Protein AF-A0A7C4JV55-F1 (afdb_monomer)

Secondary structure (DSSP, 8-state):
-------SSSS--------PPPSS---GGGGT-GGGT-GGGTTTTSEEEEEEEEEE--TTS-TTT--EEEEEEEE-GGGS-TTEEEEEEEEEEEETTEEEEEEEEEEEEEEEE-SSEEEEEEEEEEEEEEEEETT-TTSS-TTSTTS--SEEEEEEEEEEEEEEEEEE-TTS-EEEEEEEEETTTPPP----SSSS-----PPPPEEEEEEEEEEE-SSEEEEEEEEEEEETTEEEEEEEEEEEEESGGG-EEEEEEEETTTTEEEEEEEE-SSSSEEEEEEEEEETTTEEEEEEEEEEEEEE--------------PPP-HHHHHHHHHHHHHHHHHHHHHHHHHHHHHHHHHHHHHH----TTT----HHHHHHHHHHHHHHHHHHHHHHHHHHHHHHHHHHHHHHHHHTT----HHHHHHHHHHHHHHHHHHHHHHHHHHHHHHHHHHHHHH-TT--HHHHHHHT-HHHHHHHHHHHHHTSTT--TT---EEEEEETTEEEEEEEEE---S--S--HHHHHHHHHHHHHHHHHHHTTPEEEEEEEEEEE-S-TTT-----S-B---TTTT--EEEEEEETTT--EEEEEE---TTPBPPHHHHHHHHHHHHHHHHHHTT--GGGEEEEEEE---SS---EEEEEEEEEE-

Nearest PDB structures (foldseek):
  1fep-assembly1_A  TM=3.560E-01  e=2.142E-04  Escherichia coli K-12
  4epa-assembly1_A  TM=3.884E-01  e=3.276E-03  Yersinia pestis
  8q0g-assembly1_A  TM=5.239E-01  e=2.965E-02  Escherichia coli
  7tsz-assembly1_A  TM=4.896E-01  e=4.281E-02  Escherichia coli
  6z9y-assembly3_C  TM=4.366E-01  e=2.814E-02  Pseudomonas aeruginosa PAO1

Radius of gyration: 33.52 Å; Cα contacts (8 Å, |Δi|>4): 1212; chains: 1; bounding box: 82×80×91 Å

Sequence (653 aa):
MRLFRLLPFLGGLFVGGGLPAQQMPYFNQHQWVPRLFNPAAQGADGQGMLAAAYRLQFQQLPAEARPNTYLLHADLSGLMPERIGVGVQASTDLAHLLRQTQVTGFFAYQLINAEHWRLALGVGAGVRSYQFNLNANRLGNAVDVGLFQGTVNRLRFDGGPGLFAERRWRSGSTLAVDAAAAQLFTSELNLAQDGSDQLGYRTAPHVLINTRYRHQLHALAIEPALMVRAGGSVKRAFDLNLNAYFLPEDRLMAGIGLRSHGGGARFVLGLAPWSVLRLTACAEFHRALGATYEFGASVALARRTYLPRIEESPLSPAPVNLLRGEQEAVSALRQAFELSAGLLRQRQADLSALLSLAESDPTPQRQAMTADTCVLLLAQSEAELQQMRQALRALALLEQQAQNTVRTVSEGGGSISPETRAALRDIERQVAEINSQTEASAATHQRLTEHCAAIRPQRKENDCVRLGDGECVQALFMQALRQAPGLPPSLLPLRTFVFPGAAAVTYHFADDEEDYVLGSTKIALAQHIVQQIRRMQEQGLVLDNITLVTELQEDRSTLTYEPGVTYDGFLGDSPLVYSLVDNETAAVMTQTRTLPADASLNLETLAALKIAAWRSFLLAQGIPAGRVLLQVRYNHADNNYRQETKVVVKFRS

pLDDT: mean 73.94, std 17.55, range [28.11, 95.44]

Mean predicted aligned error: 21.22 Å

Foldseek 3Di:
DPDPPPPDPPPDDPDDDDADDDPDDDDPCCQVVVVVAFLQCQCVQQFWKWKKKKKWFLVVDPPLQIKIKIKIKTWCSNVPPPFKTKMKMWMWIDGRQKIKIKIKIKIKGWPDDDPFKTKIKMKIKIKMKIWGQLVPPPPPDPVCNPPDHDIDIDMKIWMWMKMWMKGADPQRKMKIKIKIWTRPPIDFDDPDDDDDDDPGPGDKTKMKIKIWIWDDDDFKIKIWMKIWMDIDPDHIKMKTKIKMFGGPPSQWIWMWIFIPRQGKTKIKIWGDPDNFKIKIWMWIAGPPRGIMIMIMMMGTDDRPDDPPDPPDPPDDDDDDPVQVVLVVVLVVLLVVLVVLLVVLVVLLVVLVVLLVVVVPDPDPPDDDCDLVNLVVSLVVNVVSLVVSVVSLVVLVVSLVVLVVVVVVCVVVVHDDDPVSVVSNVVSVVSSVVSVVSSVVSVVSSVVSVVVSVVVPPDDQLLVCQQQQPFVNVVVVLLVLQCVQPPEDNPQDDWGWGGDRFKIKIKGKDFDPDLALADDSNNLSVLVSVLVVQVSCVVVPKDWQAKEKEKEKAADPVPQPDFRPDFAQCPCPQAWQWAWEAEPVVRDTDIDTHGHDGRDGDGPQRRRSSNLVNSLVSNVVSPDDNVRYHYYYYYHHDDDDTTMMIMIMIMIGD

Solvent-accessible surface area (backbone atoms only — not comparable to full-atom values): 35412 Å² total; per-residue (Å²): 143,89,86,87,87,87,81,89,86,88,83,83,83,86,78,9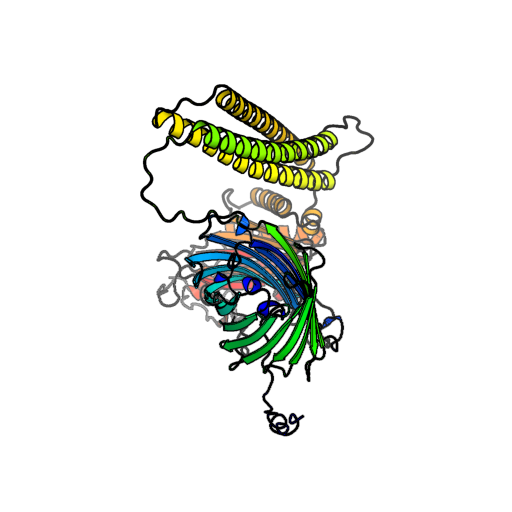0,70,86,82,68,81,78,93,65,93,76,67,83,58,41,83,86,40,47,56,78,71,22,27,11,37,32,32,71,85,40,36,10,32,41,35,42,37,43,37,42,34,29,67,74,45,59,83,76,58,31,33,36,35,44,37,40,35,40,32,48,15,36,82,42,60,95,46,42,11,35,31,42,37,41,37,39,37,37,48,54,51,37,35,39,40,37,42,35,42,29,39,14,41,46,81,36,84,51,93,47,39,36,32,21,38,16,39,29,44,30,44,34,38,40,36,37,49,49,70,56,98,70,70,94,48,88,85,63,65,83,80,50,80,51,72,51,76,45,81,38,50,35,20,24,50,17,37,25,38,36,40,45,47,96,74,66,24,38,41,39,43,36,34,23,35,45,44,65,60,48,65,88,46,85,60,72,78,69,100,62,86,87,60,62,65,64,81,53,38,32,38,40,39,37,40,36,41,37,46,49,52,97,67,41,34,42,31,48,32,44,35,42,36,39,48,56,81,49,85,67,37,43,37,42,35,43,36,38,28,32,57,79,93,55,29,34,32,43,34,42,34,42,27,65,70,69,56,26,44,34,43,38,42,33,41,30,93,43,103,45,39,38,38,38,42,35,44,32,43,28,82,84,54,36,40,28,44,36,42,35,38,33,38,55,73,42,70,56,79,81,75,78,80,74,76,82,64,90,72,75,89,69,86,77,68,64,70,58,60,51,53,53,54,52,50,51,52,50,53,56,47,52,55,53,50,51,55,47,53,50,55,48,49,54,49,50,52,58,51,46,67,72,70,68,72,93,59,99,82,80,70,82,81,43,74,67,54,44,54,55,51,49,55,52,48,50,53,52,52,52,52,48,54,55,52,49,54,54,51,52,51,52,50,53,52,51,52,51,52,55,48,54,40,55,76,70,74,46,84,80,52,73,66,58,60,49,53,52,55,50,48,56,51,50,50,53,52,53,50,53,52,51,51,51,54,50,54,50,52,48,54,49,50,56,55,49,55,71,70,57,88,76,76,54,73,49,59,26,32,52,69,26,37,35,65,58,50,41,52,55,52,52,53,52,55,69,69,39,72,71,54,65,90,77,78,68,51,75,49,59,49,40,39,67,36,29,36,36,44,31,45,46,44,84,50,78,65,91,65,40,74,75,48,72,50,56,48,35,50,52,53,50,52,53,51,52,52,51,57,42,40,78,59,62,32,44,80,65,36,35,40,34,36,34,39,38,28,48,47,82,91,70,66,86,53,77,54,96,43,59,38,87,39,90,64,57,92,55,61,52,66,36,33,40,33,36,67,86,80,61,47,69,43,82,45,77,44,81,70,60,68,67,36,76,34,43,56,71,55,44,52,50,42,33,49,46,43,52,46,53,53,43,44,77,73,70,47,60,72,95,32,57,46,46,35,40,32,34,34,82,55,82,96,52,89,49,40,38,36,36,44,38,40,30,36,31,95

Structure (mmCIF, N/CA/C/O backbone):
data_AF-A0A7C4JV55-F1
#
_entry.id   AF-A0A7C4JV55-F1
#
loop_
_atom_site.group_PDB
_atom_site.id
_atom_site.type_symbol
_atom_site.label_atom_id
_atom_site.label_alt_id
_atom_site.label_comp_id
_atom_site.label_asym_id
_atom_site.label_entity_id
_atom_site.label_seq_id
_atom_site.pdbx_PDB_ins_code
_atom_site.Cartn_x
_atom_site.Cartn_y
_atom_site.Cartn_z
_atom_site.occupancy
_atom_site.B_iso_or_equiv
_atom_site.auth_seq_id
_atom_site.auth_comp_id
_atom_site.auth_asym_id
_atom_site.auth_atom_id
_atom_site.pdbx_PDB_model_num
ATOM 1 N N . MET A 1 1 ? -20.966 -43.724 32.511 1.00 37.69 1 MET A N 1
ATOM 2 C CA . MET A 1 1 ? -19.988 -44.374 31.605 1.00 37.69 1 MET A CA 1
ATOM 3 C C . MET A 1 1 ? -20.693 -44.966 30.388 1.00 37.69 1 MET A C 1
ATOM 5 O O . MET A 1 1 ? -21.095 -46.116 30.443 1.00 37.69 1 MET A O 1
ATOM 9 N N . ARG A 1 2 ? -20.870 -44.198 29.306 1.00 32.44 2 ARG A N 1
ATOM 10 C CA . ARG A 1 2 ? -21.155 -44.701 27.943 1.00 32.44 2 ARG A CA 1
ATOM 11 C C . ARG A 1 2 ? -20.714 -43.626 26.942 1.00 32.44 2 ARG A C 1
ATOM 13 O O . ARG A 1 2 ? -21.533 -42.888 26.419 1.00 32.44 2 ARG A O 1
ATOM 20 N N . LEU A 1 3 ? -19.402 -43.496 26.746 1.00 30.77 3 LEU A N 1
ATOM 21 C CA . LEU A 1 3 ? -18.793 -42.560 25.795 1.00 30.77 3 LEU A CA 1
ATOM 22 C C . LEU A 1 3 ? -17.705 -43.302 25.006 1.00 30.77 3 LEU A C 1
ATOM 24 O O . LEU A 1 3 ? -16.529 -43.062 25.218 1.00 30.77 3 LEU A O 1
ATOM 28 N N . PHE A 1 4 ? -18.080 -44.298 24.194 1.00 35.44 4 PHE A N 1
ATOM 29 C CA . PHE A 1 4 ? -17.105 -45.076 23.404 1.00 35.44 4 PHE A CA 1
ATOM 30 C C . PHE A 1 4 ? -17.707 -45.758 22.158 1.00 35.44 4 PHE A C 1
ATOM 32 O O . PHE A 1 4 ? -17.372 -46.896 21.846 1.00 35.44 4 PHE A O 1
ATOM 39 N N . ARG A 1 5 ? -18.635 -45.102 21.440 1.00 34.03 5 ARG A N 1
ATOM 40 C CA . ARG A 1 5 ? -19.218 -45.661 20.194 1.00 34.03 5 ARG A CA 1
ATOM 41 C C . ARG A 1 5 ? -19.465 -44.648 19.060 1.00 34.03 5 ARG A C 1
ATOM 43 O O . ARG A 1 5 ? -20.383 -44.834 18.275 1.00 34.03 5 ARG A O 1
ATOM 50 N N . LEU A 1 6 ? -18.640 -43.603 18.939 1.00 29.84 6 LEU A N 1
ATOM 51 C CA . LEU A 1 6 ? -18.649 -42.686 17.779 1.00 29.84 6 LEU A CA 1
ATOM 52 C C . LEU A 1 6 ? -17.229 -42.407 17.236 1.00 29.84 6 LEU A C 1
ATOM 54 O O . LEU A 1 6 ? -16.856 -41.277 16.949 1.00 29.84 6 LEU A O 1
ATOM 58 N N . LEU A 1 7 ? -16.430 -43.465 17.090 1.00 36.38 7 LEU A N 1
ATOM 59 C CA . LEU A 1 7 ? -15.223 -43.518 16.253 1.00 36.38 7 LEU A CA 1
ATOM 60 C C . LEU A 1 7 ? -15.386 -44.790 15.406 1.00 36.38 7 LEU A C 1
ATOM 62 O O . LEU A 1 7 ? -15.175 -45.875 15.947 1.00 36.38 7 LEU A O 1
ATOM 66 N N . PRO A 1 8 ? -15.911 -44.704 14.167 1.00 35.09 8 PRO A N 1
ATOM 67 C CA . PRO A 1 8 ? -15.066 -44.341 13.029 1.00 35.09 8 PRO A CA 1
ATOM 68 C C . PRO A 1 8 ? -15.852 -43.640 11.895 1.00 35.09 8 PRO A C 1
ATOM 70 O O . PRO A 1 8 ? -16.532 -44.283 11.107 1.00 35.09 8 PRO A O 1
ATOM 73 N N . PHE A 1 9 ? -15.739 -42.318 11.768 1.00 32.75 9 PHE A N 1
ATOM 74 C CA . PHE A 1 9 ? -16.121 -41.604 10.529 1.00 32.75 9 PHE A CA 1
ATOM 75 C C . PHE A 1 9 ? -15.128 -40.482 10.165 1.00 32.75 9 PHE A C 1
ATOM 77 O O . PHE A 1 9 ? -15.398 -39.636 9.321 1.00 32.75 9 PHE A O 1
ATOM 84 N N . LEU A 1 10 ? -13.943 -40.498 10.788 1.00 36.44 10 LEU A N 1
ATOM 85 C CA . LEU A 1 10 ? -12.876 -39.494 10.657 1.00 36.44 10 LEU A CA 1
ATOM 86 C C . LEU A 1 10 ? -11.671 -40.002 9.835 1.00 36.44 10 LEU A C 1
ATOM 88 O O . LEU A 1 10 ? -10.579 -39.453 9.924 1.00 36.44 10 LEU A O 1
ATOM 92 N N . GLY A 1 11 ? -11.858 -41.073 9.054 1.00 35.31 11 GLY A N 1
ATOM 93 C CA . GLY A 1 11 ? -10.771 -41.839 8.427 1.00 35.31 11 GLY A CA 1
ATOM 94 C C . GLY A 1 11 ? -10.727 -41.850 6.898 1.00 35.31 11 GLY A C 1
ATOM 95 O O . GLY A 1 11 ? -10.034 -42.693 6.341 1.00 35.31 11 GLY A O 1
ATOM 96 N N . GLY A 1 12 ? -11.444 -40.974 6.190 1.00 37.56 12 GLY A N 1
ATOM 97 C CA . GLY A 1 12 ? -11.483 -41.078 4.730 1.00 37.56 12 GLY A CA 1
ATOM 98 C C . GLY A 1 12 ? -12.002 -39.848 4.012 1.00 37.56 12 GLY A C 1
ATOM 99 O O . GLY A 1 12 ? -13.088 -39.888 3.455 1.00 37.56 12 GLY A O 1
ATOM 100 N N . LEU A 1 13 ? -11.218 -38.769 3.980 1.00 34.12 13 LEU A N 1
ATOM 101 C CA . LEU A 1 13 ? -11.362 -37.748 2.938 1.00 34.12 13 LEU A CA 1
ATOM 102 C C . LEU A 1 13 ? -9.986 -37.156 2.585 1.00 34.12 13 LEU A C 1
ATOM 104 O O . LEU A 1 13 ? -9.706 -35.978 2.778 1.00 34.12 13 LEU A O 1
ATOM 108 N N . PHE A 1 14 ? -9.093 -38.012 2.084 1.00 39.88 14 PHE A N 1
ATOM 109 C CA . PHE A 1 14 ? -7.887 -37.582 1.375 1.00 39.88 14 PHE A CA 1
ATOM 110 C C . PHE A 1 14 ? -8.213 -37.477 -0.116 1.00 39.88 14 PHE A C 1
ATOM 112 O O . PHE A 1 14 ? -7.990 -38.414 -0.876 1.00 39.88 14 PHE A O 1
ATOM 119 N N . VAL A 1 15 ? -8.770 -36.340 -0.532 1.00 37.16 15 VAL A N 1
ATOM 120 C CA . VAL A 1 15 ? -8.909 -36.015 -1.957 1.00 37.16 15 VAL A CA 1
ATOM 121 C C . VAL A 1 15 ? -7.645 -35.280 -2.393 1.00 37.16 15 VAL A C 1
ATOM 123 O O . VAL A 1 15 ? -7.356 -34.182 -1.920 1.00 37.16 15 VAL A O 1
ATOM 126 N N . GLY A 1 16 ? -6.870 -35.923 -3.266 1.00 37.06 16 GLY A N 1
ATOM 127 C CA . GLY A 1 16 ? -5.723 -35.323 -3.937 1.00 37.06 16 GLY A CA 1
ATOM 128 C C . GLY A 1 16 ? -6.185 -34.278 -4.949 1.00 37.06 16 GLY A C 1
ATOM 129 O O . GLY A 1 16 ? -6.909 -34.592 -5.889 1.00 37.06 16 GLY A O 1
ATOM 130 N N . GLY A 1 17 ? -5.759 -33.035 -4.756 1.00 34.97 17 GLY A N 1
ATOM 131 C CA . GLY A 1 17 ? -5.899 -31.956 -5.726 1.00 34.97 17 GLY A CA 1
ATOM 132 C C . GLY A 1 17 ? -4.618 -31.133 -5.737 1.00 34.97 17 GLY A C 1
ATOM 133 O O . GLY A 1 17 ? -4.045 -30.879 -4.677 1.00 34.97 17 GLY A O 1
ATOM 134 N N . GLY A 1 18 ? -4.147 -30.761 -6.931 1.00 30.47 18 GLY A N 1
ATOM 135 C CA . GLY A 1 18 ? -2.987 -29.887 -7.105 1.00 30.47 18 GLY A CA 1
ATOM 136 C C . GLY A 1 18 ? -3.148 -28.582 -6.321 1.00 30.47 18 GLY A C 1
ATOM 137 O O . GLY A 1 18 ? -4.258 -28.073 -6.182 1.00 30.47 18 GLY A O 1
ATOM 138 N N . LEU A 1 19 ? -2.044 -28.073 -5.773 1.00 36.94 19 LEU A N 1
ATOM 139 C CA . LEU A 1 19 ? -2.014 -26.875 -4.935 1.00 36.94 19 LEU A CA 1
ATOM 140 C C . LEU A 1 19 ? -1.936 -25.623 -5.825 1.00 36.94 19 LEU A C 1
ATOM 142 O O . LEU A 1 19 ? -0.873 -25.380 -6.397 1.00 36.94 19 LEU A O 1
ATOM 146 N N . PRO A 1 20 ? -2.998 -24.807 -5.965 1.00 40.28 20 PRO A N 1
ATOM 147 C CA . PRO A 1 20 ? -2.839 -23.479 -6.540 1.00 40.28 20 PRO A CA 1
ATOM 148 C C . PRO A 1 20 ? -1.962 -22.608 -5.624 1.00 40.28 20 PRO A C 1
ATOM 150 O O . PRO A 1 20 ? -2.080 -22.639 -4.394 1.00 40.28 20 PRO A O 1
ATOM 153 N N . ALA A 1 21 ? -1.059 -21.836 -6.233 1.00 35.81 21 ALA A N 1
ATOM 154 C CA . ALA A 1 21 ? -0.214 -20.872 -5.536 1.00 35.81 21 ALA A CA 1
ATOM 155 C C . ALA A 1 21 ? -1.073 -19.803 -4.832 1.00 35.81 21 ALA A C 1
ATOM 157 O O . ALA A 1 21 ? -2.072 -19.332 -5.378 1.00 35.81 21 ALA A O 1
ATOM 158 N N . GLN A 1 22 ? -0.695 -19.421 -3.608 1.00 43.09 22 GLN A N 1
ATOM 159 C CA . GLN A 1 22 ? -1.383 -18.364 -2.860 1.00 43.09 22 GLN A CA 1
ATOM 160 C C . GLN A 1 22 ? -0.845 -16.994 -3.287 1.00 43.09 22 GLN A C 1
ATOM 162 O O . GLN A 1 22 ? 0.355 -16.757 -3.216 1.00 43.09 22 GLN A O 1
ATOM 167 N N . GLN A 1 23 ? -1.742 -16.098 -3.707 1.00 41.97 23 GLN A N 1
ATOM 168 C CA . GLN A 1 23 ? -1.391 -14.752 -4.179 1.00 41.97 23 GLN A CA 1
ATOM 169 C C . GLN A 1 23 ? -1.183 -13.739 -3.038 1.00 41.97 23 GLN A C 1
ATOM 171 O O . GLN A 1 23 ? -0.566 -12.697 -3.235 1.00 41.97 23 GLN A O 1
ATOM 176 N N . MET A 1 24 ? -1.704 -14.019 -1.839 1.00 47.28 24 MET A N 1
ATOM 177 C CA . MET A 1 24 ? -1.508 -13.168 -0.668 1.00 47.28 24 MET A CA 1
ATOM 178 C C . MET A 1 24 ? -1.199 -13.982 0.585 1.00 47.28 24 MET A C 1
ATOM 180 O O . MET A 1 24 ? -1.804 -15.040 0.792 1.00 47.28 24 MET A O 1
ATOM 184 N N . PRO A 1 25 ? -0.321 -13.473 1.463 1.00 44.94 25 PRO A N 1
ATOM 185 C CA . PRO A 1 25 ? -0.147 -14.027 2.795 1.00 44.94 25 PRO A CA 1
ATOM 186 C C . PRO A 1 25 ? -1.404 -13.754 3.631 1.00 44.94 25 PRO A C 1
ATOM 188 O O . PRO A 1 25 ? -1.693 -12.625 4.017 1.00 44.94 25 PRO A O 1
ATOM 191 N N . TYR A 1 26 ? -2.157 -14.798 3.960 1.00 56.00 26 TYR A N 1
ATOM 192 C CA . TYR A 1 26 ? -3.252 -14.683 4.921 1.00 56.00 26 TYR A CA 1
ATOM 193 C C . TYR A 1 26 ? -2.762 -15.077 6.310 1.00 56.00 26 TYR A C 1
ATOM 195 O O . TYR A 1 26 ? -2.462 -16.245 6.553 1.00 56.00 26 TYR A O 1
ATOM 203 N N . PHE A 1 27 ? -2.714 -14.110 7.227 1.00 54.28 27 PHE A N 1
ATOM 204 C CA . PHE A 1 27 ? -2.486 -14.382 8.647 1.00 54.28 27 PHE A CA 1
ATOM 205 C C . PHE A 1 27 ? -3.559 -15.311 9.170 1.00 54.28 27 PHE A C 1
ATOM 207 O O . PHE A 1 27 ? -4.731 -15.075 8.922 1.00 54.28 27 PHE A O 1
ATOM 214 N N . ASN A 1 28 ? -3.196 -16.293 9.971 1.00 54.97 28 ASN A N 1
ATOM 215 C CA . ASN A 1 28 ? -4.096 -17.118 10.757 1.00 54.97 28 ASN A CA 1
ATOM 216 C C . ASN A 1 28 ? -4.887 -16.322 11.801 1.00 54.97 28 ASN A C 1
ATOM 218 O O . ASN A 1 28 ? -5.973 -16.745 12.204 1.00 54.97 28 ASN A O 1
ATOM 222 N N . GLN A 1 29 ? -4.377 -15.144 12.167 1.00 57.00 29 GLN A N 1
ATOM 223 C CA . GLN A 1 29 ? -4.965 -14.256 13.166 1.00 57.00 29 GLN A CA 1
ATOM 224 C C . GLN A 1 29 ? -6.303 -13.611 12.786 1.00 57.00 29 GLN A C 1
ATOM 226 O O . GLN A 1 29 ? -6.994 -13.083 13.658 1.00 57.00 29 GLN A O 1
ATOM 231 N N . HIS A 1 30 ? -6.710 -13.697 11.515 1.00 59.28 30 HIS A N 1
ATOM 232 C CA . HIS A 1 30 ? -7.985 -13.156 11.038 1.00 59.28 30 HIS A CA 1
ATOM 233 C C . HIS A 1 30 ? -9.189 -13.644 11.863 1.00 59.28 30 HIS A C 1
ATOM 235 O O . HIS A 1 30 ? -10.147 -12.908 12.054 1.00 59.28 30 HIS A O 1
ATOM 241 N N . GLN A 1 31 ? -9.146 -14.862 12.401 1.00 58.88 31 GLN A N 1
ATOM 242 C CA . GLN A 1 31 ? -10.306 -15.476 13.056 1.00 58.88 31 GLN A CA 1
ATOM 243 C C . GLN A 1 31 ? -10.640 -14.866 14.418 1.00 58.88 31 GLN A C 1
ATOM 245 O O . GLN A 1 31 ? -11.809 -14.809 14.784 1.00 58.88 31 GLN A O 1
ATOM 250 N N . TRP A 1 32 ? -9.633 -14.388 15.149 1.00 63.31 32 TRP A N 1
ATOM 251 C CA . TRP A 1 32 ? -9.803 -13.761 16.465 1.00 63.31 32 TRP A CA 1
ATOM 252 C C . TRP A 1 32 ? -9.678 -12.241 16.414 1.00 63.31 32 TRP A C 1
ATOM 254 O O . TRP A 1 32 ? -10.176 -11.563 17.309 1.00 63.31 32 TRP A O 1
ATOM 264 N N . VAL A 1 33 ? -9.086 -11.690 15.349 1.00 74.19 33 VAL A N 1
ATOM 265 C CA . VAL A 1 33 ? -9.061 -10.245 15.097 1.00 74.19 33 VAL A CA 1
ATOM 266 C C . VAL A 1 33 ? -9.661 -9.955 13.715 1.00 74.19 33 VAL A C 1
ATOM 268 O O . VAL A 1 33 ? -8.930 -9.697 12.755 1.00 74.19 33 VAL A O 1
ATOM 271 N N . PRO A 1 34 ? -11.004 -9.959 13.587 1.00 76.31 34 PRO A N 1
ATOM 272 C CA . PRO A 1 34 ? -11.675 -9.763 12.301 1.00 76.31 34 PRO A CA 1
ATOM 273 C C . PRO A 1 34 ? -11.334 -8.440 11.614 1.00 76.31 34 PRO A C 1
ATOM 275 O O . PRO A 1 34 ? -11.350 -8.335 10.389 1.00 76.31 34 PRO A O 1
ATOM 278 N N . ARG A 1 35 ? -10.952 -7.435 12.406 1.00 82.56 35 ARG A N 1
ATOM 279 C CA . ARG A 1 35 ? -10.550 -6.101 11.946 1.00 82.56 35 ARG A CA 1
ATOM 280 C C . ARG A 1 35 ? -9.310 -6.088 11.062 1.00 82.56 35 ARG A C 1
ATOM 282 O O . ARG A 1 35 ? -9.079 -5.109 10.362 1.00 82.56 35 ARG A O 1
ATOM 289 N N . LEU A 1 36 ? -8.526 -7.167 11.071 1.00 78.44 36 LEU A N 1
ATOM 290 C CA . LEU A 1 36 ? -7.361 -7.285 10.201 1.00 78.44 36 LEU A CA 1
ATOM 291 C C . LEU A 1 36 ? -7.731 -7.491 8.731 1.00 78.44 36 LEU A C 1
ATOM 293 O O . LEU A 1 36 ? -6.904 -7.194 7.875 1.00 78.44 36 LEU A O 1
ATOM 297 N N . PHE A 1 37 ? -8.933 -7.994 8.433 1.00 79.19 37 PHE A N 1
ATOM 298 C CA . PHE A 1 37 ? -9.323 -8.341 7.063 1.00 79.19 37 PHE A CA 1
ATOM 299 C C . PHE A 1 37 ? -10.698 -7.810 6.644 1.00 79.19 37 PHE A C 1
ATOM 301 O O . PHE A 1 37 ? -10.947 -7.672 5.449 1.00 79.19 37 PHE A O 1
ATOM 308 N N . ASN A 1 38 ? -11.594 -7.520 7.593 1.00 89.44 38 ASN A N 1
ATOM 309 C CA . ASN A 1 38 ? -12.919 -6.986 7.301 1.00 89.44 38 ASN A CA 1
ATOM 310 C C . ASN A 1 38 ? -13.003 -5.500 7.693 1.00 89.44 38 ASN A C 1
ATOM 312 O O . ASN A 1 38 ? -12.990 -5.199 8.892 1.00 89.44 38 ASN A O 1
ATOM 316 N N . PRO A 1 39 ? -13.159 -4.569 6.729 1.00 89.56 39 PRO A N 1
ATOM 317 C CA . PRO A 1 39 ? -13.288 -3.147 7.037 1.00 89.56 39 PRO A CA 1
ATOM 318 C C . PRO A 1 39 ? -14.503 -2.837 7.918 1.00 89.56 39 PRO A C 1
ATOM 320 O O . PRO A 1 39 ? -14.432 -1.925 8.728 1.00 89.56 39 PRO A O 1
ATOM 323 N N . ALA A 1 40 ? -15.596 -3.604 7.832 1.00 90.31 40 ALA A N 1
ATOM 324 C CA . ALA A 1 40 ? -16.792 -3.377 8.650 1.00 90.31 40 ALA A CA 1
ATOM 325 C C . ALA A 1 40 ? -16.617 -3.759 10.126 1.00 90.31 40 ALA A C 1
ATOM 327 O O . ALA A 1 40 ? -17.440 -3.383 10.958 1.00 90.31 40 ALA A O 1
ATOM 328 N N . ALA A 1 41 ? -15.565 -4.508 10.464 1.00 89.50 41 ALA A N 1
ATOM 329 C CA . ALA A 1 41 ? -15.316 -4.927 11.836 1.00 89.50 41 ALA A CA 1
ATOM 330 C C . ALA A 1 41 ? -14.632 -3.837 12.686 1.00 89.50 41 ALA A C 1
ATOM 332 O O . ALA A 1 41 ? -14.516 -4.020 13.901 1.00 89.50 41 ALA A O 1
ATOM 333 N N . GLN A 1 42 ? -14.178 -2.722 12.089 1.00 88.75 42 GLN A N 1
ATOM 334 C CA . GLN A 1 42 ? -13.523 -1.628 12.822 1.00 88.75 42 GLN A CA 1
ATOM 335 C C . GLN A 1 42 ? -14.441 -1.063 13.911 1.00 88.75 42 GLN A C 1
ATOM 337 O O . GLN A 1 42 ? -15.602 -0.740 13.656 1.00 88.75 42 GLN A O 1
ATOM 342 N N . GLY A 1 43 ? -13.942 -0.995 15.150 1.00 80.31 43 GLY A N 1
ATOM 343 C CA . GLY A 1 43 ? -14.732 -0.527 16.290 1.00 80.31 43 GLY A CA 1
ATOM 344 C C . GLY A 1 43 ? -15.933 -1.402 16.677 1.00 80.31 43 GLY A C 1
ATOM 345 O O . GLY A 1 43 ? -16.754 -0.961 17.482 1.00 80.31 43 GLY A O 1
ATOM 346 N N . ALA A 1 44 ? -16.062 -2.632 16.158 1.00 78.62 44 ALA A N 1
ATOM 347 C CA . ALA A 1 44 ? -17.218 -3.504 16.420 1.00 78.62 44 ALA A CA 1
ATOM 348 C C . ALA A 1 44 ? -17.408 -3.878 17.906 1.00 78.62 44 ALA A C 1
ATOM 350 O O . ALA A 1 44 ? -18.520 -4.166 18.344 1.00 78.62 44 ALA A O 1
ATOM 351 N N . ASP A 1 45 ? -16.336 -3.850 18.698 1.00 75.25 45 ASP A N 1
ATOM 352 C CA . ASP A 1 45 ? -16.328 -4.098 20.151 1.00 75.25 45 ASP A CA 1
ATOM 353 C C . ASP A 1 45 ? -16.265 -2.800 20.986 1.00 75.25 45 ASP A C 1
ATOM 355 O O . ASP A 1 45 ? -16.086 -2.853 22.206 1.00 75.25 45 ASP A O 1
ATOM 359 N N . GLY A 1 46 ? -16.389 -1.640 20.328 1.00 73.31 46 GLY A N 1
ATOM 360 C CA . GLY A 1 46 ? -16.323 -0.317 20.946 1.00 73.31 46 GLY A CA 1
ATOM 361 C C . GLY A 1 46 ? -14.947 0.076 21.493 1.00 73.31 46 GLY A C 1
ATOM 362 O O . GLY A 1 46 ? -14.869 1.022 22.274 1.00 73.31 46 GLY A O 1
ATOM 363 N N . GLN A 1 47 ? -13.878 -0.638 21.134 1.00 76.88 47 GLN A N 1
ATOM 364 C CA . GLN A 1 47 ? -12.512 -0.360 21.586 1.00 76.88 47 GLN A CA 1
ATOM 365 C C . GLN A 1 47 ? -11.619 0.090 20.438 1.00 76.88 47 GLN A C 1
ATOM 367 O O . GLN A 1 47 ? -11.700 -0.451 19.341 1.00 76.88 47 GLN A O 1
ATOM 372 N N . GLY A 1 48 ? -10.740 1.056 20.705 1.00 86.00 48 GLY A N 1
ATOM 373 C CA . GLY A 1 48 ? -9.562 1.273 19.863 1.00 86.00 48 GLY A CA 1
ATOM 374 C C . GLY A 1 48 ? -8.477 0.238 20.174 1.00 86.00 48 GLY A C 1
ATOM 375 O O . GLY A 1 48 ? -8.407 -0.269 21.297 1.00 86.00 48 GLY A O 1
ATOM 376 N N . MET A 1 49 ? -7.617 -0.072 19.207 1.00 88.94 49 MET A N 1
ATOM 377 C CA . MET A 1 49 ? -6.578 -1.096 19.351 1.00 88.94 49 MET A CA 1
ATOM 378 C C . MET A 1 49 ? -5.357 -0.784 18.485 1.00 88.94 49 MET A C 1
ATOM 380 O O . MET A 1 49 ? -5.502 -0.501 17.302 1.00 88.94 49 MET A O 1
ATOM 384 N N . LEU A 1 50 ? -4.154 -0.934 19.035 1.00 91.88 50 LEU A N 1
ATOM 385 C CA . LEU A 1 50 ? -2.931 -1.103 18.246 1.00 91.88 50 LEU A CA 1
ATOM 386 C C . LEU A 1 50 ? -2.570 -2.578 18.214 1.00 91.88 50 LEU A C 1
ATOM 388 O O . LEU A 1 50 ? -2.579 -3.224 19.256 1.00 91.88 50 LEU A O 1
ATOM 392 N N . ALA A 1 51 ? -2.240 -3.114 17.048 1.00 89.88 51 ALA A N 1
ATOM 393 C CA . ALA A 1 51 ? -1.813 -4.492 16.888 1.00 89.88 51 ALA A CA 1
ATOM 394 C C . ALA A 1 51 ? -0.595 -4.587 15.974 1.00 89.88 51 ALA A C 1
ATOM 396 O O . ALA A 1 51 ? -0.500 -3.894 14.962 1.00 89.88 51 ALA A O 1
ATOM 397 N N . ALA A 1 52 ? 0.315 -5.485 16.325 1.00 91.50 52 ALA A N 1
ATOM 398 C CA . ALA A 1 52 ? 1.440 -5.890 15.507 1.00 91.50 52 ALA A CA 1
ATOM 399 C C . ALA A 1 52 ? 1.422 -7.410 15.359 1.00 91.50 52 ALA A C 1
ATOM 401 O O . ALA A 1 52 ? 1.161 -8.126 16.327 1.00 91.50 52 ALA A O 1
ATOM 402 N N . ALA A 1 53 ? 1.714 -7.908 14.163 1.00 88.44 53 ALA A N 1
ATOM 403 C CA . ALA A 1 53 ? 1.812 -9.333 13.901 1.00 88.44 53 ALA A CA 1
ATOM 404 C C . ALA A 1 53 ? 3.009 -9.654 13.009 1.00 88.44 53 ALA A C 1
ATOM 406 O O . ALA A 1 53 ? 3.366 -8.895 12.107 1.00 88.44 53 ALA A O 1
ATOM 407 N N . TYR A 1 54 ? 3.615 -10.807 13.268 1.00 90.00 54 TYR A N 1
ATOM 408 C CA . TYR A 1 54 ? 4.732 -11.344 12.511 1.00 90.00 54 TYR A CA 1
ATOM 409 C C . TYR A 1 54 ? 4.458 -12.795 12.134 1.00 90.00 54 TYR A C 1
ATOM 411 O O . TYR A 1 54 ? 4.082 -13.606 12.983 1.00 90.00 54 TYR A O 1
ATOM 419 N N . ARG A 1 55 ? 4.640 -13.121 10.856 1.00 87.31 55 ARG A N 1
ATOM 420 C CA . ARG A 1 55 ? 4.369 -14.440 10.281 1.00 87.31 55 ARG A CA 1
ATOM 421 C C . ARG A 1 55 ? 5.601 -14.978 9.577 1.00 87.31 55 ARG A C 1
ATOM 423 O O . ARG A 1 55 ? 6.235 -14.277 8.799 1.00 87.31 55 ARG A O 1
ATOM 430 N N . LEU A 1 56 ? 5.890 -16.244 9.831 1.00 86.31 56 LEU A N 1
ATOM 431 C CA . LEU A 1 56 ? 7.019 -17.009 9.324 1.00 86.31 56 LEU A CA 1
ATOM 432 C C . LEU A 1 56 ? 6.479 -18.260 8.636 1.00 86.31 56 LEU A C 1
ATOM 434 O O . LEU A 1 56 ? 6.024 -19.180 9.312 1.00 86.31 56 LEU A O 1
ATOM 438 N N . GLN A 1 57 ? 6.519 -18.316 7.308 1.00 79.94 57 GLN A N 1
ATOM 439 C CA . GLN A 1 57 ? 5.911 -19.407 6.544 1.00 79.94 57 GLN A CA 1
ATOM 440 C C . GLN A 1 57 ? 6.945 -20.444 6.119 1.00 79.94 57 GLN A C 1
ATOM 442 O O . GLN A 1 57 ? 8.107 -20.119 5.878 1.00 79.94 57 GLN A O 1
ATOM 447 N N . PHE A 1 58 ? 6.490 -21.690 6.021 1.00 76.56 58 PHE A N 1
ATOM 448 C CA . PHE A 1 58 ? 7.202 -22.789 5.368 1.00 76.56 58 PHE A CA 1
ATOM 449 C C . PHE A 1 58 ? 8.635 -22.984 5.866 1.00 76.56 58 PHE A C 1
ATOM 451 O O . PHE A 1 58 ? 9.598 -22.944 5.105 1.00 76.56 58 PHE A O 1
ATOM 458 N N . GLN A 1 59 ? 8.783 -23.180 7.175 1.00 75.81 59 GLN A N 1
ATOM 459 C CA . GLN A 1 59 ? 10.080 -23.184 7.858 1.00 75.81 59 GLN A CA 1
ATOM 460 C C . GLN A 1 59 ? 11.068 -24.269 7.406 1.00 75.81 59 GLN A C 1
ATOM 462 O O . GLN A 1 59 ? 12.238 -24.211 7.769 1.00 75.81 59 GLN A O 1
ATOM 467 N N . GLN A 1 60 ? 10.614 -25.230 6.610 1.00 72.31 60 GLN A N 1
ATOM 468 C CA . GLN A 1 60 ? 11.403 -26.306 6.028 1.00 72.31 60 GLN A CA 1
ATOM 469 C C . GLN A 1 60 ? 12.057 -25.883 4.703 1.00 72.31 60 GLN A C 1
ATOM 471 O O . GLN A 1 60 ? 12.897 -26.614 4.186 1.00 72.31 60 GLN A O 1
ATOM 476 N N . LEU A 1 61 ? 11.695 -24.719 4.152 1.00 70.12 61 LEU A N 1
ATOM 477 C CA . LEU A 1 61 ? 12.386 -24.120 3.014 1.00 70.12 61 LEU A CA 1
ATOM 478 C C . LEU A 1 61 ? 13.698 -23.446 3.458 1.00 70.12 61 LEU A C 1
ATOM 480 O O . LEU A 1 61 ? 13.794 -22.979 4.600 1.00 70.12 61 LEU A O 1
ATOM 484 N N . PRO A 1 62 ? 14.695 -23.329 2.557 1.00 66.69 62 PRO A N 1
ATOM 485 C CA . PRO A 1 62 ? 15.908 -22.558 2.809 1.00 66.69 62 PRO A CA 1
ATOM 486 C C . PRO A 1 62 ? 15.590 -21.141 3.276 1.00 66.69 62 PRO A C 1
ATOM 488 O O . PRO A 1 62 ? 14.610 -20.540 2.830 1.00 66.69 62 PRO A O 1
ATOM 491 N N . ALA A 1 63 ? 16.440 -20.587 4.143 1.00 68.50 63 ALA A N 1
ATOM 492 C CA . ALA A 1 63 ? 16.167 -19.331 4.835 1.00 68.50 63 ALA A CA 1
ATOM 493 C C . ALA A 1 63 ? 15.748 -18.180 3.907 1.00 68.50 63 ALA A C 1
ATOM 495 O O . ALA A 1 63 ? 14.880 -17.391 4.268 1.00 68.50 63 ALA A O 1
ATOM 496 N N . GLU A 1 64 ? 16.337 -18.142 2.716 1.00 65.69 64 GLU A N 1
ATOM 497 C CA . GLU A 1 64 ? 16.153 -17.141 1.664 1.00 65.69 64 GLU A CA 1
ATOM 498 C C . GLU A 1 64 ? 14.956 -17.373 0.721 1.00 65.69 64 GLU A C 1
ATOM 500 O O . GLU A 1 64 ? 14.661 -16.527 -0.124 1.00 65.69 64 GLU A O 1
ATOM 505 N N . ALA A 1 65 ? 14.233 -18.483 0.881 1.00 65.06 65 ALA A N 1
ATOM 506 C CA . ALA A 1 65 ? 12.980 -18.773 0.180 1.00 65.06 65 ALA A CA 1
ATOM 507 C C . ALA A 1 65 ? 11.751 -18.741 1.107 1.00 65.06 65 ALA A C 1
ATOM 509 O O . ALA A 1 65 ? 10.624 -18.829 0.624 1.00 65.06 65 ALA A O 1
ATOM 510 N N . ARG A 1 66 ? 11.947 -18.618 2.429 1.00 75.94 66 ARG A N 1
ATOM 511 C CA . ARG A 1 66 ? 10.858 -18.581 3.417 1.00 75.94 66 ARG A CA 1
ATOM 512 C C . ARG A 1 66 ? 10.112 -17.250 3.347 1.00 75.94 66 ARG A C 1
ATOM 514 O O . ARG A 1 66 ? 10.733 -16.219 3.609 1.00 75.94 66 ARG A O 1
ATOM 521 N N . PRO A 1 67 ? 8.796 -17.251 3.078 1.00 78.75 67 PRO A N 1
ATOM 522 C CA . PRO A 1 67 ? 8.029 -16.024 3.146 1.00 78.75 67 PRO A CA 1
ATOM 523 C C . PRO A 1 67 ? 7.897 -15.532 4.588 1.00 78.75 67 PRO A C 1
ATOM 525 O O . PRO A 1 67 ? 7.586 -16.323 5.490 1.00 78.75 67 PRO A O 1
ATOM 528 N N . ASN A 1 68 ? 8.079 -14.234 4.815 1.00 86.31 68 ASN A N 1
ATOM 529 C CA . ASN A 1 68 ? 7.754 -13.611 6.091 1.00 86.31 68 ASN A CA 1
ATOM 530 C C . ASN A 1 68 ? 6.919 -12.342 5.913 1.00 86.31 68 ASN A C 1
ATOM 532 O O . ASN A 1 68 ? 7.075 -11.587 4.958 1.00 86.31 68 ASN A O 1
ATOM 536 N N . THR A 1 69 ? 6.003 -12.125 6.852 1.00 84.50 69 THR A N 1
ATOM 537 C CA . THR A 1 69 ? 5.030 -11.037 6.773 1.00 84.50 69 THR A CA 1
ATOM 538 C C . THR A 1 69 ? 5.034 -10.246 8.070 1.00 84.50 69 THR A C 1
ATOM 540 O O . THR A 1 69 ? 4.920 -10.818 9.155 1.00 84.50 69 THR A O 1
ATOM 543 N N . TYR A 1 70 ? 5.118 -8.927 7.952 1.00 89.88 70 TYR A N 1
ATOM 544 C CA . TYR A 1 70 ? 4.970 -7.966 9.038 1.00 89.88 70 TYR A CA 1
ATOM 545 C C . TYR A 1 70 ? 3.643 -7.241 8.867 1.00 89.88 70 TYR A C 1
ATOM 547 O O . TYR A 1 70 ? 3.297 -6.847 7.753 1.00 89.88 70 TYR A O 1
ATOM 555 N N . LEU A 1 71 ? 2.907 -7.047 9.954 1.00 88.69 71 LEU A N 1
ATOM 556 C CA . LEU A 1 71 ? 1.654 -6.304 9.959 1.00 88.69 71 LEU A CA 1
ATOM 557 C C . LEU A 1 71 ? 1.611 -5.373 11.162 1.00 88.69 71 LEU A C 1
ATOM 559 O O . LEU A 1 71 ? 1.914 -5.779 12.280 1.00 88.69 71 LEU A O 1
ATOM 563 N N . LEU A 1 72 ? 1.185 -4.140 10.916 1.00 92.50 72 LEU A N 1
ATOM 564 C CA . LEU A 1 72 ? 0.832 -3.144 11.913 1.00 92.50 72 LEU A CA 1
ATOM 565 C C . LEU A 1 72 ? -0.589 -2.672 11.629 1.00 92.50 72 LEU A C 1
ATOM 567 O O . LEU A 1 72 ? -0.943 -2.393 10.484 1.00 92.50 72 LEU A O 1
ATOM 571 N N . HIS A 1 73 ? -1.407 -2.573 12.664 1.00 91.31 73 HIS A N 1
ATOM 572 C CA . HIS A 1 73 ? -2.784 -2.127 12.559 1.00 91.31 73 HIS A CA 1
ATOM 573 C C . HIS A 1 73 ? -3.129 -1.197 13.716 1.00 91.31 73 HIS A C 1
ATOM 575 O O . HIS A 1 73 ? -2.838 -1.498 14.870 1.00 91.31 73 HIS A O 1
ATOM 581 N N . ALA A 1 74 ? -3.768 -0.081 13.394 1.00 92.75 74 ALA A N 1
ATOM 582 C CA . ALA A 1 74 ? -4.317 0.857 14.351 1.00 92.75 74 ALA A CA 1
ATOM 583 C C . ALA A 1 74 ? -5.815 1.009 14.087 1.00 92.75 74 ALA A C 1
ATOM 585 O O . ALA A 1 74 ? -6.213 1.494 13.032 1.00 92.75 74 ALA A O 1
ATOM 586 N N . ASP A 1 75 ? -6.635 0.598 15.043 1.00 91.25 75 ASP A N 1
ATOM 587 C CA . ASP A 1 75 ? -8.059 0.890 15.118 1.00 91.25 75 ASP A CA 1
ATOM 588 C C . ASP A 1 75 ? -8.245 2.103 16.037 1.00 91.25 75 ASP A C 1
ATOM 590 O O . ASP A 1 75 ? -8.024 2.034 17.250 1.00 91.25 75 ASP A O 1
ATOM 594 N N . LEU A 1 76 ? -8.638 3.225 15.441 1.00 89.44 76 LEU A N 1
ATOM 595 C CA . LEU A 1 76 ? -8.849 4.508 16.104 1.00 89.44 76 LEU A CA 1
ATOM 596 C C . LEU A 1 76 ? -10.327 4.743 16.443 1.00 89.44 76 LEU A C 1
ATOM 598 O O . LEU A 1 76 ? -10.690 5.827 16.890 1.00 89.44 76 LEU A O 1
ATOM 602 N N . SER A 1 77 ? -11.195 3.742 16.277 1.00 85.06 77 SER A N 1
ATOM 603 C CA . SER A 1 77 ? -12.644 3.869 16.492 1.00 85.06 77 SER A CA 1
ATOM 604 C C . SER A 1 77 ? -13.022 4.278 17.919 1.00 85.06 77 SER A C 1
ATOM 606 O O . SER A 1 77 ? -14.091 4.851 18.135 1.00 85.06 77 SER A O 1
ATOM 608 N N . GLY A 1 78 ? -12.151 4.009 18.899 1.00 78.94 78 GLY A N 1
ATOM 609 C CA . GLY A 1 78 ? -12.308 4.482 20.278 1.00 78.94 78 GLY A CA 1
ATOM 610 C C . GLY A 1 78 ? -12.233 6.008 20.430 1.00 78.94 78 GLY A C 1
ATOM 611 O O . GLY A 1 78 ? -12.754 6.529 21.407 1.00 78.94 78 GLY A O 1
ATOM 612 N N . LEU A 1 79 ? -11.639 6.712 19.459 1.00 80.94 79 LEU A N 1
ATOM 613 C CA . LEU A 1 79 ? -11.519 8.176 19.403 1.00 80.94 79 LEU A CA 1
ATOM 614 C C . LEU A 1 79 ? -12.582 8.827 18.495 1.00 80.94 79 LEU A C 1
ATOM 616 O O . LEU A 1 79 ? -12.588 10.042 18.324 1.00 80.94 79 LEU A O 1
ATOM 620 N N . MET A 1 80 ? -13.455 8.023 17.882 1.00 80.12 80 MET A N 1
ATOM 621 C CA . MET A 1 80 ? -14.452 8.453 16.896 1.00 80.12 80 MET A CA 1
ATOM 622 C C . MET A 1 80 ? -15.880 8.373 17.469 1.00 80.12 80 MET A C 1
ATOM 624 O O . MET A 1 80 ? -16.113 7.604 18.409 1.00 80.12 80 MET A O 1
ATOM 628 N N . PRO A 1 81 ? -16.863 9.095 16.885 1.00 79.44 81 PRO A N 1
ATOM 629 C CA . PRO A 1 81 ? -18.271 8.994 17.274 1.00 79.44 81 PRO A CA 1
ATOM 630 C C . PRO A 1 81 ? -18.809 7.557 17.246 1.00 79.44 81 PRO A C 1
ATOM 632 O O . PRO A 1 81 ? -18.346 6.718 16.477 1.00 79.44 81 PRO A O 1
ATOM 635 N N . GLU A 1 82 ? -19.850 7.276 18.035 1.00 73.06 82 GLU A N 1
ATOM 636 C CA . GLU A 1 82 ? -20.324 5.911 18.325 1.00 73.06 82 GLU A CA 1
ATOM 637 C C . GLU A 1 82 ? -20.669 5.068 17.081 1.00 73.06 82 GLU A C 1
ATOM 639 O O . GLU A 1 82 ? -20.496 3.852 17.072 1.00 73.06 82 GLU A O 1
ATOM 644 N N . ARG A 1 83 ? -21.108 5.690 15.988 1.00 83.25 83 ARG A N 1
ATOM 645 C CA . ARG A 1 83 ? -21.466 4.963 14.760 1.00 83.25 83 ARG A CA 1
ATOM 646 C C . ARG A 1 83 ? -20.323 4.808 13.767 1.00 83.25 83 ARG A C 1
ATOM 648 O O . ARG A 1 83 ? -20.506 4.138 12.759 1.00 83.25 83 ARG A O 1
ATOM 655 N N . ILE A 1 84 ? -19.173 5.419 14.028 1.00 86.12 84 ILE A N 1
ATOM 656 C CA . ILE A 1 84 ? -18.059 5.496 13.085 1.00 86.12 84 ILE A CA 1
ATOM 657 C C . ILE A 1 84 ? -16.915 4.622 13.585 1.00 86.12 84 ILE A C 1
ATOM 659 O O . ILE A 1 84 ? -16.519 4.710 14.745 1.00 86.12 84 ILE A O 1
ATOM 663 N N . GLY A 1 85 ? -16.378 3.786 12.705 1.00 88.25 85 GLY A N 1
ATOM 664 C CA . GLY A 1 85 ? -15.126 3.077 12.914 1.00 88.25 85 GLY A CA 1
ATOM 665 C C . GLY A 1 85 ? -14.080 3.531 11.907 1.00 88.25 85 GLY A C 1
ATOM 666 O O . GLY A 1 85 ? -14.385 3.686 10.726 1.00 88.25 85 GLY A O 1
ATOM 667 N N . VAL A 1 86 ? -12.854 3.762 12.368 1.00 90.62 86 VAL A N 1
ATOM 668 C CA . VAL A 1 86 ? -11.731 4.176 11.516 1.00 90.62 86 VAL A CA 1
ATOM 669 C C . VAL A 1 86 ? -10.503 3.381 11.907 1.00 90.62 86 VAL A C 1
ATOM 671 O O . VAL A 1 86 ? -10.177 3.284 13.088 1.00 90.62 86 VAL A O 1
ATOM 674 N N . GLY A 1 87 ? -9.794 2.853 10.916 1.00 90.81 87 GLY A N 1
ATOM 675 C CA . GLY A 1 87 ? -8.523 2.188 11.149 1.00 90.81 87 GLY A CA 1
ATOM 676 C C . GLY A 1 87 ? -7.548 2.351 9.997 1.00 90.81 87 GLY A C 1
ATOM 677 O O . GLY A 1 87 ? -7.928 2.676 8.876 1.00 90.81 87 GLY A O 1
ATOM 678 N N . VAL A 1 88 ? -6.277 2.102 10.277 1.00 93.44 88 VAL A N 1
ATOM 679 C CA . VAL A 1 88 ? -5.198 2.054 9.289 1.00 93.44 88 VAL A CA 1
ATOM 680 C C . VAL A 1 88 ? -4.422 0.762 9.493 1.00 93.44 88 VAL A C 1
ATOM 682 O O . VAL A 1 88 ? -4.271 0.271 10.613 1.00 93.44 88 VAL A O 1
ATOM 685 N N . GLN A 1 89 ? -3.948 0.168 8.409 1.00 92.00 89 GLN A N 1
ATOM 686 C CA . GLN A 1 89 ? -3.087 -1.002 8.444 1.00 92.00 89 GLN A CA 1
ATOM 687 C C . GLN A 1 89 ? -1.944 -0.833 7.458 1.00 92.00 89 GLN A C 1
ATOM 689 O O . GLN A 1 89 ? -2.153 -0.414 6.322 1.00 92.00 89 GLN A O 1
ATOM 694 N N . ALA A 1 90 ? -0.748 -1.204 7.894 1.00 92.38 90 ALA A N 1
ATOM 695 C CA . ALA A 1 90 ? 0.420 -1.352 7.049 1.00 92.38 90 ALA A CA 1
ATOM 696 C C . ALA A 1 90 ? 0.904 -2.799 7.135 1.00 92.38 90 ALA A C 1
ATOM 698 O O . ALA A 1 90 ? 0.990 -3.369 8.222 1.00 92.38 90 ALA A O 1
ATOM 699 N N . SER A 1 91 ? 1.223 -3.405 6.000 1.00 88.88 91 SER A N 1
ATOM 700 C CA . SER A 1 91 ? 1.829 -4.730 5.964 1.00 88.88 91 SER A CA 1
ATOM 701 C C . SER A 1 91 ? 2.946 -4.804 4.937 1.00 88.88 91 SER A C 1
ATOM 703 O O . SER A 1 91 ? 2.981 -4.059 3.957 1.00 88.88 91 SER A O 1
ATOM 705 N N . THR A 1 92 ? 3.912 -5.676 5.189 1.00 88.69 92 THR A N 1
ATOM 706 C CA . THR A 1 92 ? 4.979 -5.998 4.245 1.00 88.69 92 THR A CA 1
ATOM 707 C C . THR A 1 92 ? 5.166 -7.498 4.230 1.00 88.69 92 THR A C 1
ATOM 709 O O . THR A 1 92 ? 5.425 -8.092 5.272 1.00 88.69 92 THR A O 1
ATOM 712 N N . ASP A 1 93 ? 5.046 -8.091 3.053 1.00 85.44 93 ASP A N 1
ATOM 713 C CA . ASP A 1 93 ? 5.350 -9.487 2.786 1.00 85.44 93 ASP A CA 1
ATOM 714 C C . ASP A 1 93 ? 6.635 -9.577 1.975 1.00 85.44 93 ASP A C 1
ATOM 716 O O . ASP A 1 93 ? 6.799 -8.865 0.983 1.00 85.44 93 ASP A O 1
ATOM 720 N N . LEU A 1 94 ? 7.549 -10.437 2.394 1.00 84.12 94 LEU A N 1
ATOM 721 C CA . LEU A 1 94 ? 8.735 -10.783 1.628 1.00 84.12 94 LEU A CA 1
ATOM 722 C C . LEU A 1 94 ? 8.604 -12.255 1.270 1.00 84.12 94 LEU A C 1
ATOM 724 O O . LEU A 1 94 ? 8.664 -13.111 2.146 1.00 84.12 94 LEU A O 1
ATOM 728 N N . ALA A 1 95 ? 8.431 -12.546 -0.011 1.00 75.75 95 ALA A N 1
ATOM 729 C CA . ALA A 1 95 ? 8.356 -13.886 -0.564 1.00 75.75 95 ALA A CA 1
ATOM 730 C C . ALA A 1 95 ? 9.447 -14.031 -1.632 1.00 75.75 95 ALA A C 1
ATOM 732 O O . ALA A 1 95 ? 9.251 -13.714 -2.806 1.00 75.75 95 ALA A O 1
ATOM 733 N N . HIS A 1 96 ? 10.620 -14.510 -1.214 1.00 74.88 96 HIS A N 1
ATOM 734 C CA . HIS A 1 96 ? 11.783 -14.693 -2.085 1.00 74.88 96 HIS A CA 1
ATOM 735 C C . HIS A 1 96 ? 12.190 -13.391 -2.819 1.00 74.88 96 HIS A C 1
ATOM 737 O O . HIS A 1 96 ? 12.622 -12.445 -2.163 1.00 74.88 96 HIS A O 1
ATOM 743 N N . LEU A 1 97 ? 12.064 -13.319 -4.152 1.00 69.44 97 LEU A N 1
ATOM 744 C CA . LEU A 1 97 ? 12.394 -12.125 -4.955 1.00 69.44 97 LEU A CA 1
ATOM 745 C C . LEU A 1 97 ? 11.306 -11.042 -4.907 1.00 69.44 97 LEU A C 1
ATOM 747 O O . LEU A 1 97 ? 11.549 -9.915 -5.340 1.00 69.44 97 LEU A O 1
ATOM 751 N N . LEU A 1 98 ? 10.109 -11.375 -4.419 1.00 76.31 98 LEU A N 1
ATOM 752 C CA . LEU A 1 98 ? 8.979 -10.463 -4.350 1.00 76.31 98 LEU A CA 1
ATOM 753 C C . LEU A 1 98 ? 8.876 -9.851 -2.954 1.00 76.31 98 LEU A C 1
ATOM 755 O O . LEU A 1 98 ? 8.737 -10.552 -1.954 1.00 76.31 98 LEU A O 1
ATOM 759 N N . ARG A 1 99 ? 8.853 -8.524 -2.900 1.00 82.44 99 ARG A N 1
ATOM 760 C CA . ARG A 1 99 ? 8.425 -7.758 -1.735 1.00 82.44 99 ARG A CA 1
ATOM 761 C C . ARG A 1 99 ? 7.112 -7.062 -2.052 1.00 82.44 99 ARG A C 1
ATOM 763 O O . ARG A 1 99 ? 7.027 -6.312 -3.019 1.00 82.44 99 ARG A O 1
ATOM 770 N N . GLN A 1 100 ? 6.102 -7.279 -1.222 1.00 82.31 100 GLN A N 1
ATOM 771 C CA . GLN A 1 100 ? 4.808 -6.621 -1.330 1.00 82.31 100 GLN A CA 1
ATOM 772 C C . GLN A 1 100 ? 4.569 -5.759 -0.093 1.00 82.31 100 GLN A C 1
ATOM 774 O O . GLN A 1 100 ? 4.424 -6.283 1.006 1.00 82.31 100 GLN A O 1
ATOM 779 N N . THR A 1 101 ? 4.468 -4.446 -0.269 1.00 86.56 101 THR A N 1
ATOM 780 C CA . THR A 1 101 ? 4.116 -3.508 0.806 1.00 86.56 101 THR A CA 1
ATOM 781 C C . THR A 1 101 ? 2.710 -2.980 0.569 1.00 86.56 101 THR A C 1
ATOM 783 O O . THR A 1 101 ? 2.391 -2.579 -0.546 1.00 86.56 101 THR A O 1
ATOM 786 N N . GLN A 1 102 ? 1.865 -2.946 1.594 1.00 84.75 102 GLN A N 1
ATOM 787 C CA . GLN A 1 102 ? 0.498 -2.439 1.502 1.00 84.75 102 GLN A CA 1
ATOM 788 C C . GLN A 1 102 ? 0.196 -1.485 2.652 1.00 84.75 102 GLN A C 1
ATOM 790 O O . GLN A 1 102 ? 0.518 -1.777 3.799 1.00 84.75 102 GLN A O 1
ATOM 795 N N . VAL A 1 103 ? -0.477 -0.378 2.345 1.00 90.19 103 VAL A N 1
ATOM 796 C CA . VAL A 1 103 ? -1.052 0.544 3.329 1.00 90.19 103 VAL A CA 1
ATOM 797 C C . VAL A 1 103 ? -2.525 0.725 2.998 1.00 90.19 103 VAL A C 1
ATOM 799 O O . VAL A 1 103 ? -2.863 1.045 1.864 1.00 90.19 103 VAL A O 1
ATOM 802 N N . THR A 1 104 ? -3.408 0.474 3.960 1.00 86.12 104 THR A N 1
ATOM 803 C CA . THR A 1 104 ? -4.866 0.511 3.772 1.00 86.12 104 THR A CA 1
ATOM 804 C C . THR A 1 104 ? -5.522 1.306 4.889 1.00 86.12 104 THR A C 1
ATOM 806 O O . THR A 1 104 ? -5.243 1.074 6.064 1.00 86.12 104 THR A O 1
ATOM 809 N N . GLY A 1 105 ? -6.393 2.237 4.515 1.00 92.38 105 GLY A N 1
ATOM 810 C CA . GLY A 1 105 ? -7.337 2.890 5.408 1.00 92.38 105 GLY A CA 1
ATOM 811 C C . GLY A 1 105 ? -8.675 2.156 5.399 1.00 92.38 105 GLY A C 1
ATOM 812 O O . GLY A 1 105 ? -9.115 1.642 4.370 1.00 92.38 105 GLY A O 1
ATOM 813 N N . PHE A 1 106 ? -9.325 2.113 6.553 1.00 91.00 106 PHE A N 1
ATOM 814 C CA . PHE A 1 106 ? -10.613 1.471 6.756 1.00 91.00 106 PHE A CA 1
ATOM 815 C C . PHE A 1 106 ? -11.602 2.459 7.349 1.00 91.00 106 PHE A C 1
ATOM 817 O O . PHE A 1 106 ? -11.287 3.161 8.312 1.00 91.00 106 PHE A O 1
ATOM 824 N N . PHE A 1 107 ? -12.812 2.447 6.809 1.00 91.44 107 PHE A N 1
ATOM 825 C CA . PHE A 1 107 ? -13.954 3.170 7.340 1.00 91.44 107 PHE A CA 1
ATOM 826 C C . PHE A 1 107 ? -15.110 2.195 7.553 1.00 91.44 107 PHE A C 1
ATOM 828 O O . PHE A 1 107 ? -15.431 1.410 6.661 1.00 91.44 107 PHE A O 1
ATOM 835 N N . ALA A 1 108 ? -15.743 2.258 8.719 1.00 91.75 108 ALA A N 1
ATOM 836 C CA . ALA A 1 108 ? -16.914 1.470 9.069 1.00 91.75 108 ALA A CA 1
ATOM 837 C C . ALA A 1 108 ? -18.032 2.374 9.584 1.00 91.75 108 ALA A C 1
ATOM 839 O O . ALA A 1 108 ? -17.790 3.318 10.336 1.00 91.75 108 ALA A O 1
ATOM 840 N N . TYR A 1 109 ? -19.266 2.043 9.227 1.00 90.94 109 TYR A N 1
ATOM 841 C CA . TYR A 1 109 ? -20.461 2.678 9.751 1.00 90.94 109 TYR A CA 1
ATOM 842 C C . TYR A 1 109 ? -21.387 1.637 10.378 1.00 90.94 109 TYR A C 1
ATOM 844 O O . TYR A 1 109 ? -21.813 0.682 9.723 1.00 90.94 109 TYR A O 1
ATOM 852 N N . GLN A 1 110 ? -21.713 1.831 11.654 1.00 88.31 110 GLN A N 1
ATOM 853 C CA . GLN A 1 110 ? -22.636 0.983 12.401 1.00 88.31 110 GLN A CA 1
ATOM 854 C C . GLN A 1 110 ? -24.074 1.415 12.095 1.00 88.31 110 GLN A C 1
ATOM 856 O O . GLN A 1 110 ? -24.571 2.417 12.617 1.00 88.31 110 GLN A O 1
ATOM 861 N N . LEU A 1 111 ? -24.744 0.644 11.237 1.00 86.88 111 LEU A N 1
ATOM 862 C CA . LEU A 1 111 ? -26.155 0.830 10.893 1.00 86.88 111 LEU A CA 1
ATOM 863 C C . LEU A 1 111 ? -27.050 0.560 12.103 1.00 86.88 111 LEU A C 1
ATOM 865 O O . LEU A 1 111 ? -27.967 1.327 12.399 1.00 86.88 111 LEU A O 1
ATOM 869 N N . ILE A 1 112 ? -26.755 -0.532 12.808 1.00 85.06 112 ILE A N 1
ATOM 870 C CA . ILE A 1 112 ? -27.461 -0.957 14.010 1.00 85.06 112 ILE A CA 1
ATOM 871 C C . ILE A 1 112 ? -26.410 -1.173 15.091 1.00 85.06 112 ILE A C 1
ATOM 873 O O . ILE A 1 112 ? -25.497 -1.977 14.920 1.00 85.06 112 ILE A O 1
ATOM 877 N N . ASN A 1 113 ? -26.559 -0.473 16.210 1.00 82.00 113 ASN A N 1
ATOM 878 C CA . ASN A 1 113 ? -25.817 -0.736 17.436 1.00 82.00 113 ASN A CA 1
ATOM 879 C C . ASN A 1 113 ? -26.823 -0.806 18.587 1.00 82.00 113 ASN A C 1
ATOM 881 O O . ASN A 1 113 ? -27.080 0.181 19.268 1.00 82.00 113 ASN A O 1
ATOM 885 N N . ALA A 1 114 ? -27.468 -1.961 18.720 1.00 83.44 114 ALA A N 1
ATOM 886 C CA . ALA A 1 114 ? -28.428 -2.252 19.774 1.00 83.44 114 ALA A CA 1
ATOM 887 C C . ALA A 1 114 ? -27.850 -3.301 20.734 1.00 83.44 114 ALA A C 1
ATOM 889 O O . ALA A 1 114 ? -26.880 -3.992 20.421 1.00 83.44 114 ALA A O 1
ATOM 890 N N . GLU A 1 115 ? -28.484 -3.467 21.894 1.00 81.81 115 GLU A N 1
ATOM 891 C CA . GLU A 1 115 ? -28.060 -4.431 22.920 1.00 81.81 115 GLU A CA 1
ATOM 892 C C . GLU A 1 115 ? -27.936 -5.868 22.369 1.00 81.81 115 GLU A C 1
ATOM 894 O O . GLU A 1 115 ? -26.959 -6.569 22.632 1.00 81.81 115 GLU A O 1
ATOM 899 N N . HIS A 1 116 ? -28.899 -6.285 21.541 1.00 88.00 116 HIS A N 1
ATOM 900 C CA . HIS A 1 116 ? -29.003 -7.655 21.028 1.00 88.00 116 HIS A CA 1
ATOM 901 C C . HIS A 1 116 ? -28.448 -7.835 19.610 1.00 88.00 116 HIS A C 1
ATOM 903 O O . HIS A 1 116 ? -28.185 -8.967 19.202 1.00 88.00 116 HIS A O 1
ATOM 909 N N . TRP A 1 117 ? -28.283 -6.750 18.852 1.00 87.75 117 TRP A N 1
ATOM 910 C CA . TRP A 1 117 ? -27.905 -6.795 17.441 1.00 87.75 117 TRP A CA 1
ATOM 911 C C . TRP A 1 117 ? -26.925 -5.683 17.098 1.00 87.75 117 TRP A C 1
ATOM 913 O O . TRP A 1 117 ? -27.157 -4.517 17.416 1.00 87.75 117 TRP A O 1
ATOM 923 N N . ARG A 1 118 ? -25.868 -6.042 16.375 1.00 89.56 118 ARG A N 1
ATOM 924 C CA . ARG A 1 118 ? -24.973 -5.101 15.712 1.00 89.56 118 ARG A CA 1
ATOM 925 C C . ARG A 1 118 ? -24.914 -5.404 14.228 1.00 89.56 118 ARG A C 1
ATOM 927 O O . ARG A 1 118 ? -24.814 -6.563 13.838 1.00 89.56 118 ARG A O 1
ATOM 934 N N . LEU A 1 119 ? -24.973 -4.359 13.417 1.00 90.69 119 LEU A N 1
ATOM 935 C CA . LEU A 1 119 ? -24.803 -4.425 11.974 1.00 90.69 119 LEU A CA 1
ATOM 936 C C . LEU A 1 119 ? -23.950 -3.241 11.541 1.00 90.69 119 LEU A C 1
ATOM 938 O O . LEU A 1 119 ? -24.293 -2.094 11.832 1.00 90.69 119 LEU A O 1
ATOM 942 N N . ALA A 1 120 ? -22.872 -3.516 10.822 1.00 91.00 120 ALA A N 1
ATOM 943 C CA . ALA A 1 120 ? -22.003 -2.503 10.258 1.00 91.00 120 ALA A CA 1
ATOM 944 C C . ALA A 1 120 ? -21.670 -2.817 8.801 1.00 91.00 120 ALA A C 1
ATOM 946 O O . ALA A 1 120 ? -21.555 -3.976 8.395 1.00 91.00 120 ALA A O 1
ATOM 947 N N . LEU A 1 121 ? -21.502 -1.751 8.030 1.00 91.62 121 LEU A N 1
ATOM 948 C CA . LEU A 1 121 ? -20.918 -1.782 6.698 1.00 91.62 121 LEU A CA 1
ATOM 949 C C . LEU A 1 121 ? -19.568 -1.089 6.758 1.00 91.62 121 LEU A C 1
ATOM 951 O O . LEU A 1 121 ? -19.373 -0.182 7.563 1.00 91.62 121 LEU A O 1
ATOM 955 N N . GLY A 1 122 ? -18.641 -1.485 5.902 1.00 88.81 122 GLY A N 1
ATOM 956 C CA . GLY A 1 122 ? -17.349 -0.830 5.832 1.00 88.81 122 GLY A CA 1
ATOM 957 C C . GLY A 1 122 ? -16.749 -0.874 4.447 1.00 88.81 122 GLY A C 1
ATOM 958 O O . GLY A 1 122 ? -17.131 -1.685 3.607 1.00 88.81 122 GLY A O 1
ATOM 959 N N . VAL A 1 123 ? -15.789 0.009 4.227 1.00 89.50 123 VAL A N 1
ATOM 960 C CA . VAL A 1 123 ? -14.982 0.070 3.018 1.00 89.50 123 VAL A CA 1
ATOM 961 C C . VAL A 1 123 ? -13.519 0.213 3.409 1.00 89.50 123 VAL A C 1
ATOM 963 O O . VAL A 1 123 ? -13.165 0.961 4.322 1.00 89.50 123 VAL A O 1
ATOM 966 N N . GLY A 1 124 ? -12.670 -0.560 2.746 1.00 88.31 124 GLY A N 1
ATOM 967 C CA . GLY A 1 124 ? -11.226 -0.405 2.789 1.00 88.31 124 GLY A CA 1
ATOM 968 C C . GLY A 1 124 ? -10.731 0.181 1.477 1.00 88.31 124 GLY A C 1
ATOM 969 O O . GLY A 1 124 ? -11.204 -0.224 0.415 1.00 88.31 124 GLY A O 1
ATOM 970 N N . ALA A 1 125 ? -9.778 1.102 1.554 1.00 86.44 125 ALA A N 1
ATOM 971 C CA . ALA A 1 125 ? -9.076 1.646 0.399 1.00 86.44 125 ALA A CA 1
ATOM 972 C C . ALA A 1 125 ? -7.601 1.852 0.748 1.00 86.44 125 ALA A C 1
ATOM 974 O O . ALA A 1 125 ? -7.259 2.301 1.842 1.00 86.44 125 ALA A O 1
ATOM 975 N N . GLY A 1 126 ? -6.712 1.498 -0.167 1.00 85.62 126 GLY A N 1
ATOM 976 C CA . GLY A 1 126 ? -5.289 1.458 0.095 1.00 85.62 126 GLY A CA 1
ATOM 977 C C . GLY A 1 126 ? -4.444 1.427 -1.162 1.00 85.62 126 GLY A C 1
ATOM 978 O O . GLY A 1 126 ? -4.935 1.334 -2.287 1.00 85.62 126 GLY A O 1
ATOM 979 N N . VAL A 1 127 ? -3.139 1.496 -0.938 1.00 84.50 127 VAL A N 1
ATOM 980 C CA . VAL A 1 127 ? -2.122 1.365 -1.971 1.00 84.50 127 VAL A CA 1
ATOM 981 C C . VAL A 1 127 ? -1.230 0.174 -1.673 1.00 84.50 127 VAL A C 1
ATOM 983 O O . VAL A 1 127 ? -0.897 -0.116 -0.521 1.00 84.50 127 VAL A O 1
ATOM 986 N N . ARG A 1 128 ? -0.828 -0.520 -2.730 1.00 80.81 128 ARG A N 1
ATOM 987 C CA . ARG A 1 128 ? 0.040 -1.686 -2.684 1.00 80.81 128 ARG A CA 1
ATOM 988 C C . ARG A 1 128 ? 1.197 -1.499 -3.649 1.00 80.81 128 ARG A C 1
ATOM 990 O O . ARG A 1 128 ? 0.986 -1.226 -4.824 1.00 80.81 128 ARG A O 1
ATOM 997 N N . SER A 1 129 ? 2.413 -1.655 -3.155 1.00 82.62 129 SER A N 1
ATOM 998 C CA . SER A 1 129 ? 3.639 -1.651 -3.942 1.00 82.62 129 SER A CA 1
ATOM 999 C C . SER A 1 129 ? 4.153 -3.080 -4.072 1.00 82.62 129 SER A C 1
ATOM 1001 O O . SER A 1 129 ? 4.309 -3.782 -3.072 1.00 82.62 129 SER A O 1
ATOM 1003 N N . TYR A 1 130 ? 4.403 -3.501 -5.308 1.00 78.75 130 TYR A N 1
ATOM 1004 C CA . TYR A 1 130 ? 5.126 -4.725 -5.630 1.00 78.75 130 TYR A CA 1
ATOM 1005 C C . TYR A 1 130 ? 6.539 -4.351 -6.047 1.00 78.75 130 TYR A C 1
ATOM 1007 O O . TYR A 1 130 ? 6.715 -3.565 -6.977 1.00 78.75 130 TYR A O 1
ATOM 1015 N N . GLN A 1 131 ? 7.527 -4.928 -5.380 1.00 77.19 131 GLN A N 1
ATOM 1016 C CA . GLN A 1 131 ? 8.936 -4.773 -5.683 1.00 77.19 131 GLN A CA 1
ATOM 1017 C C . GLN A 1 131 ? 9.510 -6.148 -6.029 1.00 77.19 131 GLN A C 1
ATOM 1019 O O . GLN A 1 131 ? 9.606 -7.017 -5.165 1.00 77.19 131 GLN A O 1
ATOM 1024 N N . PHE A 1 132 ? 9.902 -6.340 -7.285 1.00 71.00 132 PHE A N 1
ATOM 1025 C CA . PHE A 1 132 ? 10.627 -7.533 -7.722 1.00 71.00 132 PHE A CA 1
ATOM 1026 C C . PHE A 1 132 ? 12.118 -7.224 -7.724 1.00 71.00 132 PHE A C 1
ATOM 1028 O O . PHE A 1 132 ? 12.556 -6.334 -8.454 1.00 71.00 132 PHE A O 1
ATOM 1035 N N . ASN A 1 133 ? 12.893 -7.927 -6.903 1.00 62.78 133 ASN A N 1
ATOM 1036 C CA . ASN A 1 133 ? 14.346 -7.820 -6.892 1.00 62.78 133 ASN A CA 1
ATOM 1037 C C . ASN A 1 133 ? 14.948 -8.953 -7.728 1.00 62.78 133 ASN A C 1
ATOM 1039 O O . ASN A 1 133 ? 15.192 -10.043 -7.218 1.00 62.78 133 ASN A O 1
ATOM 1043 N N . LEU A 1 134 ? 15.177 -8.682 -9.012 1.00 58.31 134 LEU A N 1
ATOM 1044 C CA . LEU A 1 134 ? 15.743 -9.642 -9.968 1.00 58.31 134 LEU A CA 1
ATOM 1045 C C . LEU A 1 134 ? 17.285 -9.635 -9.950 1.00 58.31 134 LEU A C 1
ATOM 1047 O O . LEU A 1 134 ? 17.918 -10.476 -10.573 1.00 58.31 134 LEU A O 1
ATOM 1051 N N . ASN A 1 135 ? 17.889 -8.734 -9.165 1.00 49.59 135 ASN A N 1
ATOM 1052 C CA . ASN A 1 135 ? 19.339 -8.593 -8.995 1.00 49.59 135 ASN A CA 1
ATOM 1053 C C . ASN A 1 135 ? 19.920 -9.512 -7.908 1.00 49.59 135 ASN A C 1
ATOM 1055 O O . ASN A 1 135 ? 21.097 -9.400 -7.562 1.00 49.59 135 ASN A O 1
ATOM 1059 N N . ALA A 1 136 ? 19.118 -10.391 -7.304 1.00 45.09 136 ALA A N 1
ATOM 1060 C CA . ALA A 1 136 ? 19.652 -11.351 -6.352 1.00 45.09 136 ALA A CA 1
ATOM 1061 C C . ALA A 1 136 ? 20.529 -12.367 -7.107 1.00 45.09 136 ALA A C 1
ATOM 1063 O O . ALA A 1 136 ? 20.042 -13.017 -8.028 1.00 45.09 136 ALA A O 1
ATOM 1064 N N . ASN A 1 137 ? 21.786 -12.554 -6.676 1.00 44.72 137 ASN A N 1
ATOM 1065 C CA . ASN A 1 137 ? 22.756 -13.586 -7.117 1.00 44.72 137 ASN A CA 1
ATOM 1066 C C . ASN A 1 137 ? 22.271 -15.048 -6.900 1.00 44.72 137 ASN A C 1
ATOM 1068 O O . ASN A 1 137 ? 23.053 -15.943 -6.595 1.00 44.72 137 ASN A O 1
ATOM 1072 N N . ARG A 1 138 ? 20.962 -15.291 -6.953 1.00 49.81 138 ARG A N 1
ATOM 1073 C CA . ARG A 1 138 ? 20.258 -16.472 -6.446 1.00 49.81 138 ARG A CA 1
ATOM 1074 C C . ARG A 1 138 ? 19.411 -17.172 -7.514 1.00 49.81 138 ARG A C 1
ATOM 1076 O O . ARG A 1 138 ? 18.778 -18.175 -7.202 1.00 49.81 138 ARG A O 1
ATOM 1083 N N . LEU A 1 139 ? 19.402 -16.683 -8.757 1.00 46.72 139 LEU A N 1
ATOM 1084 C CA . LEU A 1 139 ? 18.873 -17.430 -9.900 1.00 46.72 139 LEU A CA 1
ATOM 1085 C C . LEU A 1 139 ? 19.928 -18.474 -10.291 1.00 46.72 139 LEU A C 1
ATOM 1087 O O . LEU A 1 139 ? 21.002 -18.134 -10.778 1.00 46.72 139 LEU A O 1
ATOM 1091 N N . GLY A 1 140 ? 19.656 -19.742 -9.983 1.00 40.38 140 GLY A N 1
ATOM 1092 C CA . GLY A 1 140 ? 20.621 -20.849 -9.984 1.00 40.38 140 GLY A CA 1
ATOM 1093 C C . GLY A 1 140 ? 21.168 -21.304 -11.343 1.00 40.38 140 GLY A C 1
ATOM 1094 O O . GLY A 1 140 ? 21.578 -22.455 -11.443 1.00 40.38 140 GLY A O 1
ATOM 1095 N N . ASN A 1 141 ? 21.188 -20.459 -12.378 1.00 37.59 141 ASN A N 1
ATOM 1096 C CA . ASN A 1 141 ? 21.832 -20.771 -13.654 1.00 37.59 141 ASN A CA 1
ATOM 1097 C C . ASN A 1 141 ? 22.319 -19.513 -14.385 1.00 37.59 141 ASN A C 1
ATOM 1099 O O . ASN A 1 141 ? 21.552 -18.594 -14.657 1.00 37.59 141 ASN A O 1
ATOM 1103 N N . ALA A 1 142 ? 23.594 -19.518 -14.782 1.00 36.38 142 ALA A N 1
ATOM 1104 C CA . ALA A 1 142 ? 24.279 -18.416 -15.466 1.00 36.38 142 ALA A CA 1
ATOM 1105 C C . ALA A 1 142 ? 23.751 -18.107 -16.886 1.00 36.38 142 ALA A C 1
ATOM 1107 O O . ALA A 1 142 ? 24.167 -17.119 -17.484 1.00 36.38 142 ALA A O 1
ATOM 1108 N N . VAL A 1 143 ? 22.835 -18.923 -17.420 1.00 40.25 143 VAL A N 1
ATOM 1109 C CA . VAL A 1 143 ? 22.222 -18.738 -18.748 1.00 40.25 143 VAL A CA 1
ATOM 1110 C C . VAL A 1 143 ? 20.952 -17.864 -18.685 1.00 40.25 143 VAL A C 1
ATOM 1112 O O . VAL A 1 143 ? 20.608 -17.241 -19.682 1.00 40.25 143 VAL A O 1
ATOM 1115 N N . ASP A 1 144 ? 20.322 -17.712 -17.510 1.00 39.78 144 ASP A N 1
ATOM 1116 C CA . ASP A 1 144 ? 19.113 -16.879 -17.310 1.00 39.78 144 ASP A CA 1
ATOM 1117 C C . ASP A 1 144 ? 19.409 -15.441 -16.831 1.00 39.78 144 ASP A C 1
ATOM 1119 O O . ASP A 1 144 ? 18.533 -14.576 -16.814 1.00 39.78 144 ASP A O 1
ATOM 1123 N N . VAL A 1 145 ? 20.661 -15.146 -16.460 1.00 37.56 145 VAL A N 1
ATOM 1124 C CA . VAL A 1 145 ? 21.082 -13.869 -15.836 1.00 37.56 145 VAL A CA 1
ATOM 1125 C C . VAL A 1 145 ? 21.071 -12.682 -16.825 1.00 37.56 145 VAL A C 1
ATOM 1127 O O . VAL A 1 145 ? 21.175 -11.522 -16.422 1.00 37.56 145 VAL A O 1
ATOM 1130 N N . GLY A 1 146 ? 20.909 -12.950 -18.126 1.00 37.06 146 GLY A N 1
ATOM 1131 C CA . GLY A 1 146 ? 20.849 -11.931 -19.180 1.00 37.06 146 GLY A CA 1
ATOM 1132 C C . GLY A 1 146 ? 19.465 -11.323 -19.438 1.00 37.06 146 GLY A C 1
ATOM 1133 O O . GLY A 1 146 ? 19.394 -10.284 -20.088 1.00 37.06 146 GLY A O 1
ATOM 1134 N N . LEU A 1 147 ? 18.379 -11.934 -18.947 1.00 40.31 147 LEU A N 1
ATOM 1135 C CA . LEU A 1 147 ? 17.008 -11.540 -19.315 1.00 40.31 147 LEU A CA 1
ATOM 1136 C C . LEU A 1 147 ? 16.298 -10.664 -18.270 1.00 40.31 147 LEU A C 1
ATOM 1138 O O . LEU A 1 147 ? 15.317 -10.003 -18.597 1.00 40.31 147 LEU A O 1
ATOM 1142 N N . PHE A 1 148 ? 16.799 -10.596 -17.031 1.00 40.75 148 PHE A N 1
ATOM 1143 C CA . PHE A 1 148 ? 16.108 -9.913 -15.934 1.00 40.75 148 PHE A CA 1
ATOM 1144 C C . PHE A 1 148 ? 17.087 -9.195 -14.992 1.00 40.75 148 PHE A C 1
ATOM 1146 O O . PHE A 1 148 ? 17.520 -9.751 -13.987 1.00 40.75 148 PHE A O 1
ATOM 1153 N N . GLN A 1 149 ? 17.423 -7.937 -15.297 1.00 36.59 149 GLN A N 1
ATOM 1154 C CA . GLN A 1 149 ? 18.159 -7.042 -14.392 1.00 36.59 149 GLN A CA 1
ATOM 1155 C C . GLN A 1 149 ? 17.279 -5.852 -13.997 1.00 36.59 149 GLN A C 1
ATOM 1157 O O . GLN A 1 149 ? 16.641 -5.229 -14.844 1.00 36.59 149 GLN A O 1
ATOM 1162 N N . GLY A 1 150 ? 17.256 -5.519 -12.706 1.00 45.03 150 GLY A N 1
ATOM 1163 C CA . GLY A 1 150 ? 16.563 -4.348 -12.175 1.00 45.03 150 GLY A CA 1
ATOM 1164 C C . GLY A 1 150 ? 15.628 -4.633 -11.002 1.00 45.03 150 GLY A C 1
ATOM 1165 O O . GLY A 1 150 ? 15.248 -5.764 -10.701 1.00 45.03 150 GLY A O 1
ATOM 1166 N N . THR A 1 151 ? 15.255 -3.554 -10.316 1.00 47.81 151 THR A N 1
ATOM 1167 C CA . THR A 1 151 ? 14.160 -3.554 -9.344 1.00 47.81 151 THR A CA 1
ATOM 1168 C C . THR A 1 151 ? 12.915 -3.011 -10.026 1.00 47.81 151 THR A C 1
ATOM 1170 O O . THR A 1 151 ? 12.858 -1.825 -10.347 1.00 47.81 151 THR A O 1
ATOM 1173 N N . VAL A 1 152 ? 11.905 -3.850 -10.239 1.00 53.44 152 VAL A N 1
ATOM 1174 C CA . VAL A 1 152 ? 10.625 -3.389 -10.793 1.00 53.44 152 VAL A CA 1
ATOM 1175 C C . VAL A 1 152 ? 9.716 -3.007 -9.634 1.00 53.44 152 VAL A C 1
ATOM 1177 O O . VAL A 1 152 ? 9.312 -3.880 -8.871 1.00 53.44 152 VAL A O 1
ATOM 1180 N N . ASN A 1 153 ? 9.402 -1.715 -9.499 1.00 59.38 153 ASN A N 1
ATOM 1181 C CA . ASN A 1 153 ? 8.426 -1.216 -8.529 1.00 59.38 153 ASN A CA 1
ATOM 1182 C C . ASN A 1 153 ? 7.108 -0.868 -9.234 1.00 59.38 153 ASN A C 1
ATOM 1184 O O . ASN A 1 153 ? 7.099 -0.108 -10.204 1.00 59.38 153 ASN A O 1
ATOM 1188 N N . ARG A 1 154 ? 5.987 -1.408 -8.754 1.00 65.12 154 ARG A N 1
ATOM 1189 C CA . ARG A 1 154 ? 4.645 -1.104 -9.269 1.00 65.12 154 ARG A CA 1
ATOM 1190 C C . ARG A 1 154 ? 3.716 -0.748 -8.120 1.00 65.12 154 ARG A C 1
ATOM 1192 O O . ARG A 1 154 ? 3.484 -1.574 -7.245 1.00 65.12 154 ARG A O 1
ATOM 1199 N N . LEU A 1 155 ? 3.151 0.457 -8.162 1.00 72.44 155 LEU A N 1
ATOM 1200 C CA . LEU A 1 155 ? 2.107 0.896 -7.240 1.00 72.44 155 LEU A CA 1
ATOM 1201 C C . LEU A 1 155 ? 0.723 0.543 -7.799 1.00 72.44 155 LEU A C 1
ATOM 1203 O O . LEU A 1 155 ? 0.476 0.672 -9.001 1.00 72.44 155 LEU A O 1
ATOM 1207 N N . ARG A 1 156 ? -0.179 0.086 -6.936 1.00 71.12 156 ARG A N 1
ATOM 1208 C CA . ARG A 1 156 ? -1.556 -0.289 -7.258 1.00 71.12 156 ARG A CA 1
ATOM 1209 C C . ARG A 1 156 ? -2.505 0.244 -6.206 1.00 71.12 156 ARG A C 1
ATOM 1211 O O . ARG A 1 156 ? -2.154 0.280 -5.031 1.00 71.12 156 ARG A O 1
ATOM 1218 N N . PHE A 1 157 ? -3.701 0.612 -6.640 1.00 76.06 157 PHE A N 1
ATOM 1219 C CA . PHE A 1 157 ? -4.806 0.880 -5.735 1.00 76.06 157 PHE A CA 1
ATOM 1220 C C . PHE A 1 157 ? -5.531 -0.432 -5.443 1.00 76.06 157 PHE A C 1
ATOM 1222 O O . PHE A 1 157 ? -5.660 -1.292 -6.316 1.00 76.06 157 PHE A O 1
ATOM 1229 N N . ASP A 1 158 ? -5.940 -0.596 -4.195 1.00 77.94 158 ASP A N 1
ATOM 1230 C CA . ASP A 1 158 ? -6.646 -1.765 -3.693 1.00 77.94 158 ASP A CA 1
ATOM 1231 C C . ASP A 1 158 ? -7.748 -1.298 -2.745 1.00 77.94 158 ASP A C 1
ATOM 1233 O O . ASP A 1 158 ? -7.616 -0.291 -2.050 1.00 77.94 158 ASP A O 1
ATOM 1237 N N . GLY A 1 159 ? -8.850 -2.025 -2.717 1.00 82.69 159 GLY A N 1
ATOM 1238 C CA . GLY A 1 159 ? -9.964 -1.721 -1.852 1.00 82.69 159 GLY A CA 1
ATOM 1239 C C . GLY A 1 159 ? -11.085 -2.729 -1.989 1.00 82.69 159 GLY A C 1
ATOM 1240 O O . GLY A 1 159 ? -11.130 -3.544 -2.917 1.00 82.69 159 GLY A O 1
ATOM 1241 N N . GLY A 1 160 ? -12.002 -2.665 -1.035 1.00 84.12 160 GLY A N 1
ATOM 1242 C CA . GLY A 1 160 ? -13.108 -3.597 -0.976 1.00 84.12 160 GLY A CA 1
ATOM 1243 C C . GLY A 1 160 ? -14.131 -3.257 0.098 1.00 84.12 160 GLY A C 1
ATOM 1244 O O . GLY A 1 160 ? -13.776 -2.666 1.124 1.00 84.12 160 GLY A O 1
ATOM 1245 N N . PRO A 1 161 ? -15.403 -3.624 -0.114 1.00 89.94 161 PRO A N 1
ATOM 1246 C CA . PRO A 1 161 ? -16.434 -3.498 0.897 1.00 89.94 161 PRO A CA 1
ATOM 1247 C C . PRO A 1 161 ? -16.372 -4.644 1.915 1.00 89.94 161 PRO A C 1
ATOM 1249 O O . PRO A 1 161 ? -15.842 -5.731 1.658 1.00 89.94 161 PRO A O 1
ATOM 1252 N N . GLY A 1 162 ? -16.994 -4.407 3.062 1.00 90.12 162 GLY A N 1
ATOM 1253 C CA . GLY A 1 162 ? -17.225 -5.399 4.095 1.00 90.12 162 GLY A CA 1
ATOM 1254 C C . GLY A 1 162 ? -18.563 -5.205 4.791 1.00 90.12 162 GLY A C 1
ATOM 1255 O O . GLY A 1 162 ? -19.168 -4.131 4.759 1.00 90.12 162 GLY A O 1
ATOM 1256 N N . LEU A 1 163 ? -19.005 -6.272 5.439 1.00 92.62 163 LEU A N 1
ATOM 1257 C CA . LEU A 1 163 ? -20.210 -6.356 6.241 1.00 92.62 163 LEU A CA 1
ATOM 1258 C C . LEU A 1 163 ? -19.885 -7.110 7.529 1.00 92.62 163 LEU A C 1
ATOM 1260 O O . LEU A 1 163 ? -19.157 -8.103 7.521 1.00 92.62 163 LEU A O 1
ATOM 1264 N N . PHE A 1 164 ? -20.420 -6.626 8.638 1.00 93.31 164 PHE A N 1
ATOM 1265 C CA . PHE A 1 164 ? -20.288 -7.236 9.952 1.00 93.31 164 PHE A CA 1
ATOM 1266 C C . PHE A 1 164 ? -21.670 -7.301 10.585 1.00 93.31 164 PHE A C 1
ATOM 1268 O O . PHE A 1 164 ? -22.346 -6.279 10.687 1.00 93.31 164 PHE A O 1
ATOM 1275 N N . ALA A 1 165 ? -22.087 -8.483 11.019 1.00 93.31 165 ALA A N 1
ATOM 1276 C CA . ALA A 1 165 ? -23.334 -8.680 11.735 1.00 93.31 165 ALA A CA 1
ATOM 1277 C C . ALA A 1 165 ? -23.087 -9.531 12.975 1.00 93.31 165 ALA A C 1
ATOM 1279 O O . ALA A 1 165 ? -22.421 -10.560 12.918 1.00 93.31 165 ALA A O 1
ATOM 1280 N N . GLU A 1 166 ? -23.660 -9.131 14.099 1.00 93.00 166 GLU A N 1
ATOM 1281 C CA . GLU A 1 166 ? -23.508 -9.854 15.349 1.00 93.00 166 GLU A CA 1
ATOM 1282 C C . GLU A 1 166 ? -24.808 -9.850 16.138 1.00 93.00 166 GLU A C 1
ATOM 1284 O O . GLU A 1 166 ? -25.450 -8.815 16.320 1.00 93.00 166 GLU A O 1
ATOM 1289 N N . ARG A 1 167 ? -25.168 -11.020 16.653 1.00 94.19 167 ARG A N 1
ATOM 1290 C CA . ARG A 1 167 ? -26.279 -11.203 17.576 1.00 94.19 167 ARG A CA 1
ATOM 1291 C C . ARG A 1 167 ? -25.747 -11.580 18.950 1.00 94.19 167 ARG A C 1
ATOM 1293 O O . ARG A 1 167 ? -24.964 -12.520 19.075 1.00 94.19 167 ARG A O 1
ATOM 1300 N N . ARG A 1 168 ? -26.217 -10.881 19.980 1.00 92.88 168 ARG A N 1
ATOM 1301 C CA . ARG A 1 168 ? -25.952 -11.188 21.389 1.00 92.88 168 ARG A CA 1
ATOM 1302 C C . ARG A 1 168 ? -27.202 -11.756 22.042 1.00 92.88 168 ARG A C 1
ATOM 1304 O O . ARG A 1 168 ? -28.301 -11.228 21.870 1.00 92.88 168 ARG A O 1
ATOM 1311 N N . TRP A 1 169 ? -27.029 -12.826 22.809 1.00 89.56 169 TRP A N 1
ATOM 1312 C CA . TRP A 1 169 ? -28.073 -13.357 23.678 1.00 89.56 169 TRP A CA 1
ATOM 1313 C C . TRP A 1 169 ? -27.850 -12.900 25.116 1.00 89.56 169 TRP A C 1
ATOM 1315 O O . TRP A 1 169 ? -26.718 -12.687 25.543 1.00 89.56 169 TRP A O 1
ATOM 1325 N N . ARG A 1 170 ? -28.933 -12.845 25.899 1.00 86.50 170 ARG A N 1
ATOM 1326 C CA . ARG A 1 170 ? -28.874 -12.536 27.339 1.00 86.50 170 ARG A CA 1
ATOM 1327 C C . ARG A 1 170 ? -27.998 -13.504 28.141 1.00 86.50 170 ARG A C 1
ATOM 1329 O O . ARG A 1 170 ? -27.507 -13.137 29.197 1.00 86.50 170 ARG A O 1
ATOM 1336 N N . SER A 1 171 ? -27.770 -14.717 27.632 1.00 84.81 171 SER A N 1
ATOM 1337 C CA . SER A 1 171 ? -26.848 -15.696 28.223 1.00 84.81 171 SER A CA 1
ATOM 1338 C C . SER A 1 171 ? -25.365 -15.318 28.091 1.00 84.81 171 SER A C 1
ATOM 1340 O O . SER A 1 171 ? -24.513 -16.054 28.576 1.00 84.81 171 SER A O 1
ATOM 1342 N N . GLY A 1 172 ? -25.033 -14.228 27.389 1.00 85.19 172 GLY A N 1
ATOM 1343 C CA . GLY A 1 172 ? -23.658 -13.832 27.071 1.00 85.19 172 GLY A CA 1
ATOM 1344 C C . GLY A 1 172 ? -23.072 -14.544 25.847 1.00 85.19 172 GLY A C 1
ATOM 1345 O O . GLY A 1 172 ? -21.966 -14.220 25.423 1.00 85.19 172 GLY A O 1
ATOM 1346 N N . SER A 1 173 ? -23.805 -15.489 25.248 1.00 91.38 173 SER A N 1
ATOM 1347 C CA . SER A 1 173 ? -23.404 -16.108 23.980 1.00 91.38 173 SER A CA 1
ATOM 1348 C C . SER A 1 173 ? -23.539 -15.115 22.822 1.00 91.38 173 SER A C 1
ATOM 1350 O O . SER A 1 173 ? -24.415 -14.242 22.850 1.00 91.38 173 SER A O 1
ATOM 1352 N N . THR A 1 174 ? -22.712 -15.262 21.786 1.00 92.50 174 THR A N 1
ATOM 1353 C CA . THR A 1 174 ? -22.726 -14.393 20.600 1.00 92.50 174 THR A CA 1
ATOM 1354 C C . THR A 1 174 ? -22.610 -15.186 19.301 1.00 92.50 174 THR A C 1
ATOM 1356 O O . THR A 1 174 ? -22.010 -16.257 19.252 1.00 92.50 174 THR A O 1
ATOM 1359 N N . LEU A 1 175 ? -23.223 -14.673 18.236 1.00 94.38 175 LEU A N 1
ATOM 1360 C CA . LEU A 1 175 ? -23.096 -15.183 16.872 1.00 94.38 175 LEU A CA 1
ATOM 1361 C C . LEU A 1 175 ? -22.649 -14.023 16.001 1.00 94.38 175 LEU A C 1
ATOM 1363 O O . LEU A 1 175 ? -23.405 -13.067 15.850 1.00 94.38 175 LEU A O 1
ATOM 1367 N N . ALA A 1 176 ? -21.452 -14.118 15.436 1.00 92.56 176 ALA A N 1
ATOM 1368 C CA . ALA A 1 176 ? -20.895 -13.131 14.526 1.00 92.56 176 ALA A CA 1
ATOM 1369 C C . ALA A 1 176 ? -20.779 -13.715 13.115 1.00 92.56 176 ALA A C 1
ATOM 1371 O O . ALA A 1 176 ? -20.322 -14.848 12.935 1.00 92.56 176 ALA A O 1
ATOM 1372 N N . VAL A 1 177 ? -21.192 -12.932 12.124 1.00 93.38 177 VAL A N 1
ATOM 1373 C CA . VAL A 1 177 ? -21.064 -13.222 10.699 1.00 93.38 177 VAL A CA 1
ATOM 1374 C C . VAL A 1 177 ? -20.406 -12.021 10.034 1.00 93.38 177 VAL A C 1
ATOM 1376 O O . VAL A 1 177 ? -20.933 -10.910 10.049 1.00 93.38 177 VAL A O 1
ATOM 1379 N N . ASP A 1 178 ? -19.256 -12.271 9.427 1.00 89.94 178 ASP A N 1
ATOM 1380 C CA . ASP A 1 178 ? -18.382 -11.265 8.848 1.00 89.94 178 ASP A CA 1
ATOM 1381 C C . ASP A 1 178 ? -18.179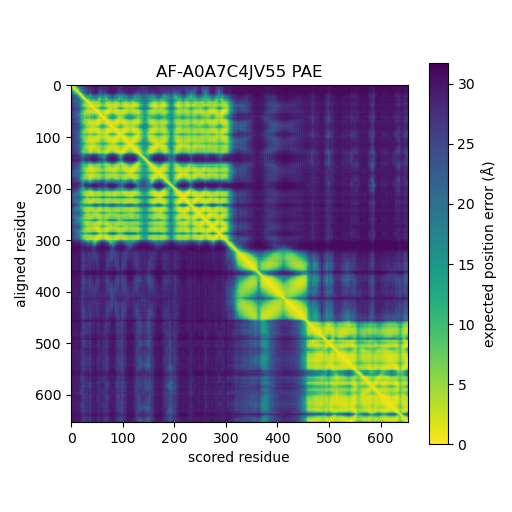 -11.606 7.369 1.00 89.94 178 ASP A C 1
ATOM 1383 O O . ASP A 1 178 ? -17.837 -12.741 7.040 1.00 89.94 178 ASP A O 1
ATOM 1387 N N . ALA A 1 179 ? -18.362 -10.645 6.471 1.00 90.19 179 ALA A N 1
ATOM 1388 C CA . ALA A 1 179 ? -18.113 -10.815 5.044 1.00 90.19 179 ALA A CA 1
ATOM 1389 C C . ALA A 1 179 ? -17.256 -9.667 4.513 1.00 90.19 179 ALA A C 1
ATOM 1391 O O . ALA A 1 179 ? -17.486 -8.514 4.859 1.00 90.19 179 ALA A O 1
ATOM 1392 N N . ALA A 1 180 ? -16.280 -9.964 3.662 1.00 88.31 180 ALA A N 1
ATOM 1393 C CA . ALA A 1 180 ? -15.459 -8.957 2.999 1.00 88.31 180 ALA A CA 1
ATOM 1394 C C . ALA A 1 180 ? -15.124 -9.397 1.574 1.00 88.31 180 ALA A C 1
ATOM 1396 O O . ALA A 1 180 ? -14.821 -10.568 1.341 1.00 88.31 180 ALA A O 1
ATOM 1397 N N . ALA A 1 181 ? -15.165 -8.462 0.629 1.00 85.62 181 ALA A N 1
ATOM 1398 C CA . ALA A 1 181 ? -14.717 -8.672 -0.742 1.00 85.62 181 ALA A CA 1
ATOM 1399 C C . ALA A 1 181 ? -13.438 -7.864 -0.954 1.00 85.62 181 ALA A C 1
ATOM 1401 O O . ALA A 1 181 ? -13.484 -6.696 -1.330 1.00 85.62 181 ALA A O 1
ATOM 1402 N N . ALA A 1 182 ? -12.296 -8.470 -0.650 1.00 75.00 182 ALA A N 1
ATOM 1403 C CA . ALA A 1 182 ? -11.009 -7.811 -0.808 1.00 75.00 182 ALA A CA 1
ATOM 1404 C C . ALA A 1 182 ? -10.585 -7.812 -2.283 1.00 75.00 182 ALA A C 1
ATOM 1406 O O . ALA A 1 182 ? -10.926 -8.724 -3.043 1.00 75.00 182 ALA A O 1
ATOM 1407 N N . GLN A 1 183 ? -9.824 -6.786 -2.675 1.00 69.44 183 GLN A N 1
ATOM 1408 C CA . GLN A 1 183 ? -9.318 -6.604 -4.038 1.00 69.44 183 GLN A CA 1
ATOM 1409 C C . GLN A 1 183 ? -10.385 -6.399 -5.117 1.00 69.44 183 GLN A C 1
ATOM 1411 O O . GLN A 1 183 ? -10.115 -6.601 -6.302 1.00 69.44 183 GLN A O 1
ATOM 1416 N N . LEU A 1 184 ? -11.583 -5.958 -4.722 1.00 68.62 184 LEU A N 1
ATOM 1417 C CA . LEU A 1 184 ? -12.688 -5.713 -5.644 1.00 68.62 184 LEU A CA 1
ATOM 1418 C C . LEU A 1 184 ? -12.437 -4.488 -6.538 1.00 68.62 184 LEU A C 1
ATOM 1420 O O . LEU A 1 184 ? -12.838 -4.492 -7.696 1.00 68.62 184 LEU A O 1
ATOM 1424 N N . PHE A 1 185 ? -11.751 -3.465 -6.020 1.00 66.38 185 PHE A N 1
ATOM 1425 C CA . PHE A 1 185 ? -11.464 -2.211 -6.734 1.00 66.38 185 PHE A CA 1
ATOM 1426 C C . PHE A 1 185 ? -10.008 -2.127 -7.232 1.00 66.38 185 PHE A C 1
ATOM 1428 O O . PHE A 1 185 ? -9.400 -1.058 -7.200 1.00 66.38 185 PHE A O 1
ATOM 1435 N N . THR A 1 186 ? -9.406 -3.256 -7.628 1.00 57.22 186 THR A N 1
ATOM 1436 C CA . THR A 1 186 ? -7.987 -3.294 -8.030 1.00 57.22 186 THR A CA 1
ATOM 1437 C C . THR A 1 186 ? -7.762 -2.842 -9.469 1.00 57.22 186 THR A C 1
ATOM 1439 O O . THR A 1 186 ? -8.504 -3.216 -10.372 1.00 57.22 186 THR A O 1
ATOM 1442 N N . SER A 1 187 ? -6.699 -2.065 -9.703 1.00 53.03 187 SER A N 1
ATOM 1443 C CA . SER A 1 187 ? -6.237 -1.771 -11.064 1.00 53.03 187 SER A CA 1
ATOM 1444 C C . SER A 1 187 ? -5.484 -2.969 -11.659 1.00 53.03 187 SER A C 1
ATOM 1446 O O . SER A 1 187 ? -4.687 -3.615 -10.969 1.00 53.03 187 SER A O 1
ATOM 1448 N N . GLU A 1 188 ? -5.735 -3.289 -12.934 1.00 49.69 188 GLU A N 1
ATOM 1449 C CA . GLU A 1 188 ? -5.136 -4.457 -13.590 1.00 49.69 188 GLU A CA 1
ATOM 1450 C C . GLU A 1 188 ? -3.599 -4.336 -13.715 1.00 49.69 188 GLU A C 1
ATOM 1452 O O . GLU A 1 188 ? -3.002 -3.251 -13.764 1.00 49.69 188 GLU A O 1
ATOM 1457 N N . LEU A 1 189 ? -2.915 -5.482 -13.696 1.00 43.16 189 LEU A N 1
ATOM 1458 C CA . LEU A 1 189 ? -1.462 -5.578 -13.803 1.00 43.16 189 LEU A CA 1
ATOM 1459 C C . LEU A 1 189 ? -1.105 -6.353 -15.074 1.00 43.16 189 LEU A C 1
ATOM 1461 O O . LEU A 1 189 ? -1.128 -7.581 -15.088 1.00 43.16 189 LEU A O 1
ATOM 1465 N N . ASN A 1 190 ? -0.732 -5.614 -16.118 1.00 40.44 190 ASN A N 1
ATOM 1466 C CA . ASN A 1 190 ? -0.125 -6.175 -17.318 1.00 40.44 190 ASN A CA 1
ATOM 1467 C C . ASN A 1 190 ? 1.389 -6.280 -17.106 1.00 40.44 190 ASN A C 1
ATOM 1469 O O . ASN A 1 190 ? 2.090 -5.275 -16.967 1.00 40.44 190 ASN A O 1
ATOM 1473 N N . LEU A 1 191 ? 1.876 -7.517 -17.033 1.00 42.38 191 LEU A N 1
ATOM 1474 C CA . LEU A 1 191 ? 3.293 -7.868 -17.078 1.00 42.38 191 LEU A CA 1
ATOM 1475 C C . LEU A 1 191 ? 3.574 -8.413 -18.483 1.00 42.38 191 LEU A C 1
ATOM 1477 O O . LEU A 1 191 ? 3.630 -9.621 -18.674 1.00 42.38 191 LEU A O 1
ATOM 1481 N N . ALA A 1 192 ? 3.669 -7.539 -19.480 1.00 35.91 192 ALA A N 1
ATOM 1482 C CA . ALA A 1 192 ? 4.087 -7.939 -20.818 1.00 35.91 192 ALA A CA 1
ATOM 1483 C C . ALA A 1 192 ? 5.172 -6.983 -21.317 1.00 35.91 192 ALA A C 1
ATOM 1485 O O . ALA A 1 192 ? 4.934 -5.789 -21.493 1.00 35.91 192 ALA A O 1
ATOM 1486 N N . GLN A 1 193 ? 6.371 -7.534 -21.495 1.00 38.03 193 GLN A N 1
ATOM 1487 C CA . GLN A 1 193 ? 7.263 -7.193 -22.596 1.00 38.03 193 GLN A CA 1
ATOM 1488 C C . GLN A 1 193 ? 7.110 -8.333 -23.609 1.00 38.03 193 GLN A C 1
ATOM 1490 O O . GLN A 1 193 ? 7.130 -9.492 -23.209 1.00 38.03 193 GLN A O 1
ATOM 1495 N N . ASP A 1 194 ? 6.920 -7.987 -24.878 1.00 35.84 194 ASP A N 1
ATOM 1496 C CA . ASP A 1 194 ? 7.160 -8.834 -26.049 1.00 35.84 194 ASP A CA 1
ATOM 1497 C C . ASP A 1 194 ? 6.526 -10.239 -26.063 1.00 35.84 194 ASP A C 1
ATOM 1499 O O . ASP A 1 194 ? 7.146 -11.222 -25.668 1.00 35.84 194 ASP A O 1
ATOM 1503 N N . GLY A 1 195 ? 5.312 -10.334 -26.625 1.00 39.09 195 GLY A N 1
ATOM 1504 C CA . GLY A 1 195 ? 4.893 -11.403 -27.557 1.00 39.09 195 GLY A CA 1
ATOM 1505 C C . GLY A 1 195 ? 5.103 -12.887 -27.206 1.00 39.09 195 GLY A C 1
ATOM 1506 O O . GLY A 1 195 ? 4.947 -13.723 -28.091 1.00 39.09 195 GLY A O 1
ATOM 1507 N N . SER A 1 196 ? 5.433 -13.246 -25.969 1.00 29.92 196 SER A N 1
ATOM 1508 C CA . SER A 1 196 ? 5.665 -14.619 -25.518 1.00 29.92 196 SER A CA 1
ATOM 1509 C C . SER A 1 196 ? 4.870 -14.897 -24.241 1.00 29.92 196 SER A C 1
ATOM 1511 O O . SER A 1 196 ? 4.509 -13.985 -23.501 1.00 29.92 196 SER A O 1
ATOM 1513 N N . ASP A 1 197 ? 4.486 -16.158 -24.065 1.00 33.59 197 ASP A N 1
ATOM 1514 C CA . ASP A 1 197 ? 3.332 -16.596 -23.282 1.00 33.59 197 ASP A CA 1
ATOM 1515 C C . ASP A 1 197 ? 3.137 -15.965 -21.886 1.00 33.59 197 ASP A C 1
ATOM 1517 O O . ASP A 1 197 ? 3.991 -15.988 -21.004 1.00 33.59 197 ASP A O 1
ATOM 1521 N N . GLN A 1 198 ? 1.910 -15.464 -21.709 1.00 37.94 198 GLN A N 1
ATOM 1522 C CA . GLN A 1 198 ? 1.123 -15.248 -20.489 1.00 37.94 198 GLN A CA 1
ATOM 1523 C C . GLN A 1 198 ? 1.811 -15.490 -19.124 1.00 37.94 198 GLN A C 1
ATOM 1525 O O . GLN A 1 198 ? 1.662 -16.547 -18.512 1.00 37.94 198 GLN A O 1
ATOM 1530 N N . LEU A 1 199 ? 2.375 -14.429 -18.535 1.00 35.72 199 LEU A N 1
ATOM 1531 C CA . LEU A 1 199 ? 2.557 -14.307 -17.078 1.00 35.72 199 LEU A CA 1
ATOM 1532 C C . LEU A 1 199 ? 1.860 -13.047 -16.546 1.00 35.72 199 LEU A C 1
ATOM 1534 O O . LEU A 1 199 ? 2.460 -12.164 -15.942 1.00 35.72 199 LEU A O 1
ATOM 1538 N N . GLY A 1 200 ? 0.546 -12.962 -16.755 1.00 37.69 200 GLY A N 1
ATOM 1539 C CA . GLY A 1 200 ? -0.286 -11.939 -16.125 1.00 37.69 200 GLY A CA 1
ATOM 1540 C C . GLY A 1 200 ? -0.460 -12.217 -14.630 1.00 37.69 200 GLY A C 1
ATOM 1541 O O . GLY A 1 200 ? -1.168 -13.149 -14.248 1.00 37.69 200 GLY A O 1
ATOM 1542 N N . TYR A 1 201 ? 0.129 -11.393 -13.758 1.00 41.34 201 TYR A N 1
ATOM 1543 C CA . TYR A 1 201 ? -0.213 -11.406 -12.332 1.00 41.34 201 TYR A CA 1
ATOM 1544 C C . TYR A 1 201 ? -1.520 -10.637 -12.135 1.00 41.34 201 TYR A C 1
ATOM 1546 O O . TYR A 1 201 ? -1.538 -9.472 -11.751 1.00 41.34 201 TYR A O 1
ATOM 1554 N N . ARG A 1 202 ? -2.647 -11.280 -12.440 1.00 48.72 202 ARG A N 1
ATOM 1555 C CA . ARG A 1 202 ? -3.966 -10.682 -12.226 1.00 48.72 202 ARG A CA 1
ATOM 1556 C C . ARG A 1 202 ? -4.303 -10.735 -10.742 1.00 48.72 202 ARG A C 1
ATOM 1558 O O . ARG A 1 202 ? -4.402 -11.824 -10.182 1.00 48.72 202 ARG A O 1
ATOM 1565 N N . THR A 1 203 ? -4.464 -9.585 -10.090 1.00 54.78 203 THR A N 1
ATOM 1566 C CA . THR A 1 203 ? -5.005 -9.527 -8.725 1.00 54.78 203 THR A CA 1
ATOM 1567 C C . THR A 1 203 ? -6.406 -10.111 -8.734 1.00 54.78 203 THR A C 1
ATOM 1569 O O . THR A 1 203 ? -7.261 -9.654 -9.491 1.00 54.78 203 THR A O 1
ATOM 1572 N N . ALA A 1 204 ? -6.626 -11.166 -7.957 1.00 59.94 204 ALA A N 1
ATOM 1573 C CA . ALA A 1 204 ? -7.864 -11.907 -8.035 1.00 59.94 204 ALA A CA 1
ATOM 1574 C C . ALA A 1 204 ? -8.800 -11.524 -6.873 1.00 59.94 204 ALA A C 1
ATOM 1576 O O . ALA A 1 204 ? -8.465 -11.779 -5.708 1.00 59.94 204 ALA A O 1
ATOM 1577 N N . PRO A 1 205 ? -9.974 -10.927 -7.156 1.00 66.00 205 PRO A N 1
ATOM 1578 C CA . PRO A 1 205 ? -10.920 -10.581 -6.109 1.00 66.00 205 PRO A CA 1
ATOM 1579 C C . PRO A 1 205 ? -11.347 -11.850 -5.377 1.00 66.00 205 PRO A C 1
ATOM 1581 O O . PRO A 1 205 ? -11.619 -12.892 -5.986 1.00 66.00 205 PRO A O 1
ATOM 1584 N N . HIS A 1 206 ? -11.391 -11.765 -4.055 1.00 74.56 206 HIS A N 1
ATOM 1585 C CA . HIS A 1 206 ? -11.729 -12.890 -3.201 1.00 74.56 206 HIS A CA 1
ATOM 1586 C C . HIS A 1 206 ? -12.691 -12.438 -2.112 1.00 74.56 206 HIS A C 1
ATOM 1588 O O . HIS A 1 206 ? -12.530 -11.407 -1.457 1.00 74.56 206 HIS A O 1
ATOM 1594 N N . VAL A 1 207 ? -13.718 -13.253 -1.941 1.00 83.12 207 VAL A N 1
ATOM 1595 C CA . VAL A 1 207 ? -14.762 -13.085 -0.951 1.00 83.12 207 VAL A CA 1
ATOM 1596 C C . VAL A 1 207 ? -14.433 -13.987 0.225 1.00 83.12 207 VAL A C 1
ATOM 1598 O O . VAL A 1 207 ? -14.227 -15.196 0.075 1.00 83.12 207 VAL A O 1
ATOM 1601 N N . LEU A 1 208 ? -14.375 -13.376 1.400 1.00 85.56 208 LEU A N 1
ATOM 1602 C CA . LEU A 1 208 ? -14.161 -14.036 2.674 1.00 85.56 208 LEU A CA 1
ATOM 1603 C C . LEU A 1 208 ? -15.463 -13.943 3.458 1.00 85.56 208 LEU A C 1
ATOM 1605 O O . LEU A 1 208 ? -15.971 -12.844 3.664 1.00 85.56 208 LEU A O 1
ATOM 1609 N N . ILE A 1 209 ? -15.989 -15.080 3.899 1.00 89.31 209 ILE A N 1
ATOM 1610 C CA . ILE A 1 209 ? -17.147 -15.152 4.790 1.00 89.31 209 ILE A CA 1
ATOM 1611 C C . ILE A 1 209 ? -16.709 -15.923 6.025 1.00 89.31 209 ILE A C 1
ATOM 1613 O O . ILE A 1 209 ? -16.229 -17.046 5.915 1.00 89.31 209 ILE A O 1
ATOM 1617 N N . ASN A 1 210 ? -16.858 -15.330 7.198 1.00 90.19 210 ASN A N 1
ATOM 1618 C CA . ASN A 1 210 ? -16.487 -15.919 8.472 1.00 90.19 210 ASN A CA 1
ATOM 1619 C C . ASN A 1 210 ? -17.710 -15.956 9.383 1.00 90.19 210 ASN A C 1
ATOM 1621 O O . ASN A 1 210 ? -18.435 -14.976 9.501 1.00 90.19 210 ASN A O 1
ATOM 1625 N N . THR A 1 211 ? -17.957 -17.095 10.015 1.00 92.50 211 THR A N 1
ATOM 1626 C CA . THR A 1 211 ? -19.058 -17.297 10.957 1.00 92.50 211 THR A CA 1
ATOM 1627 C C . THR A 1 211 ? -18.495 -17.861 12.245 1.00 92.50 211 THR A C 1
ATOM 1629 O O . THR A 1 211 ? -17.784 -18.864 12.224 1.00 92.50 211 THR A O 1
ATOM 1632 N N . ARG A 1 212 ? -18.807 -17.219 13.368 1.00 93.25 212 ARG A N 1
ATOM 1633 C CA . ARG A 1 212 ? -18.301 -17.575 14.695 1.00 93.25 212 ARG A CA 1
ATOM 1634 C C . ARG A 1 212 ? -19.451 -17.613 15.677 1.00 93.25 212 ARG A C 1
ATOM 1636 O O . ARG A 1 212 ? -20.225 -16.662 15.753 1.00 93.25 212 ARG A O 1
ATOM 1643 N N . TYR A 1 213 ? -19.554 -18.697 16.429 1.00 94.62 213 TYR A N 1
ATOM 1644 C CA . TYR A 1 213 ? -20.547 -18.821 17.484 1.00 94.62 213 TYR A CA 1
ATOM 1645 C C . TYR A 1 213 ? -19.839 -19.024 18.811 1.00 94.62 213 TYR A C 1
ATOM 1647 O O . TYR A 1 213 ? -19.301 -20.094 19.060 1.00 94.62 213 TYR A O 1
ATOM 1655 N N . ARG A 1 214 ? -19.847 -18.006 19.667 1.00 93.75 214 ARG A N 1
ATOM 1656 C CA . ARG A 1 214 ? -19.291 -18.085 21.011 1.00 93.75 214 ARG A CA 1
ATOM 1657 C C . ARG A 1 214 ? -20.382 -18.508 21.979 1.00 93.75 214 ARG A C 1
ATOM 1659 O O . ARG A 1 214 ? -21.314 -17.753 22.255 1.00 93.75 214 ARG A O 1
ATOM 1666 N N . HIS A 1 215 ? -20.235 -19.698 22.535 1.00 94.44 215 HIS A N 1
ATOM 1667 C CA . HIS A 1 215 ? -21.072 -20.187 23.614 1.00 94.44 215 HIS A CA 1
ATOM 1668 C C . HIS A 1 215 ? -20.425 -19.858 24.960 1.00 94.44 215 HIS A C 1
ATOM 1670 O O . HIS A 1 215 ? -19.334 -20.343 25.270 1.00 94.44 215 HIS A O 1
ATOM 1676 N N . GLN A 1 216 ? -21.091 -19.017 25.749 1.00 89.69 216 GLN A N 1
ATOM 1677 C CA . GLN A 1 216 ? -20.612 -18.619 27.070 1.00 89.69 216 GLN A CA 1
ATOM 1678 C C . GLN A 1 216 ? -21.110 -19.609 28.130 1.00 89.69 216 GLN A C 1
ATOM 1680 O O . GLN A 1 216 ? -22.312 -19.724 28.360 1.00 89.69 216 GLN A O 1
ATOM 1685 N N . LEU A 1 217 ? -20.177 -20.299 28.789 1.00 85.06 217 LEU A N 1
ATOM 1686 C CA . LEU A 1 217 ? -20.408 -21.045 30.029 1.00 85.06 217 LEU A CA 1
ATOM 1687 C C . LEU A 1 217 ? -19.854 -20.220 31.207 1.00 85.06 217 LEU A C 1
ATOM 1689 O O . LEU A 1 217 ? -19.245 -19.171 31.006 1.00 85.06 217 LEU A O 1
ATOM 1693 N N . HIS A 1 218 ? -20.042 -20.688 32.443 1.00 80.50 218 HIS A N 1
ATOM 1694 C CA . HIS A 1 218 ? -19.667 -19.949 33.659 1.00 80.50 218 HIS A CA 1
ATOM 1695 C C . HIS A 1 218 ? -18.235 -19.369 33.636 1.00 80.50 218 HIS A C 1
ATOM 1697 O O . HIS A 1 218 ? -18.070 -18.157 33.687 1.00 80.50 218 HIS A O 1
ATOM 1703 N N . ALA A 1 219 ? -17.206 -20.219 33.542 1.00 81.50 219 ALA A N 1
ATOM 1704 C CA . ALA A 1 219 ? -15.790 -19.811 33.568 1.00 81.50 219 ALA A CA 1
ATOM 1705 C C . ALA A 1 219 ? -15.021 -20.170 32.280 1.00 81.50 219 ALA A C 1
ATOM 1707 O O . ALA A 1 219 ? -13.796 -20.065 32.227 1.00 81.50 219 ALA A O 1
ATOM 1708 N N . LEU A 1 220 ? -15.744 -20.640 31.264 1.00 89.56 220 LEU A N 1
ATOM 1709 C CA . LEU A 1 220 ? -15.216 -21.135 29.998 1.00 89.56 220 LEU A CA 1
ATOM 1710 C C . LEU A 1 220 ? -16.105 -20.607 28.874 1.00 89.56 220 LEU A C 1
ATOM 1712 O O . LEU A 1 220 ? -17.326 -20.705 28.966 1.00 89.56 220 LEU A O 1
ATOM 1716 N N . ALA A 1 221 ? -15.520 -20.102 27.797 1.00 92.69 221 ALA A N 1
ATOM 1717 C CA . ALA A 1 221 ? -16.251 -19.866 26.558 1.00 92.69 221 ALA A CA 1
ATOM 1718 C C . ALA A 1 221 ? -15.683 -20.749 25.453 1.00 92.69 221 ALA A C 1
ATOM 1720 O O . ALA A 1 221 ? -14.471 -20.926 25.361 1.00 92.69 221 ALA A O 1
ATOM 1721 N N . ILE A 1 222 ? -16.553 -21.305 24.616 1.00 94.69 222 ILE A N 1
ATOM 1722 C CA . ILE A 1 222 ? -16.152 -22.122 23.469 1.00 94.69 222 ILE A CA 1
ATOM 1723 C C . ILE A 1 222 ? -16.657 -21.434 22.206 1.00 94.69 222 ILE A C 1
ATOM 1725 O O . ILE A 1 222 ? -17.827 -21.072 22.128 1.00 94.69 222 ILE A O 1
ATOM 1729 N N . GLU A 1 223 ? -15.784 -21.264 21.221 1.00 94.56 223 GLU A N 1
ATOM 1730 C CA . GLU A 1 223 ? -16.085 -20.602 19.955 1.00 94.56 223 GLU A CA 1
ATOM 1731 C C . GLU A 1 223 ? -15.707 -21.503 18.772 1.00 94.56 223 GLU A C 1
ATOM 1733 O O . GLU A 1 223 ? -14.560 -21.487 18.312 1.00 94.56 223 GLU A O 1
ATOM 1738 N N . PRO A 1 224 ? -16.643 -22.324 18.264 1.00 94.75 224 PRO A N 1
ATOM 1739 C CA . PRO A 1 224 ? -16.557 -22.842 16.907 1.00 94.75 224 PRO A CA 1
ATOM 1740 C C . PRO A 1 224 ? -16.605 -21.707 15.874 1.00 94.75 224 PRO A C 1
ATOM 1742 O O . PRO A 1 224 ? -17.445 -20.803 15.942 1.00 94.75 224 PRO A O 1
ATOM 1745 N N . ALA A 1 225 ? -15.730 -21.800 14.876 1.00 91.75 225 ALA A N 1
ATOM 1746 C CA . ALA A 1 225 ? -15.598 -20.836 13.794 1.00 91.75 225 ALA A CA 1
ATOM 1747 C C . ALA A 1 225 ? -15.431 -21.536 12.440 1.00 91.75 225 ALA A C 1
ATOM 1749 O O . ALA A 1 225 ? -14.631 -22.465 12.304 1.00 91.75 225 ALA A O 1
ATOM 1750 N N . LEU A 1 226 ? -16.148 -21.056 11.426 1.00 91.56 226 LEU A N 1
ATOM 1751 C CA . LEU A 1 226 ? -16.038 -21.495 10.039 1.00 91.56 226 LEU A CA 1
ATOM 1752 C C . LEU A 1 226 ? -15.751 -20.292 9.148 1.00 91.56 226 LEU A C 1
ATOM 1754 O O . LEU A 1 226 ? -16.538 -19.348 9.098 1.00 91.56 226 LEU A O 1
ATOM 1758 N N . MET A 1 227 ? -14.670 -20.372 8.384 1.00 88.25 227 MET A N 1
ATOM 1759 C CA . MET A 1 227 ? -14.368 -19.418 7.330 1.00 88.25 227 MET A CA 1
ATOM 1760 C C . MET A 1 227 ? -14.481 -20.091 5.968 1.00 88.25 227 MET A C 1
ATOM 1762 O O . MET A 1 227 ? -13.904 -21.153 5.754 1.00 88.25 227 MET A O 1
ATOM 1766 N N . VAL A 1 228 ? -15.175 -19.450 5.036 1.00 88.75 228 VAL A N 1
ATOM 1767 C CA . VAL A 1 228 ? -15.274 -19.837 3.630 1.00 88.75 228 VAL A CA 1
ATOM 1768 C C . VAL A 1 228 ? -14.625 -18.755 2.777 1.00 88.75 228 VAL A C 1
ATOM 1770 O O . VAL A 1 228 ? -14.831 -17.560 2.986 1.00 88.75 228 VAL A O 1
ATOM 1773 N N . ARG A 1 229 ? -13.826 -19.184 1.805 1.00 83.12 229 ARG A N 1
ATOM 1774 C CA . ARG A 1 229 ? -13.093 -18.334 0.872 1.00 83.12 229 ARG A CA 1
ATOM 1775 C C . ARG A 1 229 ? -13.420 -18.753 -0.550 1.00 83.12 229 ARG A C 1
ATOM 1777 O O . ARG A 1 229 ? -13.291 -19.929 -0.895 1.00 83.12 229 ARG A O 1
ATOM 1784 N N . ALA A 1 230 ? -13.825 -17.797 -1.371 1.00 79.44 230 ALA A N 1
ATOM 1785 C CA . ALA A 1 230 ? -14.160 -18.026 -2.770 1.00 79.44 230 ALA A CA 1
ATOM 1786 C C . ALA A 1 230 ? -13.678 -16.862 -3.640 1.00 79.44 230 ALA A C 1
ATOM 1788 O O . ALA A 1 230 ? -13.726 -15.715 -3.210 1.00 79.44 230 ALA A O 1
ATOM 1789 N N . GLY A 1 231 ? -13.247 -17.151 -4.867 1.00 69.00 231 GLY A N 1
ATOM 1790 C CA . GLY A 1 231 ? -12.752 -16.145 -5.812 1.00 69.00 231 GLY A CA 1
ATOM 1791 C C . GLY A 1 231 ? -11.273 -16.330 -6.154 1.00 69.00 231 GLY A C 1
ATOM 1792 O O . GLY A 1 231 ? -10.514 -16.957 -5.412 1.00 69.00 231 GLY A O 1
ATOM 1793 N N . GLY A 1 232 ? -10.890 -15.832 -7.327 1.00 63.38 232 GLY A N 1
ATOM 1794 C CA . GLY A 1 232 ? -9.559 -16.000 -7.906 1.00 63.38 232 GLY A CA 1
ATOM 1795 C C . GLY A 1 232 ? -9.141 -17.438 -8.210 1.00 63.38 232 GLY A C 1
ATOM 1796 O O . GLY A 1 232 ? -9.951 -18.246 -8.659 1.00 63.38 232 GLY A O 1
ATOM 1797 N N . SER A 1 233 ? -7.859 -17.749 -7.982 1.00 51.25 233 SER A N 1
ATOM 1798 C CA . SER A 1 233 ? -7.229 -19.046 -8.302 1.00 51.25 233 SER A CA 1
ATOM 1799 C C . SER A 1 233 ? -7.549 -20.175 -7.309 1.00 51.25 233 SER A C 1
ATOM 1801 O O . SER A 1 233 ? -7.180 -21.326 -7.543 1.00 51.25 233 SER A O 1
ATOM 1803 N N . VAL A 1 234 ? -8.237 -19.883 -6.196 1.00 56.62 234 VAL A N 1
ATOM 1804 C CA . VAL A 1 234 ? -8.592 -20.874 -5.167 1.00 56.62 234 VAL A CA 1
ATOM 1805 C C . VAL A 1 234 ? -10.041 -21.327 -5.357 1.00 56.62 234 VAL A C 1
ATOM 1807 O O . VAL A 1 234 ? -10.993 -20.594 -5.079 1.00 56.62 234 VAL A O 1
ATOM 1810 N N . LYS A 1 235 ? -10.234 -22.579 -5.790 1.00 58.62 235 LYS A N 1
ATOM 1811 C CA . LYS A 1 235 ? -11.563 -23.206 -5.839 1.00 58.62 235 LYS A CA 1
ATOM 1812 C C . LYS A 1 235 ? -12.038 -23.488 -4.407 1.00 58.62 235 LYS A C 1
ATOM 1814 O O . LYS A 1 235 ? -11.611 -24.473 -3.825 1.00 58.62 235 LYS A O 1
ATOM 1819 N N . ARG A 1 236 ? -12.904 -22.618 -3.865 1.00 68.75 236 ARG A N 1
ATOM 1820 C CA . ARG A 1 236 ? -13.651 -22.761 -2.592 1.00 68.75 236 ARG A CA 1
ATOM 1821 C C . ARG A 1 236 ? -12.847 -23.425 -1.460 1.00 68.75 236 ARG A C 1
ATOM 1823 O O . ARG A 1 236 ? -12.941 -24.631 -1.251 1.00 68.75 236 ARG A O 1
ATOM 1830 N N . ALA A 1 237 ? -12.099 -22.629 -0.701 1.00 79.00 237 ALA A N 1
ATOM 1831 C CA . ALA A 1 237 ? -11.391 -23.095 0.491 1.00 79.00 237 ALA A CA 1
ATOM 1832 C C . ALA A 1 237 ? -12.201 -22.808 1.759 1.00 79.00 237 ALA A C 1
ATOM 1834 O O . ALA A 1 237 ? -12.836 -21.763 1.873 1.00 79.00 237 ALA A O 1
ATOM 1835 N N . PHE A 1 238 ? -12.136 -23.705 2.734 1.00 84.81 238 PHE A N 1
ATOM 1836 C CA . PHE A 1 238 ? -12.697 -23.504 4.067 1.00 84.81 238 PHE A CA 1
ATOM 1837 C C . PHE A 1 238 ? -11.687 -23.778 5.190 1.00 84.81 238 PHE A C 1
ATOM 1839 O O . PHE A 1 238 ? -10.832 -24.665 5.064 1.00 84.81 238 PHE A O 1
ATOM 1846 N N . ASP A 1 239 ? -11.830 -23.034 6.286 1.00 86.75 239 ASP A N 1
ATOM 1847 C CA . ASP A 1 239 ? -11.075 -23.188 7.530 1.00 86.75 239 ASP A CA 1
ATOM 1848 C C . ASP A 1 239 ? -12.072 -23.434 8.672 1.00 86.75 239 ASP A C 1
ATOM 1850 O O . ASP A 1 239 ? -12.967 -22.620 8.898 1.00 86.75 239 ASP A O 1
ATOM 1854 N N . LEU A 1 240 ? -11.913 -24.539 9.396 1.00 90.75 240 LEU A N 1
ATOM 1855 C CA . LEU A 1 240 ? -12.718 -24.890 10.566 1.00 90.75 240 LEU A CA 1
ATOM 1856 C C . LEU A 1 240 ? -11.868 -24.746 11.823 1.00 90.75 240 LEU A C 1
ATOM 1858 O O . LEU A 1 240 ? -10.755 -25.261 11.859 1.00 90.75 240 LEU A O 1
ATOM 1862 N N . ASN A 1 241 ? -12.378 -24.087 12.858 1.00 89.81 241 ASN A N 1
ATOM 1863 C CA . ASN A 1 241 ? -11.617 -23.829 14.077 1.00 89.81 241 ASN A CA 1
ATOM 1864 C C . ASN A 1 241 ? -12.500 -23.959 15.307 1.00 89.81 241 ASN A C 1
ATOM 1866 O O . ASN A 1 241 ? -13.714 -23.765 15.252 1.00 89.81 241 ASN A O 1
ATOM 1870 N N . LEU A 1 242 ? -11.859 -24.289 16.417 1.00 93.75 242 LEU A N 1
ATOM 1871 C CA . LEU A 1 242 ? -12.472 -24.394 17.723 1.00 93.75 242 LEU A CA 1
ATOM 1872 C C . LEU A 1 242 ? -11.546 -23.727 18.733 1.00 93.75 242 LEU A C 1
ATOM 1874 O O . LEU A 1 242 ? -10.457 -24.237 19.000 1.00 93.75 242 LEU A O 1
ATOM 1878 N N . ASN A 1 243 ? -11.993 -22.605 19.286 1.00 92.94 243 ASN A N 1
ATOM 1879 C CA . ASN A 1 243 ? -11.280 -21.881 20.332 1.00 92.94 243 ASN A CA 1
ATOM 1880 C C . ASN A 1 243 ? -11.973 -22.084 21.677 1.00 92.94 243 ASN A C 1
ATOM 1882 O O . ASN A 1 243 ? -13.197 -22.172 21.757 1.00 92.94 243 ASN A O 1
ATOM 1886 N N . ALA A 1 244 ? -11.184 -22.133 22.737 1.00 93.19 244 ALA A N 1
ATOM 1887 C CA . ALA A 1 244 ? -11.629 -22.162 24.114 1.00 93.19 244 ALA A CA 1
ATOM 1888 C C . ALA A 1 244 ? -10.956 -21.014 24.871 1.00 93.19 244 ALA A C 1
ATOM 1890 O O . ALA A 1 244 ? -9.737 -20.847 24.805 1.00 93.19 244 ALA A O 1
ATOM 1891 N N . TYR A 1 245 ? -11.761 -20.235 25.585 1.00 92.19 245 TYR A N 1
ATOM 1892 C CA . TYR A 1 245 ? -11.334 -19.101 26.392 1.00 92.19 245 TYR A CA 1
ATOM 1893 C C . TYR A 1 245 ? -11.536 -19.438 27.861 1.00 92.19 245 TYR A C 1
ATOM 1895 O O . TYR A 1 245 ? -12.635 -19.791 28.288 1.00 92.19 245 TYR A O 1
ATOM 1903 N N . PHE A 1 246 ? -10.460 -19.332 28.620 1.00 90.12 246 PHE A N 1
ATOM 1904 C CA . PHE A 1 246 ? -10.378 -19.639 30.033 1.00 90.12 246 PHE A CA 1
ATOM 1905 C C . PHE A 1 246 ? -10.086 -18.359 30.811 1.00 90.12 246 PHE A C 1
ATOM 1907 O O . PHE A 1 246 ? -9.493 -17.414 30.281 1.00 90.12 246 PHE A O 1
ATOM 1914 N N . LEU A 1 247 ? -10.399 -18.410 32.108 1.00 85.00 247 LEU A N 1
ATOM 1915 C CA . LEU A 1 247 ? -10.213 -17.324 33.074 1.00 85.00 247 LEU A CA 1
ATOM 1916 C C . LEU A 1 247 ? -11.182 -16.146 32.841 1.00 85.00 247 LEU A C 1
ATOM 1918 O O . LEU A 1 247 ? -11.724 -15.981 31.746 1.00 85.00 247 LEU A O 1
ATOM 1922 N N . PRO A 1 248 ? -11.423 -15.308 33.867 1.00 77.06 248 PRO A N 1
ATOM 1923 C CA . PRO A 1 248 ? -12.200 -14.086 33.698 1.00 77.06 248 PRO A CA 1
ATOM 1924 C C . PRO A 1 248 ? -11.615 -13.207 32.589 1.00 77.06 248 PRO A C 1
ATOM 1926 O O . PRO A 1 248 ? -10.395 -13.119 32.457 1.00 77.06 248 PRO A O 1
ATOM 1929 N N . GLU A 1 249 ? -12.482 -12.543 31.823 1.00 77.75 249 GLU A N 1
ATOM 1930 C CA . GLU A 1 249 ? -12.095 -11.605 30.752 1.00 77.75 249 GLU A CA 1
ATOM 1931 C C . GLU A 1 249 ? -11.289 -12.232 29.597 1.00 77.75 249 GLU A C 1
ATOM 1933 O O . GLU A 1 249 ? -10.599 -11.516 28.872 1.00 77.75 249 GLU A O 1
ATOM 1938 N N . ASP A 1 250 ? -11.383 -13.552 29.403 1.00 84.50 250 ASP A N 1
ATOM 1939 C CA . ASP A 1 250 ? -10.727 -14.290 28.314 1.00 84.50 250 ASP A CA 1
ATOM 1940 C C . ASP A 1 250 ? -9.190 -14.202 28.343 1.00 84.50 250 ASP A C 1
ATOM 1942 O O . ASP A 1 250 ? -8.531 -14.134 27.301 1.00 84.50 250 ASP A O 1
ATOM 1946 N N . ARG A 1 251 ? -8.591 -14.187 29.544 1.00 87.31 251 ARG A N 1
ATOM 1947 C CA . ARG A 1 251 ? -7.136 -14.005 29.701 1.00 87.31 251 ARG A CA 1
ATOM 1948 C C . ARG A 1 251 ? -6.289 -15.129 29.128 1.00 87.31 251 ARG A C 1
ATOM 1950 O O . ARG A 1 251 ? -5.116 -14.900 28.851 1.00 87.31 251 ARG A O 1
ATOM 1957 N N . LEU A 1 252 ? -6.839 -16.325 28.968 1.00 91.19 252 LEU A N 1
ATOM 1958 C CA . LEU A 1 252 ? -6.145 -17.434 28.328 1.00 91.19 252 LEU A CA 1
ATOM 1959 C C . LEU A 1 252 ? -7.024 -17.998 27.219 1.00 91.19 252 LEU A C 1
ATOM 1961 O O . LEU A 1 252 ? -8.184 -18.318 27.444 1.00 91.19 252 LEU A O 1
ATOM 1965 N N . MET A 1 253 ? -6.463 -18.161 26.029 1.00 91.25 253 MET A N 1
ATOM 1966 C CA . MET A 1 253 ? -7.132 -18.763 24.883 1.00 91.25 253 MET A CA 1
ATOM 1967 C C . MET A 1 253 ? -6.297 -19.930 24.382 1.00 91.25 253 MET A C 1
ATOM 1969 O O . MET A 1 253 ? -5.096 -19.781 24.180 1.00 91.25 253 MET A O 1
ATOM 1973 N N . ALA A 1 254 ? -6.925 -21.067 24.121 1.00 93.75 254 ALA A N 1
ATOM 1974 C CA . ALA A 1 254 ? -6.314 -22.153 23.368 1.00 93.75 254 ALA A CA 1
ATOM 1975 C C . ALA A 1 254 ? -7.255 -22.569 22.245 1.00 93.75 254 ALA A C 1
ATOM 1977 O O . ALA A 1 254 ? -8.472 -22.562 22.419 1.00 93.75 254 ALA A O 1
ATOM 1978 N N . GLY A 1 255 ? -6.714 -22.941 21.093 1.00 92.06 255 GLY A N 1
ATOM 1979 C CA . GLY A 1 255 ? -7.548 -23.323 19.966 1.00 92.06 255 GLY A CA 1
ATOM 1980 C C . GLY A 1 255 ? -6.864 -24.270 19.006 1.00 92.06 255 GLY A C 1
ATOM 1981 O O . GLY A 1 255 ? -5.636 -24.351 18.932 1.00 92.06 255 GLY A O 1
ATOM 1982 N N . ILE A 1 256 ? -7.696 -24.983 18.260 1.00 92.56 256 ILE A N 1
ATOM 1983 C CA . ILE A 1 256 ? -7.281 -25.898 17.203 1.00 92.56 256 ILE A CA 1
ATOM 1984 C C . ILE A 1 256 ? -8.031 -25.577 15.918 1.00 92.56 256 ILE A C 1
ATOM 1986 O O . ILE A 1 256 ? -9.166 -25.098 15.952 1.00 92.56 256 ILE A O 1
ATOM 1990 N N . GLY A 1 257 ? -7.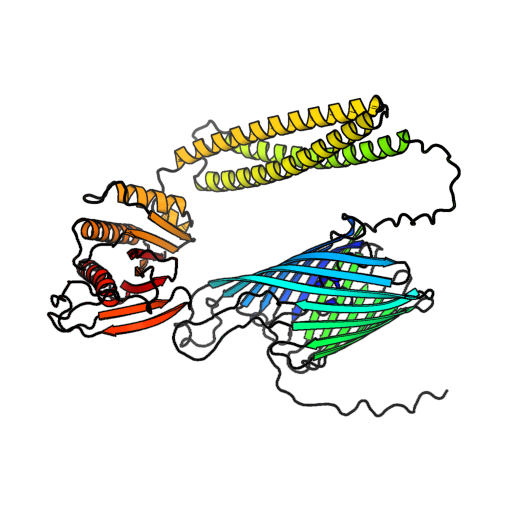410 -25.855 14.778 1.00 89.75 257 GLY A N 1
ATOM 1991 C CA . GLY A 1 257 ? -8.025 -25.591 13.485 1.00 89.75 257 GLY A CA 1
ATOM 1992 C C . GLY A 1 257 ? -7.566 -26.531 12.386 1.00 89.75 257 GLY A C 1
ATOM 1993 O O . GLY A 1 257 ? -6.477 -27.101 12.444 1.00 89.75 257 GLY A O 1
ATOM 1994 N N . LEU A 1 258 ? -8.412 -26.678 11.375 1.00 87.62 258 LEU A N 1
ATOM 1995 C CA . LEU A 1 258 ? -8.156 -27.430 10.159 1.00 87.62 258 LEU A CA 1
ATOM 1996 C C . LEU A 1 258 ? -8.428 -26.540 8.956 1.00 87.62 258 LEU A C 1
ATOM 1998 O O . LEU A 1 258 ? -9.475 -25.899 8.856 1.00 87.62 258 LEU A O 1
ATOM 2002 N N . ARG A 1 259 ? -7.497 -26.544 8.011 1.00 79.81 259 ARG A N 1
ATOM 2003 C CA . ARG A 1 259 ? -7.607 -25.812 6.757 1.00 79.81 259 ARG A CA 1
ATOM 2004 C C . ARG A 1 259 ? -7.622 -26.788 5.593 1.00 79.81 259 ARG A C 1
ATOM 2006 O O . ARG A 1 259 ? -6.675 -27.547 5.392 1.00 79.81 259 ARG A O 1
ATOM 2013 N N . SER A 1 260 ? -8.686 -26.722 4.799 1.00 78.12 260 SER A N 1
ATOM 2014 C CA . SER A 1 260 ? -8.854 -27.558 3.602 1.00 78.12 260 SER A CA 1
ATOM 2015 C C . SER A 1 260 ? -7.762 -27.308 2.556 1.00 78.12 260 SER A C 1
ATOM 2017 O O . SER A 1 260 ? -7.189 -28.247 2.008 1.00 78.12 260 SER A O 1
ATOM 2019 N N . HIS A 1 261 ? -7.418 -26.044 2.309 1.00 69.25 261 HIS A N 1
ATOM 2020 C CA . HIS A 1 261 ? -6.403 -25.668 1.329 1.00 69.25 261 HIS A CA 1
ATOM 2021 C C . HIS A 1 261 ? -4.981 -25.868 1.875 1.00 69.25 261 HIS A C 1
ATOM 2023 O O . HIS A 1 261 ? -4.553 -25.158 2.783 1.00 69.25 261 HIS A O 1
ATOM 2029 N N . GLY A 1 262 ? -4.229 -26.816 1.309 1.00 62.91 262 GLY A N 1
ATOM 2030 C CA . GLY A 1 262 ? -2.880 -27.166 1.777 1.00 62.91 262 GLY A CA 1
ATOM 2031 C C . GLY A 1 262 ? -2.843 -28.131 2.971 1.00 62.91 262 GLY A C 1
ATOM 2032 O O . GLY A 1 262 ? -1.751 -28.451 3.441 1.00 62.91 262 GLY A O 1
ATOM 2033 N N . GLY A 1 263 ? -4.006 -28.608 3.442 1.00 67.88 263 GLY A N 1
ATOM 2034 C CA . GLY A 1 263 ? -4.118 -29.630 4.489 1.00 67.88 263 GLY A CA 1
ATOM 2035 C C . GLY A 1 263 ? -3.410 -29.249 5.791 1.00 67.88 263 GLY A C 1
ATOM 2036 O O . GLY A 1 263 ? -2.609 -30.034 6.296 1.00 67.88 263 GLY A O 1
ATOM 2037 N N . GLY A 1 264 ? -3.648 -28.027 6.276 1.00 76.56 264 GLY A N 1
ATOM 2038 C CA . GLY A 1 264 ? -2.985 -27.469 7.457 1.00 76.56 264 GLY A CA 1
ATOM 2039 C C . GLY A 1 264 ? -3.718 -27.802 8.756 1.00 76.56 264 GLY A C 1
ATOM 2040 O O . GLY A 1 264 ? -4.929 -27.590 8.843 1.00 76.56 264 GLY A O 1
ATOM 2041 N N . ALA A 1 265 ? -2.993 -28.282 9.768 1.00 84.06 265 ALA A N 1
ATOM 2042 C CA . ALA A 1 265 ? -3.484 -28.408 11.140 1.00 84.06 265 ALA A CA 1
ATOM 2043 C C . ALA A 1 265 ? -2.890 -27.296 12.009 1.00 84.06 265 ALA A C 1
ATOM 2045 O O . ALA A 1 265 ? -1.676 -27.098 12.019 1.00 84.06 265 ALA A O 1
ATOM 2046 N N . ARG A 1 266 ? -3.737 -26.570 12.737 1.00 86.06 266 ARG A N 1
ATOM 2047 C CA . ARG A 1 266 ? -3.362 -25.387 13.512 1.00 86.06 266 ARG A CA 1
ATOM 2048 C C . ARG A 1 266 ? -3.515 -25.622 15.009 1.00 86.06 266 ARG A C 1
ATOM 2050 O O . ARG A 1 266 ? -4.520 -26.179 15.444 1.00 86.06 266 ARG A O 1
ATOM 2057 N N . PHE A 1 267 ? -2.573 -25.083 15.773 1.00 90.19 267 PHE A N 1
ATOM 2058 C CA . PHE A 1 267 ? -2.679 -24.839 17.205 1.00 90.19 267 PHE A CA 1
ATOM 2059 C C . PHE A 1 267 ? -2.462 -23.351 17.503 1.00 90.19 267 PHE A C 1
ATOM 2061 O O . PHE A 1 267 ? -1.541 -22.739 16.960 1.00 90.19 267 PHE A O 1
ATOM 2068 N N . VAL A 1 268 ? -3.292 -22.765 18.363 1.00 90.31 268 VAL A N 1
ATOM 2069 C CA . VAL A 1 268 ? -3.163 -21.369 18.799 1.00 90.31 268 VAL A CA 1
ATOM 2070 C C . VAL A 1 268 ? -3.191 -21.273 20.318 1.00 90.31 268 VAL A C 1
ATOM 2072 O O . VAL A 1 268 ? -3.944 -21.980 20.986 1.00 90.31 268 VAL A O 1
ATOM 2075 N N . LEU A 1 269 ? -2.389 -20.352 20.842 1.00 92.75 269 LEU A N 1
ATOM 2076 C CA . LEU A 1 269 ? -2.387 -19.931 22.230 1.00 92.75 269 LEU A CA 1
ATOM 2077 C C . LEU A 1 269 ? -2.482 -18.402 22.288 1.00 92.75 269 LEU A C 1
ATOM 2079 O O . LEU A 1 269 ? -1.765 -17.700 21.576 1.00 92.75 269 LEU A O 1
ATOM 2083 N N . GLY A 1 270 ? -3.361 -17.883 23.136 1.00 91.94 270 GLY A N 1
ATOM 2084 C CA . GLY A 1 270 ? -3.505 -16.462 23.424 1.00 91.94 270 GLY A CA 1
ATOM 2085 C C . GLY A 1 270 ? -3.400 -16.207 24.922 1.00 91.94 270 GLY A C 1
ATOM 2086 O O . GLY A 1 270 ? -3.927 -16.978 25.718 1.00 91.94 270 GLY A O 1
ATOM 2087 N N . LEU A 1 271 ? -2.724 -15.130 25.305 1.00 92.12 271 LEU A N 1
ATOM 2088 C CA . LEU A 1 271 ? -2.553 -14.714 26.691 1.00 92.12 271 LEU A CA 1
ATOM 2089 C C . LEU A 1 271 ? -2.815 -13.212 26.808 1.00 92.12 271 LEU A C 1
ATOM 2091 O O . LEU A 1 271 ? -2.218 -12.424 26.079 1.00 92.12 271 LEU A O 1
ATOM 2095 N N . ALA A 1 272 ? -3.653 -12.808 27.756 1.00 90.50 272 ALA A N 1
ATOM 2096 C CA . ALA A 1 272 ? -3.840 -11.418 28.145 1.00 90.50 272 ALA A CA 1
ATOM 2097 C C . ALA A 1 272 ? -3.317 -11.215 29.577 1.00 90.50 272 ALA A C 1
ATOM 2099 O O . ALA A 1 272 ? -4.074 -11.362 30.540 1.00 90.50 272 ALA A O 1
ATOM 2100 N N . PRO A 1 273 ? -2.009 -10.943 29.753 1.00 86.06 273 PRO A N 1
ATOM 2101 C CA . PRO A 1 273 ? -1.424 -10.770 31.087 1.00 86.06 273 PRO A CA 1
ATOM 2102 C C . PRO A 1 273 ? -1.962 -9.521 31.803 1.00 86.06 273 PRO A C 1
ATOM 2104 O O . PRO A 1 273 ? -2.074 -9.508 33.027 1.00 86.06 273 PRO A O 1
ATOM 2107 N N . TRP A 1 274 ? -2.352 -8.501 31.035 1.00 86.19 274 TRP A N 1
ATOM 2108 C CA . TRP A 1 274 ? -3.021 -7.291 31.508 1.00 86.19 274 TRP A CA 1
ATOM 2109 C C . TRP A 1 274 ? -4.322 -7.092 30.730 1.00 86.19 274 TRP A C 1
ATOM 2111 O O . TRP A 1 274 ? -4.447 -7.565 29.604 1.00 86.19 274 TRP A O 1
ATOM 2121 N N . SER A 1 275 ? -5.276 -6.345 31.287 1.00 80.25 275 SER A N 1
ATOM 2122 C CA . SER A 1 275 ? -6.578 -6.078 30.647 1.00 80.25 275 SER A CA 1
ATOM 2123 C C . SER A 1 275 ? -6.470 -5.371 29.289 1.00 80.25 275 SER A C 1
ATOM 2125 O O . SER A 1 275 ? -7.379 -5.465 28.466 1.00 80.25 275 SER A O 1
ATOM 2127 N N . VAL A 1 276 ? -5.351 -4.681 29.048 1.00 84.56 276 VAL A N 1
ATOM 2128 C CA . VAL A 1 276 ? -5.079 -3.931 27.817 1.00 84.56 276 VAL A CA 1
ATOM 2129 C C . VAL A 1 276 ? -4.195 -4.677 26.824 1.00 84.56 276 VAL A C 1
ATOM 2131 O O . VAL A 1 276 ? -4.291 -4.391 25.637 1.00 84.56 276 VAL A O 1
ATOM 2134 N N . LEU A 1 277 ? -3.352 -5.618 27.266 1.00 89.44 277 LEU A N 1
ATOM 2135 C CA . LEU A 1 277 ? -2.391 -6.311 26.402 1.00 89.44 277 LEU A CA 1
ATOM 2136 C C . LEU A 1 277 ? -2.880 -7.720 26.087 1.00 89.44 277 LEU A C 1
ATOM 2138 O O . LEU A 1 277 ? -3.174 -8.488 26.996 1.00 89.44 277 LEU A O 1
ATOM 2142 N N . ARG A 1 278 ? -2.850 -8.096 24.810 1.00 89.38 278 ARG A N 1
ATOM 2143 C CA . ARG A 1 278 ? -3.014 -9.482 24.366 1.00 89.38 278 ARG A CA 1
ATOM 2144 C C . ARG A 1 278 ? -1.821 -9.913 23.539 1.00 89.38 278 ARG A C 1
ATOM 2146 O O . ARG A 1 278 ? -1.357 -9.172 22.680 1.00 89.38 278 ARG A O 1
ATOM 2153 N N . LEU A 1 279 ? -1.366 -11.127 23.788 1.00 92.19 279 LEU A N 1
ATOM 2154 C CA . LEU A 1 279 ? -0.319 -11.821 23.061 1.00 92.19 279 LEU A CA 1
ATOM 2155 C C . LEU A 1 279 ? -0.928 -13.075 22.444 1.00 92.19 279 LEU A C 1
ATOM 2157 O O . LEU A 1 279 ? -1.744 -13.745 23.069 1.00 92.19 279 LEU A O 1
ATOM 2161 N N . THR A 1 280 ? -0.542 -13.398 21.219 1.00 90.06 280 THR A N 1
ATOM 2162 C CA . THR A 1 280 ? -1.021 -14.570 20.487 1.00 90.06 280 THR A CA 1
ATOM 2163 C C . THR A 1 280 ? 0.147 -15.253 19.801 1.00 90.06 280 THR A C 1
ATOM 2165 O O . THR A 1 280 ? 1.035 -14.597 19.259 1.00 90.06 280 THR A O 1
ATOM 2168 N N . ALA A 1 281 ? 0.146 -16.578 19.828 1.00 91.00 281 ALA A N 1
ATOM 2169 C CA . ALA A 1 281 ? 1.091 -17.417 19.118 1.00 91.00 281 ALA A CA 1
ATOM 2170 C C . ALA A 1 281 ? 0.323 -18.546 18.434 1.00 91.00 281 ALA A C 1
ATOM 2172 O O . ALA A 1 281 ? -0.576 -19.149 19.017 1.00 91.00 281 ALA A O 1
ATOM 2173 N N . CYS A 1 282 ? 0.664 -18.833 17.189 1.00 89.94 282 CYS A N 1
ATOM 2174 C CA . CYS A 1 282 ? 0.002 -19.843 16.386 1.00 89.94 282 CYS A CA 1
ATOM 2175 C C . CYS A 1 282 ? 1.048 -20.659 15.634 1.00 89.94 282 CYS A C 1
ATOM 2177 O O . CYS A 1 282 ? 1.944 -20.101 15.005 1.00 89.94 282 CYS A O 1
ATOM 2179 N N . ALA A 1 283 ? 0.896 -21.978 15.664 1.00 88.44 283 ALA A N 1
ATOM 2180 C CA . ALA A 1 283 ? 1.663 -22.916 14.863 1.00 88.44 283 ALA A CA 1
ATOM 2181 C C . ALA A 1 283 ? 0.711 -23.644 13.914 1.00 88.44 283 ALA A C 1
ATOM 2183 O O . ALA A 1 283 ? -0.331 -24.146 14.333 1.00 88.44 283 ALA A O 1
ATOM 2184 N N . GLU A 1 284 ? 1.053 -23.698 12.634 1.00 85.69 284 GLU A N 1
ATOM 2185 C CA . GLU A 1 284 ? 0.323 -24.464 11.629 1.00 85.69 284 GLU A CA 1
ATOM 2186 C C . GLU A 1 284 ? 1.263 -25.436 10.930 1.00 85.69 284 GLU A C 1
ATOM 2188 O O . GLU A 1 284 ? 2.341 -25.057 10.482 1.00 85.69 284 GLU A O 1
ATOM 2193 N N . PHE A 1 285 ? 0.848 -26.693 10.834 1.00 82.12 285 PHE A N 1
ATOM 2194 C CA . PHE A 1 285 ? 1.605 -27.768 10.212 1.00 82.12 285 PHE A CA 1
ATOM 2195 C C . PHE A 1 285 ? 0.947 -28.150 8.891 1.00 82.12 285 PHE A C 1
ATOM 2197 O O . PHE A 1 285 ? -0.198 -28.602 8.869 1.00 82.12 285 PHE A O 1
ATOM 2204 N N . HIS A 1 286 ? 1.676 -27.974 7.793 1.00 76.00 286 HIS A N 1
ATOM 2205 C CA . HIS A 1 286 ? 1.257 -28.318 6.439 1.00 76.00 286 HIS A CA 1
ATOM 2206 C C . HIS A 1 286 ? 1.949 -29.606 5.978 1.00 76.00 286 HIS A C 1
ATOM 2208 O O . HIS A 1 286 ? 3.139 -29.800 6.221 1.00 76.00 286 HIS A O 1
ATOM 2214 N N . ARG A 1 287 ? 1.242 -30.464 5.228 1.00 57.38 287 ARG A N 1
ATOM 2215 C CA . ARG A 1 287 ? 1.812 -31.729 4.714 1.00 57.38 287 ARG A CA 1
ATOM 2216 C C . ARG A 1 287 ? 2.958 -31.550 3.712 1.00 57.38 287 ARG A C 1
ATOM 2218 O O . ARG A 1 287 ? 3.826 -32.410 3.656 1.00 57.38 287 ARG A O 1
ATOM 2225 N N . ALA A 1 288 ? 2.927 -30.492 2.900 1.00 55.25 288 ALA A N 1
ATOM 2226 C CA . ALA A 1 288 ? 3.833 -30.327 1.755 1.00 55.25 288 ALA A CA 1
ATOM 2227 C C . ALA A 1 288 ? 4.876 -29.215 1.932 1.00 55.25 288 ALA A C 1
ATOM 2229 O O . ALA A 1 288 ? 5.965 -29.303 1.382 1.00 55.25 288 ALA A O 1
ATOM 2230 N N . LEU A 1 289 ? 4.541 -28.165 2.685 1.00 58.38 289 LEU A N 1
ATOM 2231 C CA . LEU A 1 289 ? 5.347 -26.943 2.774 1.00 58.38 289 LEU A CA 1
ATOM 2232 C C . LEU A 1 289 ? 5.903 -26.703 4.182 1.00 58.38 289 LEU A C 1
ATOM 2234 O O . LEU A 1 289 ? 6.555 -25.694 4.423 1.00 58.38 289 LEU A O 1
ATOM 2238 N N . GLY A 1 290 ? 5.667 -27.630 5.116 1.00 71.75 290 GLY A N 1
ATOM 2239 C CA . GLY A 1 290 ? 6.248 -27.568 6.448 1.00 71.75 290 GLY A CA 1
ATOM 2240 C C . GLY A 1 290 ? 5.426 -26.778 7.473 1.00 71.75 290 GLY A C 1
ATOM 2241 O O . GLY A 1 290 ? 4.202 -26.798 7.432 1.00 71.75 290 GLY A O 1
ATOM 2242 N N . ALA A 1 291 ? 6.078 -26.130 8.435 1.00 79.38 291 ALA A N 1
ATOM 2243 C CA . ALA A 1 291 ? 5.460 -25.407 9.538 1.00 79.38 291 ALA A CA 1
ATOM 2244 C C . ALA A 1 291 ? 5.405 -23.899 9.263 1.00 79.38 291 ALA A C 1
ATOM 2246 O O . ALA A 1 291 ? 6.329 -23.326 8.684 1.00 79.38 291 ALA A O 1
ATOM 2247 N N . THR A 1 292 ? 4.337 -23.259 9.726 1.00 83.25 292 THR A N 1
ATOM 2248 C CA . THR A 1 292 ? 4.143 -21.809 9.725 1.00 83.25 292 THR A CA 1
ATOM 2249 C C . THR A 1 292 ? 3.949 -21.342 11.162 1.00 83.25 292 THR A C 1
ATOM 2251 O O . THR A 1 292 ? 3.117 -21.895 11.881 1.00 83.25 292 THR A O 1
ATOM 2254 N N . TYR A 1 293 ? 4.690 -20.316 11.574 1.00 87.62 293 TYR A N 1
ATOM 2255 C CA . TYR A 1 293 ? 4.561 -19.699 12.891 1.00 87.62 293 TYR A CA 1
ATOM 2256 C C . TYR A 1 293 ? 4.045 -18.273 12.764 1.00 87.62 293 TYR A C 1
ATOM 2258 O O . TYR A 1 293 ? 4.484 -17.517 11.898 1.00 87.62 293 TYR A O 1
ATOM 2266 N N . GLU A 1 294 ? 3.129 -17.894 13.643 1.00 88.31 294 GLU A N 1
ATOM 2267 C CA . GLU A 1 294 ? 2.608 -16.537 13.730 1.00 88.31 294 GLU A CA 1
ATOM 2268 C C . GLU A 1 294 ? 2.611 -16.054 15.166 1.00 88.31 294 GLU A C 1
ATOM 2270 O O . GLU A 1 294 ? 2.174 -16.763 16.068 1.00 88.31 294 GLU A O 1
ATOM 2275 N N . PHE A 1 295 ? 3.046 -14.816 15.349 1.00 90.50 295 PHE A N 1
ATOM 2276 C CA . PHE A 1 295 ? 3.064 -14.127 16.626 1.00 90.50 295 PHE A CA 1
ATOM 2277 C C . PHE A 1 295 ? 2.309 -12.814 16.479 1.00 90.50 295 PHE A C 1
ATOM 2279 O O . PHE A 1 295 ? 2.401 -12.151 15.446 1.00 90.50 295 PHE A O 1
ATOM 2286 N N . GLY A 1 296 ? 1.533 -12.443 17.484 1.00 90.19 296 GLY A N 1
ATOM 2287 C CA . GLY A 1 296 ? 0.765 -11.207 17.484 1.00 90.19 296 GLY A CA 1
ATOM 2288 C C . GLY A 1 296 ? 0.735 -10.589 18.867 1.00 90.19 296 GLY A C 1
ATOM 2289 O O . GLY A 1 296 ? 0.642 -11.302 19.865 1.00 90.19 296 GLY A O 1
ATOM 2290 N N . ALA A 1 297 ? 0.791 -9.268 18.922 1.00 91.50 297 ALA A N 1
ATOM 2291 C CA . ALA A 1 297 ? 0.612 -8.491 20.135 1.00 91.50 297 ALA A CA 1
ATOM 2292 C C . ALA A 1 297 ? -0.368 -7.353 19.856 1.00 91.50 297 ALA A C 1
ATOM 2294 O O . ALA A 1 297 ? -0.300 -6.723 18.802 1.00 91.50 297 ALA A O 1
ATOM 2295 N N . SER A 1 298 ? -1.270 -7.074 20.791 1.00 89.81 298 SER A N 1
ATOM 2296 C CA . SER A 1 298 ? -2.203 -5.959 20.669 1.00 89.81 298 SER A CA 1
ATOM 2297 C C . SER A 1 298 ? -2.432 -5.248 21.991 1.00 89.81 298 SER A C 1
ATOM 2299 O O . SER A 1 298 ? -2.596 -5.913 23.014 1.00 89.81 298 SER A O 1
ATOM 2301 N N . VAL A 1 299 ? -2.519 -3.921 21.948 1.00 90.69 299 VAL A N 1
ATOM 2302 C CA . VAL A 1 299 ? -2.826 -3.045 23.080 1.00 90.69 299 VAL A CA 1
ATOM 2303 C C . VAL A 1 299 ? -4.151 -2.326 22.827 1.00 90.69 299 VAL A C 1
ATOM 2305 O O . VAL A 1 299 ? -4.326 -1.697 21.784 1.00 90.69 299 VAL A O 1
ATOM 2308 N N . ALA A 1 300 ? -5.087 -2.407 23.770 1.00 86.12 300 ALA A N 1
ATOM 2309 C CA . ALA A 1 300 ? -6.331 -1.641 23.740 1.00 86.12 300 ALA A CA 1
ATOM 2310 C C . ALA A 1 300 ? -6.067 -0.172 24.123 1.00 86.12 300 ALA A C 1
ATOM 2312 O O . ALA A 1 300 ? -5.436 0.089 25.145 1.00 86.12 300 ALA A O 1
ATOM 2313 N N . LEU A 1 301 ? -6.547 0.779 23.313 1.00 74.50 301 LEU A N 1
ATOM 2314 C CA . LEU A 1 301 ? -6.236 2.210 23.467 1.00 74.50 301 LEU A CA 1
ATOM 2315 C C . LEU A 1 301 ? -7.272 3.006 24.279 1.00 74.50 301 LEU A C 1
ATOM 2317 O O . LEU A 1 301 ? -6.905 3.971 24.934 1.00 74.50 301 LEU A O 1
ATOM 2321 N N . ALA A 1 302 ? -8.545 2.610 24.256 1.00 64.25 302 ALA A N 1
ATOM 2322 C CA . ALA A 1 302 ? -9.622 3.120 25.115 1.00 64.25 302 ALA A CA 1
ATOM 2323 C C . ALA A 1 302 ? -10.904 2.319 24.829 1.00 64.25 302 ALA A C 1
ATOM 2325 O O . ALA A 1 302 ? -11.163 1.959 23.675 1.00 64.25 302 ALA A O 1
ATOM 2326 N N . ARG A 1 303 ? -11.720 2.052 25.858 1.00 59.25 303 ARG A N 1
ATOM 2327 C CA . ARG A 1 303 ? -13.114 1.599 25.693 1.00 59.25 303 ARG A CA 1
ATOM 2328 C C . ARG A 1 303 ? -14.007 2.824 25.559 1.00 59.25 303 ARG A C 1
ATOM 2330 O O . ARG A 1 303 ? -13.922 3.715 26.397 1.00 59.25 303 ARG A O 1
ATOM 2337 N N . ARG A 1 304 ? -14.906 2.833 24.574 1.00 60.12 304 ARG A N 1
ATOM 2338 C CA . ARG A 1 304 ? -16.045 3.760 24.570 1.00 60.12 304 ARG A CA 1
ATOM 2339 C C . ARG A 1 304 ? -16.821 3.607 25.877 1.00 60.12 304 ARG A C 1
ATOM 2341 O O . ARG A 1 304 ? -17.272 2.506 26.199 1.00 60.12 304 ARG A O 1
ATOM 2348 N N . THR A 1 305 ? -17.002 4.694 26.612 1.00 41.56 305 THR A N 1
ATOM 2349 C CA . THR A 1 305 ? -17.951 4.749 27.725 1.00 41.56 305 THR A CA 1
ATOM 2350 C C . THR A 1 305 ? -19.355 4.824 27.132 1.00 41.56 305 THR A C 1
ATOM 2352 O O . THR A 1 305 ? -19.705 5.790 26.460 1.00 41.56 305 THR A O 1
ATOM 2355 N N . TYR A 1 306 ? -20.147 3.770 27.326 1.00 38.41 306 TYR A N 1
ATOM 2356 C CA . TYR A 1 306 ? -21.553 3.738 26.932 1.00 38.41 306 TYR A CA 1
ATOM 2357 C C . TYR A 1 306 ? -22.314 4.719 27.827 1.00 38.41 306 TYR A C 1
ATOM 2359 O O . TYR A 1 306 ? -22.487 4.449 29.015 1.00 38.41 306 TYR A O 1
ATOM 2367 N N . LEU A 1 307 ? -22.743 5.860 27.289 1.00 32.09 307 LEU A N 1
ATOM 2368 C CA . LEU A 1 307 ? -23.803 6.629 27.933 1.00 32.09 307 LEU A CA 1
ATOM 2369 C C . LEU A 1 307 ? -25.105 5.879 27.627 1.00 32.09 307 LEU A C 1
ATOM 2371 O O . LEU A 1 307 ? -25.478 5.801 26.454 1.00 32.09 307 LEU A O 1
ATOM 2375 N N . PRO A 1 308 ? -25.775 5.261 28.619 1.00 28.11 308 PRO A N 1
ATOM 2376 C CA . PRO A 1 308 ? -27.047 4.613 28.361 1.00 28.11 308 PRO A CA 1
ATOM 2377 C C . PRO A 1 308 ? -28.006 5.646 27.775 1.00 28.11 308 PRO A C 1
ATO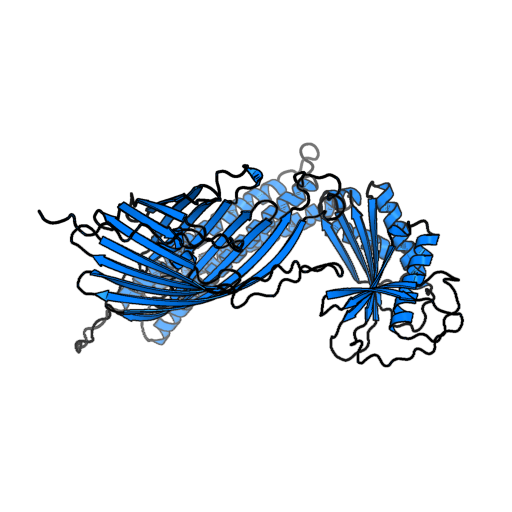M 2379 O O . PRO A 1 308 ? -28.186 6.732 28.327 1.00 28.11 308 PRO A O 1
ATOM 2382 N N . ARG A 1 309 ? -28.612 5.302 26.636 1.00 32.88 309 ARG A N 1
ATOM 2383 C CA . ARG A 1 309 ? -29.756 6.035 26.104 1.00 32.88 309 ARG A CA 1
ATOM 2384 C C . ARG A 1 309 ? -30.841 5.970 27.175 1.00 32.88 309 ARG A C 1
ATOM 2386 O O . ARG A 1 309 ? -31.381 4.896 27.425 1.00 32.88 309 ARG A O 1
ATOM 2393 N N . ILE A 1 310 ? -31.087 7.100 27.830 1.00 32.56 310 ILE A N 1
ATOM 2394 C CA . ILE A 1 310 ? -32.211 7.280 28.741 1.00 32.56 310 ILE A CA 1
ATOM 2395 C C . ILE A 1 310 ? -33.459 6.966 27.911 1.00 32.56 310 ILE A C 1
ATOM 2397 O O . ILE A 1 310 ? -33.746 7.667 26.941 1.00 32.56 310 ILE A O 1
ATOM 2401 N N . GLU A 1 311 ? -34.153 5.870 28.227 1.00 32.62 311 GLU A N 1
ATOM 2402 C CA . GLU A 1 311 ? -35.570 5.767 27.890 1.00 32.62 311 GLU A CA 1
ATOM 2403 C C . GLU A 1 311 ? -36.218 7.008 28.492 1.00 32.62 311 GLU A C 1
ATOM 2405 O O . GLU A 1 311 ? -36.138 7.214 29.706 1.00 32.62 311 GLU A O 1
ATOM 2410 N N . GLU A 1 312 ? -36.778 7.867 27.641 1.00 33.81 312 GLU A N 1
ATOM 2411 C CA . GLU A 1 312 ? -37.560 9.023 28.059 1.00 33.81 312 GLU A CA 1
ATOM 2412 C C . GLU A 1 312 ? -38.750 8.527 28.891 1.00 33.81 312 GLU A C 1
ATOM 2414 O O . GLU A 1 312 ? -39.851 8.305 28.396 1.00 33.81 312 GLU A O 1
ATOM 2419 N N . SER A 1 313 ? -38.534 8.347 30.193 1.00 31.95 313 SER A N 1
ATOM 2420 C CA . SER A 1 313 ? -39.587 8.613 31.159 1.00 31.95 313 SER A CA 1
ATOM 2421 C C . SER A 1 313 ? -39.941 10.089 31.014 1.00 31.95 313 SER A C 1
ATOM 2423 O O . SER A 1 313 ? -39.022 10.905 30.892 1.00 31.95 313 SER A O 1
ATOM 2425 N N . PRO A 1 314 ? -41.233 10.456 31.011 1.00 33.16 314 PRO A N 1
ATOM 2426 C CA . PRO A 1 314 ? -41.639 11.842 30.857 1.00 33.16 314 PRO A CA 1
ATOM 2427 C C . PRO A 1 314 ? -41.078 12.634 32.039 1.00 33.16 314 PRO A C 1
ATOM 2429 O O . PRO A 1 314 ? -41.571 12.553 33.165 1.00 33.16 314 PRO A O 1
ATOM 2432 N N . LEU A 1 315 ? -39.979 13.344 31.793 1.00 33.59 315 LEU A N 1
ATOM 2433 C CA . LEU A 1 315 ? -39.287 14.127 32.797 1.00 33.59 315 LEU A CA 1
ATOM 2434 C C . LEU A 1 315 ? -40.016 15.458 32.944 1.00 33.59 315 LEU A C 1
ATOM 2436 O O . LEU A 1 315 ? -40.010 16.307 32.055 1.00 33.59 315 LEU A O 1
ATOM 2440 N N . SER A 1 316 ? -40.621 15.627 34.117 1.00 33.84 316 SER A N 1
ATOM 2441 C CA . SER A 1 316 ? -40.882 16.939 34.699 1.00 33.84 316 SER A CA 1
ATOM 2442 C C . SER A 1 316 ? -39.598 17.784 34.642 1.00 33.84 316 SER A C 1
ATOM 2444 O O . SER A 1 316 ? -38.520 17.257 34.936 1.00 33.84 316 SER A O 1
ATOM 2446 N N . PRO A 1 317 ? -39.676 19.080 34.295 1.00 36.28 317 PRO A N 1
ATOM 2447 C CA . PRO A 1 317 ? -38.497 19.899 34.073 1.00 36.28 317 PRO A CA 1
ATOM 2448 C C . PRO A 1 317 ? -37.830 20.217 35.414 1.00 36.28 317 PRO A C 1
ATOM 2450 O O . PRO A 1 317 ? -38.304 21.056 36.177 1.00 36.28 317 PRO A O 1
ATOM 2453 N N . ALA A 1 318 ? -36.714 19.551 35.701 1.00 34.41 318 ALA A N 1
ATOM 2454 C CA . ALA A 1 318 ? -35.718 20.072 36.625 1.00 34.41 318 ALA A CA 1
ATOM 2455 C C . ALA A 1 318 ? -34.635 20.787 35.797 1.00 34.41 318 ALA A C 1
ATOM 2457 O O . ALA A 1 318 ? -34.222 20.263 34.759 1.00 34.41 318 ALA A O 1
ATOM 2458 N N . PRO A 1 319 ? -34.182 21.983 36.205 1.00 39.72 319 PRO A N 1
ATOM 2459 C CA . PRO A 1 319 ? -33.256 22.777 35.411 1.00 39.72 319 PRO A CA 1
ATOM 2460 C C . PRO A 1 319 ? -31.894 22.077 35.318 1.00 39.72 319 PRO A C 1
ATOM 2462 O O . PRO A 1 319 ? -31.241 21.806 36.327 1.00 39.72 319 PRO A O 1
ATOM 2465 N N . VAL A 1 320 ? -31.462 21.791 34.088 1.00 41.56 320 VAL A N 1
ATOM 2466 C CA . VAL A 1 320 ? -30.102 21.334 33.787 1.00 41.56 320 VAL A CA 1
ATOM 2467 C C . VAL A 1 320 ? -29.151 22.488 34.080 1.00 41.56 320 VAL A C 1
ATOM 2469 O O . VAL A 1 320 ? -29.277 23.579 33.527 1.00 41.56 320 VAL A O 1
ATOM 2472 N N . ASN A 1 321 ? -28.197 22.249 34.974 1.00 45.47 321 ASN A N 1
ATOM 2473 C CA . ASN A 1 321 ? -27.202 23.236 35.371 1.00 45.47 321 ASN A CA 1
ATOM 2474 C C . ASN A 1 321 ? -26.128 23.348 34.268 1.00 45.47 321 ASN A C 1
ATOM 2476 O O . ASN A 1 321 ? -25.086 22.696 34.328 1.00 45.47 321 ASN A O 1
ATOM 2480 N N . LEU A 1 322 ? -26.423 24.145 33.233 1.00 43.47 322 LEU A N 1
ATOM 2481 C CA . LEU A 1 322 ? -25.600 24.377 32.030 1.00 43.47 322 LEU A CA 1
ATOM 2482 C C . LEU A 1 322 ? -24.143 24.775 32.345 1.00 43.47 322 LEU A C 1
ATOM 2484 O O . LEU A 1 322 ? -23.231 24.429 31.601 1.00 43.47 322 LEU A O 1
ATOM 2488 N N . LEU A 1 323 ? -23.905 25.393 33.505 1.00 46.47 323 LEU A N 1
ATOM 2489 C CA . LEU A 1 323 ? -22.586 25.848 33.955 1.00 46.47 323 LEU A CA 1
ATOM 2490 C C . LEU A 1 323 ? -21.571 24.710 34.177 1.00 46.47 323 LEU A C 1
ATOM 2492 O O . LEU A 1 323 ? -20.377 24.910 33.969 1.00 46.47 323 LEU A O 1
ATOM 2496 N N . ARG A 1 324 ? -22.017 23.509 34.579 1.00 47.78 324 ARG A N 1
ATOM 2497 C CA . ARG A 1 324 ? -21.109 22.378 34.866 1.00 47.78 324 ARG A CA 1
ATOM 2498 C C . ARG A 1 324 ? -20.595 21.710 33.587 1.00 47.78 324 ARG A C 1
ATOM 2500 O O . ARG A 1 324 ? -19.423 21.357 33.510 1.00 47.78 324 ARG A O 1
ATOM 2507 N N . GLY A 1 325 ? -21.455 21.589 32.574 1.00 50.25 325 GLY A N 1
ATOM 2508 C CA . GLY A 1 325 ? -21.086 21.030 31.269 1.00 50.25 325 GLY A CA 1
ATOM 2509 C C . GLY A 1 325 ? -20.137 21.937 30.481 1.00 50.25 325 GLY A C 1
ATOM 2510 O O . GLY A 1 325 ? -19.227 21.448 29.816 1.00 50.25 325 GLY A O 1
ATOM 2511 N N . GLU A 1 326 ? -20.290 23.258 30.613 1.00 54.75 326 GLU A N 1
ATOM 2512 C CA . GLU A 1 326 ? -19.362 24.235 30.029 1.00 54.75 326 GLU A CA 1
ATOM 2513 C C . GLU A 1 326 ? -17.962 24.144 30.653 1.00 54.75 326 GLU A C 1
ATOM 2515 O O . GLU A 1 326 ? -16.966 24.109 29.930 1.00 54.75 326 GLU A O 1
ATOM 2520 N N . GLN A 1 327 ? -17.870 24.040 31.983 1.00 56.19 327 GLN A N 1
ATOM 2521 C CA . GLN A 1 327 ? -16.587 23.914 32.687 1.00 56.19 327 GLN A CA 1
ATOM 2522 C C . GLN A 1 327 ? -15.827 22.637 32.294 1.00 56.19 327 GLN A C 1
ATOM 2524 O O . GLN A 1 327 ? -14.613 22.678 32.084 1.00 56.19 327 GLN A O 1
ATOM 2529 N N . GLU A 1 328 ? -16.532 21.515 32.141 1.00 55.25 328 GLU A N 1
ATOM 2530 C CA . GLU A 1 328 ? -15.935 20.237 31.741 1.00 55.25 328 GLU A CA 1
ATOM 2531 C C . GLU A 1 328 ? -15.439 20.268 30.283 1.00 55.25 328 GLU A C 1
ATOM 2533 O O . GLU A 1 328 ? -14.300 19.876 30.017 1.00 55.25 328 GLU A O 1
ATOM 2538 N N . ALA A 1 329 ? -16.220 20.825 29.351 1.00 54.03 329 ALA A N 1
ATOM 2539 C CA . ALA A 1 329 ? -15.819 20.966 27.948 1.00 54.03 329 ALA A CA 1
ATOM 2540 C C . ALA A 1 329 ? -14.591 21.881 27.770 1.00 54.03 329 ALA A C 1
ATOM 2542 O O . ALA A 1 329 ? -13.663 21.560 27.024 1.00 54.03 329 ALA A O 1
ATOM 2543 N N . VAL A 1 330 ? -14.547 22.995 28.505 1.00 60.03 330 VAL A N 1
ATOM 2544 C CA . VAL A 1 330 ? -13.424 23.947 28.490 1.00 60.03 330 VAL A CA 1
ATOM 2545 C C . VAL A 1 330 ? -12.169 23.328 29.104 1.00 60.03 330 VAL A C 1
ATOM 2547 O O . VAL A 1 330 ? -11.068 23.538 28.595 1.00 60.03 330 VAL A O 1
ATOM 2550 N N . SER A 1 331 ? -12.314 22.517 30.156 1.00 59.97 331 SER A N 1
ATOM 2551 C CA . SER A 1 331 ? -11.182 21.813 30.768 1.00 59.97 331 SER A CA 1
ATOM 2552 C C . SER A 1 331 ? -10.548 20.775 29.829 1.00 59.97 331 SER A C 1
ATOM 2554 O O . SER A 1 331 ? -9.322 20.694 29.743 1.00 59.97 331 SER A O 1
ATOM 2556 N N . ALA A 1 332 ? -11.364 20.052 29.054 1.00 55.84 332 ALA A N 1
ATOM 2557 C CA . ALA A 1 332 ? -10.896 19.075 28.074 1.00 55.84 332 ALA A CA 1
ATOM 2558 C C . ALA A 1 332 ? -10.186 19.742 26.883 1.00 55.84 332 ALA A C 1
ATOM 2560 O O . ALA A 1 332 ? -9.130 19.278 26.449 1.00 55.84 332 ALA A O 1
ATOM 2561 N N . LEU A 1 333 ? -10.723 20.868 26.397 1.00 58.88 333 LEU A N 1
ATOM 2562 C CA . LEU A 1 333 ? -10.081 21.690 25.368 1.00 58.88 333 LEU A CA 1
ATOM 2563 C C . LEU A 1 333 ? -8.732 22.239 25.844 1.00 58.88 333 LEU A C 1
ATOM 2565 O O . LEU A 1 333 ? -7.747 22.156 25.112 1.00 58.88 333 LEU A O 1
ATOM 2569 N N . ARG A 1 334 ? -8.655 22.723 27.088 1.00 66.06 334 ARG A N 1
ATOM 2570 C CA . ARG A 1 334 ? -7.404 23.200 27.691 1.00 66.06 334 ARG A CA 1
ATOM 2571 C C . ARG A 1 334 ? -6.355 22.092 27.788 1.00 66.06 334 ARG A C 1
ATOM 2573 O O . ARG A 1 334 ? -5.203 22.313 27.432 1.00 66.06 334 ARG A O 1
ATOM 2580 N N . GLN A 1 335 ? -6.746 20.893 28.210 1.00 67.38 335 GL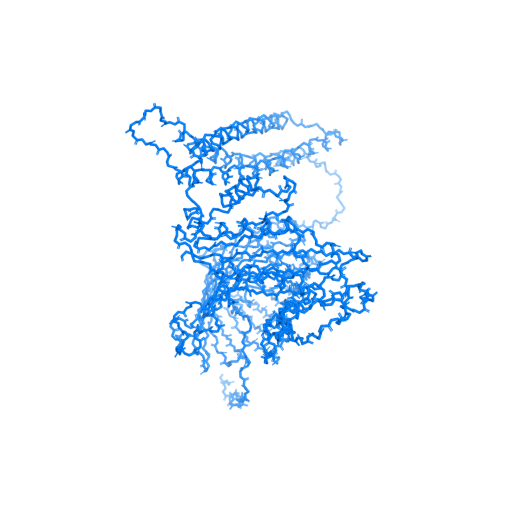N A N 1
ATOM 2581 C CA . GLN A 1 335 ? -5.816 19.772 28.346 1.00 67.38 335 GLN A CA 1
ATOM 2582 C C . GLN A 1 335 ? -5.301 19.271 26.983 1.00 67.38 335 GLN A C 1
ATOM 2584 O O . GLN A 1 335 ? -4.110 18.994 26.829 1.00 67.38 335 GLN A O 1
ATOM 2589 N N . ALA A 1 336 ? -6.173 19.205 25.970 1.00 56.97 336 ALA A N 1
ATOM 2590 C CA . ALA A 1 336 ? -5.790 18.864 24.597 1.00 56.97 336 ALA A CA 1
ATOM 2591 C C . ALA A 1 336 ? -4.862 19.921 23.969 1.00 56.97 336 ALA A C 1
ATOM 2593 O O . ALA A 1 336 ? -3.916 19.579 23.249 1.00 56.97 336 ALA 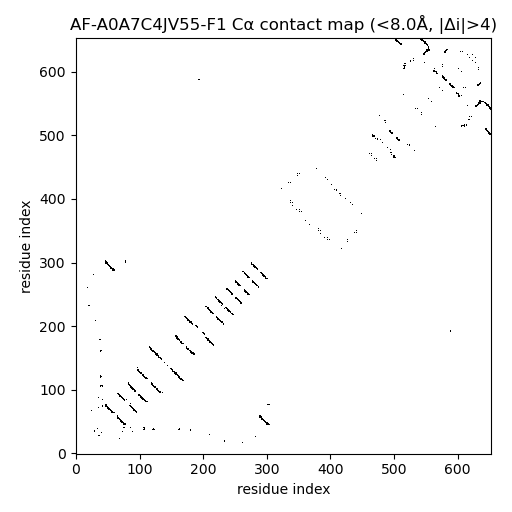A O 1
ATOM 2594 N N . PHE A 1 337 ? -5.109 21.195 24.280 1.00 65.25 337 PHE A N 1
ATOM 2595 C CA . PHE A 1 337 ? -4.266 22.311 23.879 1.00 65.25 337 PHE A CA 1
ATOM 2596 C C . PHE A 1 337 ? -2.878 22.243 24.528 1.00 65.25 337 PHE A C 1
ATOM 2598 O O . PHE A 1 337 ? -1.876 22.295 23.820 1.00 65.25 337 PHE A O 1
ATOM 2605 N N . GLU A 1 338 ? -2.799 22.051 25.849 1.00 70.88 338 GLU A N 1
ATOM 2606 C CA . GLU A 1 338 ? -1.533 21.981 26.594 1.00 70.88 338 GLU A CA 1
ATOM 2607 C C . GLU A 1 338 ? -0.628 20.836 26.103 1.00 70.88 338 GLU A C 1
ATOM 2609 O O . GLU A 1 338 ? 0.578 21.032 25.932 1.00 70.88 338 GLU A O 1
ATOM 2614 N N . LEU A 1 339 ? -1.200 19.666 25.796 1.00 64.38 339 LEU A N 1
ATOM 2615 C CA . LEU A 1 339 ? -0.462 18.525 25.236 1.00 64.38 339 LEU A CA 1
ATOM 2616 C C . LEU A 1 339 ? 0.095 18.822 23.837 1.00 64.38 339 LEU A C 1
ATOM 2618 O O . LEU A 1 339 ? 1.260 18.538 23.549 1.00 64.38 339 LEU A O 1
ATOM 2622 N N . SER A 1 340 ? -0.730 19.420 22.977 1.00 63.50 340 SER A N 1
ATOM 2623 C CA . SER A 1 340 ? -0.353 19.761 21.602 1.00 63.50 340 SER A CA 1
ATOM 2624 C C . SER A 1 340 ? 0.698 20.877 21.569 1.00 63.50 340 SER A C 1
ATOM 2626 O O . SER A 1 340 ? 1.681 20.782 20.835 1.00 63.50 340 SER A O 1
ATOM 2628 N N . ALA A 1 341 ? 0.542 21.895 22.419 1.00 69.31 341 ALA A N 1
ATOM 2629 C CA . ALA A 1 341 ? 1.493 22.988 22.582 1.00 69.31 341 ALA A CA 1
ATOM 2630 C C . ALA A 1 341 ? 2.831 22.509 23.170 1.00 69.31 341 ALA A C 1
ATOM 2632 O O . ALA A 1 341 ? 3.887 22.966 22.736 1.00 69.31 341 ALA A O 1
ATOM 2633 N N . GLY A 1 342 ? 2.811 21.564 24.117 1.00 73.25 342 GLY A N 1
ATOM 2634 C CA . GLY A 1 342 ? 4.023 20.979 24.695 1.00 73.25 342 GLY A CA 1
ATOM 2635 C C . GLY A 1 342 ? 4.885 20.252 23.660 1.00 73.25 342 GLY A C 1
ATOM 2636 O O . GLY A 1 342 ? 6.089 20.497 23.581 1.00 73.25 342 GLY A O 1
ATOM 2637 N N . LEU A 1 343 ? 4.263 19.425 22.813 1.00 69.44 343 LEU A N 1
ATOM 2638 C CA . LEU A 1 343 ? 4.957 18.730 21.725 1.00 69.44 343 LEU A CA 1
ATOM 2639 C C . LEU A 1 343 ? 5.557 19.715 20.709 1.00 69.44 343 LEU A C 1
ATOM 2641 O O . LEU A 1 343 ? 6.679 19.524 20.244 1.00 69.44 343 LEU A O 1
ATOM 2645 N N . LEU A 1 344 ? 4.825 20.784 20.386 1.00 69.56 344 LEU A N 1
ATOM 2646 C CA . LEU A 1 344 ? 5.274 21.810 19.444 1.00 69.56 344 LEU A CA 1
ATOM 2647 C C . LEU A 1 344 ? 6.469 22.603 19.980 1.00 69.56 344 LEU A C 1
ATOM 2649 O O . LEU A 1 344 ? 7.442 22.786 19.254 1.00 69.56 344 LEU A O 1
ATOM 2653 N N . ARG A 1 345 ? 6.448 22.994 21.262 1.00 77.19 345 ARG A N 1
ATOM 2654 C CA . ARG A 1 345 ? 7.587 23.658 21.919 1.00 77.19 345 ARG A CA 1
ATOM 2655 C C . ARG A 1 345 ? 8.825 22.765 21.965 1.00 77.19 345 ARG A C 1
ATOM 2657 O O . ARG A 1 345 ? 9.928 23.263 21.772 1.00 77.19 345 ARG A O 1
ATOM 2664 N N . GLN A 1 346 ? 8.658 21.461 22.191 1.00 76.75 346 GLN A N 1
ATOM 2665 C CA . GLN A 1 346 ? 9.776 20.515 22.157 1.00 76.75 346 GLN A CA 1
ATOM 2666 C C . GLN A 1 346 ? 10.409 20.449 20.760 1.00 76.75 346 GLN A C 1
ATOM 2668 O O . GLN A 1 346 ? 11.614 20.628 20.624 1.00 76.75 346 GLN A O 1
ATOM 2673 N N . ARG A 1 347 ? 9.591 20.282 19.716 1.00 71.75 347 ARG A N 1
ATOM 2674 C CA . ARG A 1 347 ? 10.050 20.261 18.316 1.00 71.75 347 ARG A CA 1
ATOM 2675 C C . ARG A 1 347 ? 10.735 21.559 17.906 1.00 71.75 347 ARG A C 1
ATOM 2677 O O . ARG A 1 347 ? 11.747 21.550 17.215 1.00 71.75 347 ARG A O 1
ATOM 2684 N N . GLN A 1 348 ? 10.202 22.680 18.373 1.00 76.81 348 GLN A N 1
ATOM 2685 C CA . GLN A 1 348 ? 10.794 23.988 18.157 1.00 76.81 348 GLN A CA 1
ATOM 2686 C C . GLN A 1 348 ? 12.147 24.130 18.865 1.00 76.81 348 GLN A C 1
ATOM 2688 O O . GLN A 1 348 ? 13.070 24.701 18.288 1.00 76.81 348 GLN A O 1
ATOM 2693 N N . ALA A 1 349 ? 12.291 23.594 20.080 1.00 77.56 349 ALA A N 1
ATOM 2694 C CA . ALA A 1 349 ? 13.572 23.560 20.778 1.00 77.56 349 ALA A CA 1
ATOM 2695 C C . ALA A 1 349 ? 14.597 22.717 20.003 1.00 77.56 349 ALA A C 1
ATOM 2697 O O . ALA A 1 349 ? 15.709 23.190 19.772 1.00 77.56 349 ALA A O 1
ATOM 2698 N N . ASP A 1 350 ? 14.200 21.542 19.508 1.00 72.00 350 ASP A N 1
ATOM 2699 C CA . ASP A 1 350 ? 15.050 20.670 18.688 1.00 72.00 350 ASP A CA 1
ATOM 2700 C C . ASP A 1 350 ? 15.487 21.368 17.389 1.00 72.00 350 ASP A C 1
ATOM 2702 O O . ASP A 1 350 ? 16.672 21.392 17.057 1.00 72.00 350 ASP A O 1
ATOM 2706 N N . LEU A 1 351 ? 14.555 22.021 16.686 1.00 73.25 351 LEU A N 1
ATOM 2707 C CA . LEU A 1 351 ? 14.852 22.788 15.476 1.00 73.25 351 LEU A CA 1
ATOM 2708 C C . LEU A 1 351 ? 15.753 23.994 15.773 1.00 73.25 351 LEU A C 1
ATOM 2710 O O . LEU A 1 351 ? 16.687 24.258 15.022 1.00 73.25 351 LEU A O 1
ATOM 2714 N N . SER A 1 352 ? 15.519 24.711 16.873 1.00 77.12 352 SER A N 1
ATOM 2715 C CA . SER A 1 352 ? 16.372 25.831 17.281 1.00 77.12 352 SER A CA 1
ATOM 2716 C C . SER A 1 352 ? 17.789 25.372 17.630 1.00 77.12 352 SER A C 1
ATOM 2718 O O . SER A 1 352 ? 18.750 26.023 17.229 1.00 77.12 352 SER A O 1
ATOM 2720 N N . ALA A 1 353 ? 17.937 24.213 18.279 1.00 75.62 353 ALA A N 1
ATOM 2721 C CA . ALA A 1 353 ? 19.232 23.612 18.568 1.00 75.62 353 ALA A CA 1
ATOM 2722 C C . ALA A 1 353 ? 19.956 23.217 17.269 1.00 75.62 353 ALA A C 1
ATOM 2724 O O . ALA A 1 353 ? 21.124 23.566 17.087 1.00 75.62 353 ALA A O 1
ATOM 2725 N N . LEU A 1 354 ? 19.247 22.583 16.328 1.00 67.31 354 LEU A N 1
ATOM 2726 C CA . LEU A 1 354 ? 19.767 22.216 15.004 1.00 67.31 354 LEU A CA 1
ATOM 2727 C C . LEU A 1 354 ? 20.193 23.430 14.172 1.00 67.31 354 LEU A C 1
ATOM 2729 O O . LEU A 1 354 ? 21.235 23.394 13.525 1.00 67.31 354 LEU A O 1
ATOM 2733 N N . LEU A 1 355 ? 19.412 24.509 14.193 1.00 69.06 355 LEU A N 1
ATOM 2734 C CA . LEU A 1 355 ? 19.732 25.736 13.464 1.00 69.06 355 LEU A CA 1
ATOM 2735 C C . LEU A 1 355 ? 20.869 26.512 14.140 1.00 69.06 355 LEU A C 1
ATOM 2737 O O . LEU A 1 355 ? 21.715 27.070 13.448 1.00 69.06 355 LEU A O 1
ATOM 2741 N N . SER A 1 356 ? 20.956 26.486 15.473 1.00 71.62 356 SER A N 1
ATOM 2742 C CA . SER A 1 356 ? 22.051 27.137 16.200 1.00 71.62 356 SER A CA 1
ATOM 2743 C C . SER A 1 356 ? 23.409 26.481 15.926 1.00 71.62 356 SER A C 1
ATOM 2745 O O . SER A 1 356 ? 24.397 27.193 15.787 1.00 71.62 356 SER A O 1
ATOM 2747 N N . LEU A 1 357 ? 23.442 25.154 15.734 1.00 65.00 357 LEU A N 1
ATOM 2748 C CA . LEU A 1 357 ? 24.622 24.414 15.265 1.00 65.00 357 LEU A CA 1
ATOM 2749 C C . LEU A 1 357 ? 25.107 24.875 13.882 1.00 65.00 357 LEU A C 1
ATOM 2751 O O . LEU A 1 357 ? 26.286 24.731 13.575 1.00 65.00 357 LEU A O 1
ATOM 2755 N N . ALA A 1 358 ? 24.212 25.415 13.054 1.00 59.97 358 ALA A N 1
ATOM 2756 C CA . ALA A 1 358 ? 24.541 25.923 11.726 1.00 59.97 358 ALA A CA 1
ATOM 2757 C C . ALA A 1 358 ? 24.992 27.391 11.742 1.00 59.97 358 ALA A C 1
ATOM 2759 O O . ALA A 1 358 ? 25.751 27.812 10.874 1.00 59.97 358 ALA A O 1
ATOM 2760 N N . GLU A 1 359 ? 24.523 28.170 12.721 1.00 63.91 359 GLU A N 1
ATOM 2761 C CA . GLU A 1 359 ? 24.884 29.581 12.906 1.00 63.91 359 GLU A CA 1
ATOM 2762 C C . GLU A 1 359 ? 26.156 29.761 13.771 1.00 63.91 359 GLU A C 1
ATOM 2764 O O . GLU A 1 359 ? 26.802 30.809 13.704 1.00 63.91 359 GLU A O 1
ATOM 2769 N N . SER A 1 360 ? 26.565 28.756 14.561 1.00 58.06 360 SER A N 1
ATOM 2770 C CA . SER A 1 360 ? 27.712 28.830 15.479 1.00 58.06 360 SER A CA 1
ATOM 2771 C C . SER A 1 360 ? 29.049 28.349 14.879 1.00 58.06 360 SER A C 1
ATOM 2773 O O . SER A 1 360 ? 29.596 27.360 15.356 1.00 58.06 360 SER A O 1
ATOM 2775 N N . ASP A 1 361 ? 29.621 29.050 13.890 1.00 48.03 361 ASP A N 1
ATOM 2776 C CA . ASP A 1 361 ? 31.092 29.124 13.715 1.00 48.03 361 ASP A CA 1
ATOM 2777 C C . ASP A 1 361 ? 31.518 30.307 12.808 1.00 48.03 361 ASP A C 1
ATOM 2779 O O . ASP A 1 361 ? 31.387 30.234 11.585 1.00 48.03 361 ASP A O 1
ATOM 2783 N N . PRO A 1 362 ? 32.062 31.411 13.358 1.00 47.19 362 PRO A N 1
ATOM 2784 C CA . PRO A 1 362 ? 32.706 32.465 12.578 1.00 47.19 362 PRO A CA 1
ATOM 2785 C C . PRO A 1 362 ? 34.235 32.296 12.472 1.00 47.19 362 PRO A C 1
ATOM 2787 O O . PRO A 1 362 ? 34.921 33.232 12.055 1.00 47.19 362 PRO A O 1
ATOM 2790 N N . THR A 1 363 ? 34.807 31.142 12.842 1.00 41.84 363 THR A N 1
ATOM 2791 C CA . THR A 1 363 ? 36.261 30.920 12.785 1.00 41.84 363 THR A CA 1
ATOM 2792 C C . THR A 1 363 ? 36.670 30.087 11.557 1.00 41.84 363 THR A C 1
ATOM 2794 O O . THR A 1 363 ? 36.336 28.907 11.481 1.00 41.84 363 THR A O 1
ATOM 2797 N N . PRO A 1 364 ? 37.482 30.619 10.616 1.00 44.59 364 PRO A N 1
ATOM 2798 C CA . PRO A 1 364 ? 37.796 29.959 9.335 1.00 44.59 364 PRO A CA 1
ATOM 2799 C C . PRO A 1 364 ? 38.586 28.638 9.406 1.00 44.59 364 PRO A C 1
ATOM 2801 O O . PRO A 1 364 ? 38.969 28.111 8.364 1.00 44.59 364 PRO A O 1
ATOM 2804 N N . GLN A 1 365 ? 38.916 28.124 10.595 1.00 41.41 365 GLN A N 1
ATOM 2805 C CA . GLN A 1 365 ? 39.933 27.080 10.758 1.00 41.41 365 GLN A CA 1
ATOM 2806 C C . GLN A 1 365 ? 39.484 25.774 11.423 1.00 41.41 365 GLN A C 1
ATOM 2808 O O . GLN A 1 365 ? 40.332 24.887 11.520 1.00 41.41 365 GLN A O 1
ATOM 2813 N N . ARG A 1 366 ? 38.220 25.570 11.842 1.00 44.72 366 ARG A N 1
ATOM 2814 C CA . ARG A 1 366 ? 37.851 24.261 12.435 1.00 44.72 366 ARG A CA 1
ATOM 2815 C C . ARG A 1 366 ? 36.599 23.526 11.989 1.00 44.72 366 ARG A C 1
ATOM 2817 O O . ARG A 1 366 ? 36.569 22.337 12.284 1.00 44.72 366 ARG A O 1
ATOM 2824 N N . GLN A 1 367 ? 35.694 24.075 11.189 1.00 47.28 367 GLN A N 1
ATOM 2825 C CA . GLN A 1 367 ? 34.753 23.245 10.422 1.00 47.28 367 GLN A CA 1
ATOM 2826 C C . GLN A 1 367 ? 34.138 24.066 9.287 1.00 47.28 367 GLN A C 1
ATOM 2828 O O . GLN A 1 367 ? 33.138 24.751 9.458 1.00 47.28 367 GLN A O 1
ATOM 2833 N N . ALA A 1 368 ? 34.722 23.985 8.089 1.00 50.12 368 ALA A N 1
ATOM 2834 C CA . ALA A 1 368 ? 33.976 24.362 6.896 1.00 50.12 368 ALA A CA 1
ATOM 2835 C C . ALA A 1 368 ? 32.789 23.395 6.791 1.00 50.12 368 ALA A C 1
ATOM 2837 O O . ALA A 1 368 ? 32.992 22.192 6.606 1.00 50.12 368 ALA A O 1
ATOM 2838 N N . MET A 1 369 ? 31.566 23.899 6.967 1.00 54.00 369 MET A N 1
ATOM 2839 C CA . MET A 1 369 ? 30.354 23.113 6.765 1.00 54.00 369 MET A CA 1
ATOM 2840 C C . MET A 1 369 ? 30.404 22.550 5.339 1.00 54.00 369 MET A C 1
ATOM 2842 O O . MET A 1 369 ? 30.416 23.297 4.360 1.00 54.00 369 MET A O 1
ATOM 2846 N N . THR A 1 370 ? 30.544 21.230 5.209 1.00 59.31 370 THR A N 1
ATOM 2847 C CA . THR A 1 370 ? 30.676 20.606 3.887 1.00 59.31 370 THR A CA 1
ATOM 2848 C C . THR A 1 370 ? 29.330 20.631 3.168 1.00 59.31 370 THR A C 1
ATOM 2850 O O . THR A 1 370 ? 28.275 20.682 3.804 1.00 59.31 370 THR A O 1
ATOM 2853 N N . ALA A 1 371 ? 29.342 20.544 1.836 1.00 56.03 371 ALA A N 1
ATOM 2854 C CA . ALA A 1 371 ? 28.109 20.459 1.056 1.00 56.03 371 ALA A CA 1
ATOM 2855 C C . ALA A 1 371 ? 27.208 19.288 1.513 1.00 56.03 371 ALA A C 1
ATOM 2857 O O . ALA A 1 371 ? 25.987 19.413 1.494 1.00 56.03 371 ALA A O 1
ATOM 2858 N N . ASP A 1 372 ? 27.798 18.189 1.991 1.00 51.16 372 ASP A N 1
ATOM 2859 C CA . ASP A 1 372 ? 27.065 17.023 2.499 1.00 51.16 372 ASP A CA 1
ATOM 2860 C C . ASP A 1 372 ? 26.425 17.292 3.868 1.00 51.16 372 ASP A C 1
ATOM 2862 O O . ASP A 1 372 ? 25.292 16.879 4.121 1.00 51.16 372 ASP A O 1
ATOM 2866 N N . THR A 1 373 ? 27.100 18.063 4.725 1.00 61.41 373 THR A N 1
ATOM 2867 C CA . THR A 1 373 ? 26.537 18.547 5.994 1.00 61.41 373 THR A CA 1
ATOM 2868 C C . THR A 1 373 ? 25.364 19.501 5.746 1.00 61.41 373 THR A C 1
ATOM 2870 O O . THR A 1 373 ? 24.335 19.371 6.401 1.00 61.41 373 THR A O 1
ATOM 2873 N N . CYS A 1 374 ? 25.472 20.394 4.755 1.00 68.00 374 CYS A N 1
ATOM 2874 C CA . CYS A 1 374 ? 24.383 21.282 4.325 1.00 68.00 374 CYS A CA 1
ATOM 2875 C C . CYS A 1 374 ? 23.139 20.507 3.868 1.00 68.00 374 CYS A C 1
ATOM 2877 O O . CYS A 1 374 ? 22.029 20.845 4.266 1.00 68.00 374 CYS A O 1
ATOM 2879 N N . VAL A 1 375 ? 23.309 19.458 3.056 1.00 58.94 375 VAL A N 1
ATOM 2880 C CA . VAL A 1 375 ? 22.188 18.638 2.563 1.00 58.94 375 VAL A CA 1
ATOM 2881 C C . VAL A 1 375 ? 21.469 17.940 3.714 1.00 58.94 375 VAL A C 1
ATOM 2883 O O . VAL A 1 375 ? 20.243 17.982 3.789 1.00 58.94 375 VAL A O 1
ATOM 2886 N N . LEU A 1 376 ? 22.222 17.327 4.628 1.00 57.34 376 LEU A N 1
ATOM 2887 C CA . LEU A 1 376 ? 21.644 16.596 5.753 1.00 57.34 376 LEU A CA 1
ATOM 2888 C C . LEU A 1 376 ? 20.920 17.535 6.729 1.00 57.34 376 LEU A C 1
ATOM 2890 O O . LEU A 1 376 ? 19.814 17.234 7.173 1.00 57.34 376 LEU A O 1
ATOM 2894 N N . LEU A 1 377 ? 21.507 18.699 7.001 1.00 64.56 377 LEU A N 1
ATOM 2895 C CA . LEU A 1 377 ? 20.947 19.716 7.886 1.00 64.56 377 LEU A CA 1
ATOM 2896 C C . LEU A 1 377 ? 19.707 20.407 7.279 1.00 64.56 377 LEU A C 1
ATOM 2898 O O . LEU A 1 377 ? 18.724 20.646 7.984 1.00 64.56 377 LEU A O 1
ATOM 2902 N N . LEU A 1 378 ? 19.704 20.687 5.969 1.00 71.31 378 LEU A N 1
ATOM 2903 C CA . LEU A 1 378 ? 18.526 21.214 5.269 1.00 71.31 378 LEU A CA 1
ATOM 2904 C C . LEU A 1 378 ? 17.388 20.194 5.245 1.00 71.31 378 LEU A C 1
ATOM 2906 O O . LEU A 1 378 ? 16.269 20.543 5.605 1.00 71.31 378 LEU A O 1
ATOM 2910 N N . ALA A 1 379 ? 17.677 18.930 4.925 1.00 63.94 379 ALA A N 1
ATOM 2911 C CA . ALA A 1 379 ? 16.673 17.869 4.935 1.00 63.94 379 ALA A CA 1
ATOM 2912 C C . ALA A 1 379 ? 16.071 17.657 6.336 1.00 63.94 379 ALA A C 1
ATOM 2914 O O . ALA A 1 379 ? 14.860 17.484 6.477 1.00 63.94 379 ALA A O 1
ATOM 2915 N N . GLN A 1 380 ? 16.901 17.704 7.382 1.00 70.75 380 GLN A N 1
ATOM 2916 C CA . GLN A 1 380 ? 16.445 17.558 8.762 1.00 70.75 380 GLN A CA 1
ATOM 2917 C C . GLN A 1 380 ? 15.619 18.767 9.226 1.00 70.75 380 GLN A C 1
ATOM 2919 O O . GLN A 1 380 ? 14.546 18.588 9.800 1.00 70.75 380 GLN A O 1
ATOM 2924 N N . SER A 1 381 ? 16.072 19.993 8.945 1.00 75.12 381 SER A N 1
ATOM 2925 C CA . SER A 1 381 ? 15.332 21.208 9.315 1.00 75.12 381 SER A CA 1
ATOM 2926 C C . SER A 1 381 ? 14.019 21.362 8.541 1.00 75.12 381 SER A C 1
ATOM 2928 O O . SER A 1 381 ? 13.020 21.770 9.129 1.00 75.12 381 SER A O 1
ATOM 2930 N N . GLU A 1 382 ? 13.972 20.971 7.264 1.00 80.19 382 GLU A N 1
ATOM 2931 C CA . GLU A 1 382 ? 12.740 20.961 6.470 1.00 80.19 382 GLU A CA 1
ATOM 2932 C C . GLU A 1 382 ? 11.726 19.943 7.013 1.00 80.19 382 GLU A C 1
ATOM 2934 O O . GLU A 1 382 ? 10.544 20.265 7.160 1.00 80.19 382 GLU A O 1
ATOM 2939 N N . ALA A 1 383 ? 12.179 18.736 7.371 1.00 66.38 383 ALA A N 1
ATOM 2940 C CA . ALA A 1 383 ? 11.321 17.706 7.951 1.00 66.38 383 ALA A CA 1
ATOM 2941 C C . ALA A 1 383 ? 10.691 18.152 9.284 1.00 66.38 383 ALA A C 1
ATOM 2943 O O . ALA A 1 383 ? 9.488 17.969 9.488 1.00 66.38 383 ALA A O 1
ATOM 2944 N N . GLU A 1 384 ? 11.469 18.779 10.170 1.00 73.44 384 GLU A N 1
ATOM 2945 C CA . GLU A 1 384 ? 10.959 19.323 11.437 1.00 73.44 384 GLU A CA 1
ATOM 2946 C C . GLU A 1 384 ? 9.990 20.496 11.200 1.00 73.44 384 GLU A C 1
ATOM 2948 O O . GLU A 1 384 ? 8.913 20.545 11.799 1.00 73.44 384 GLU A O 1
ATOM 2953 N N . LEU A 1 385 ? 10.285 21.392 10.249 1.00 75.94 385 LEU A N 1
ATOM 2954 C CA . LEU A 1 385 ? 9.398 22.506 9.894 1.00 75.94 385 LEU A CA 1
ATOM 2955 C C . LEU A 1 385 ? 8.053 22.019 9.320 1.00 75.94 385 LEU A C 1
ATOM 2957 O O . LEU A 1 385 ? 6.996 22.590 9.608 1.00 75.94 385 LEU A O 1
ATOM 2961 N N . GLN A 1 386 ? 8.066 20.949 8.519 1.00 75.56 386 GLN A N 1
ATOM 2962 C CA . GLN A 1 386 ? 6.847 20.319 8.006 1.00 75.56 386 GLN A CA 1
ATOM 2963 C C . GLN A 1 386 ? 6.001 19.718 9.136 1.00 75.56 386 GLN A C 1
ATOM 2965 O O . GLN A 1 386 ? 4.783 19.919 9.150 1.00 75.56 386 GLN A O 1
ATOM 2970 N N . GLN A 1 387 ? 6.625 19.043 10.106 1.00 71.62 387 GLN A N 1
ATOM 2971 C CA . GLN A 1 387 ? 5.929 18.505 11.280 1.00 71.62 387 GLN A CA 1
ATOM 2972 C C . GLN A 1 387 ? 5.328 19.621 12.148 1.00 71.62 387 GLN A C 1
ATOM 2974 O O . GLN A 1 387 ? 4.166 19.527 12.548 1.00 71.62 387 GLN A O 1
ATOM 2979 N N . MET A 1 388 ? 6.059 20.719 12.368 1.00 73.31 388 MET A N 1
ATOM 2980 C CA . MET A 1 388 ? 5.555 21.887 13.101 1.00 73.31 388 MET A CA 1
ATOM 2981 C C . MET A 1 388 ? 4.349 22.531 12.405 1.00 73.31 388 MET A C 1
ATOM 2983 O O . MET A 1 388 ? 3.342 22.813 13.053 1.00 73.31 388 MET A O 1
ATOM 2987 N N . ARG A 1 389 ? 4.389 22.698 11.075 1.00 79.75 389 ARG A N 1
ATOM 2988 C CA . ARG A 1 389 ? 3.255 23.231 10.293 1.00 79.75 389 ARG A CA 1
ATOM 2989 C C . ARG A 1 389 ? 2.021 22.333 10.366 1.00 79.75 389 ARG A C 1
ATOM 2991 O O . ARG A 1 389 ? 0.899 22.833 10.415 1.00 79.75 389 ARG A O 1
ATOM 2998 N N . GLN A 1 390 ? 2.204 21.015 10.361 1.00 71.38 390 GLN A N 1
ATOM 2999 C CA . GLN A 1 390 ? 1.099 20.068 10.529 1.00 71.38 390 GLN A CA 1
ATOM 3000 C C . GLN A 1 390 ? 0.478 20.171 11.927 1.00 71.38 390 GLN A C 1
ATOM 3002 O O . GLN A 1 390 ? -0.746 20.205 12.049 1.00 71.38 390 GLN A O 1
ATOM 3007 N N . ALA A 1 391 ? 1.305 20.294 12.965 1.00 69.75 391 ALA A N 1
ATOM 3008 C CA . ALA A 1 391 ? 0.838 20.462 14.335 1.00 69.75 391 ALA A CA 1
ATOM 3009 C C . ALA A 1 391 ? 0.139 21.823 14.560 1.00 69.75 391 ALA A C 1
ATOM 3011 O O . ALA A 1 391 ? -0.898 21.873 15.221 1.00 69.75 391 ALA A O 1
ATOM 3012 N N . LEU A 1 392 ? 0.613 22.905 13.927 1.00 73.94 392 LEU A N 1
ATOM 3013 C CA . LEU A 1 392 ? -0.054 24.215 13.941 1.00 73.94 392 LEU A CA 1
ATOM 3014 C C . LEU A 1 392 ? -1.454 24.173 13.316 1.00 73.94 392 LEU A C 1
ATOM 3016 O O . LEU A 1 392 ? -2.376 24.794 13.835 1.00 73.94 392 LEU A O 1
ATOM 3020 N N . ARG A 1 393 ? -1.653 23.403 12.238 1.00 75.69 393 ARG A N 1
ATOM 3021 C CA . ARG A 1 393 ? -2.989 23.217 11.636 1.00 75.69 393 ARG A CA 1
ATOM 3022 C C . ARG A 1 393 ? -3.955 22.512 12.587 1.00 75.69 393 ARG A C 1
ATOM 3024 O O . ARG A 1 393 ? -5.133 22.856 12.619 1.00 75.69 393 ARG A O 1
ATOM 3031 N N . ALA A 1 394 ? -3.464 21.542 13.357 1.00 68.31 394 ALA A N 1
ATOM 3032 C CA . ALA A 1 394 ? -4.266 20.870 14.374 1.00 68.31 394 ALA A CA 1
ATOM 3033 C C . ALA A 1 394 ? -4.636 21.825 15.524 1.00 68.31 394 ALA A C 1
ATOM 3035 O O . ALA A 1 394 ? -5.786 21.833 15.958 1.00 68.31 394 ALA A O 1
ATOM 3036 N N . LEU A 1 395 ? -3.701 22.677 15.962 1.00 70.75 395 LEU A N 1
ATOM 3037 C CA . LEU A 1 395 ? -3.967 23.719 16.960 1.00 70.75 395 LEU A CA 1
ATOM 3038 C C . LEU A 1 395 ? -4.980 24.764 16.473 1.00 70.75 395 LEU A C 1
ATOM 3040 O O . LEU A 1 395 ? -5.900 25.094 17.215 1.00 70.75 395 LEU A O 1
ATOM 3044 N N . ALA A 1 396 ? -4.870 25.226 15.225 1.00 74.06 396 ALA A N 1
ATOM 3045 C CA . ALA A 1 396 ? -5.814 26.183 14.641 1.00 74.06 396 ALA A CA 1
ATOM 3046 C C . ALA A 1 396 ? -7.247 25.620 14.569 1.00 74.06 396 ALA A C 1
ATOM 3048 O O . ALA A 1 396 ? -8.221 26.335 14.795 1.00 74.06 396 ALA A O 1
ATOM 3049 N N . LEU A 1 397 ? -7.391 24.316 14.304 1.00 70.56 397 LEU A N 1
ATOM 3050 C CA . LEU A 1 397 ? -8.693 23.647 14.317 1.00 70.56 397 LEU A CA 1
ATOM 3051 C C . LEU A 1 397 ? -9.293 23.590 15.733 1.00 70.56 397 LEU A C 1
ATOM 3053 O O . LEU A 1 397 ? -10.497 23.790 15.894 1.00 70.56 397 LEU A O 1
ATOM 3057 N N . LEU A 1 398 ? -8.465 23.343 16.755 1.00 68.06 398 LEU A N 1
ATOM 3058 C CA . LEU A 1 398 ? -8.888 23.358 18.160 1.00 68.06 398 LEU A CA 1
ATOM 3059 C C . LEU A 1 398 ? -9.298 24.767 18.614 1.00 68.06 398 LEU A C 1
ATOM 3061 O O . LEU A 1 398 ? -10.311 24.921 19.296 1.00 68.06 398 LEU A O 1
ATOM 3065 N N . GLU A 1 399 ? -8.562 25.797 18.197 1.00 72.94 399 GLU A N 1
ATOM 3066 C CA . GLU A 1 399 ? -8.900 27.202 18.452 1.00 72.94 399 GLU A CA 1
ATOM 3067 C C . GLU A 1 399 ? -10.241 27.584 17.803 1.00 72.94 399 GLU A C 1
ATOM 3069 O O . GLU A 1 399 ? -11.124 28.133 18.464 1.00 72.94 399 GLU A O 1
ATOM 3074 N N . GLN A 1 400 ? -10.457 27.196 16.542 1.00 75.50 400 GLN A N 1
ATOM 3075 C CA . GLN A 1 400 ? -11.719 27.430 15.837 1.00 75.50 400 GLN A CA 1
ATOM 3076 C C . GLN A 1 400 ? -12.906 26.733 16.526 1.00 75.50 400 GLN A C 1
ATOM 3078 O O . GLN A 1 400 ? -14.000 27.293 16.626 1.00 75.50 400 GLN A O 1
ATOM 3083 N N . GLN A 1 401 ? -12.709 25.513 17.032 1.00 70.56 401 GLN A N 1
ATOM 3084 C CA . GLN A 1 401 ? -13.725 24.798 17.810 1.00 70.56 401 GLN A CA 1
ATOM 3085 C C . GLN A 1 401 ? -14.035 25.503 19.137 1.00 70.56 401 GLN A C 1
ATOM 3087 O O . GLN A 1 401 ? -15.206 25.617 19.516 1.00 70.56 401 GLN A O 1
ATOM 3092 N N . ALA A 1 402 ? -13.015 26.027 19.817 1.00 66.75 402 ALA A N 1
ATOM 3093 C CA . ALA A 1 402 ? -13.178 26.788 21.049 1.00 66.75 402 ALA A CA 1
ATOM 3094 C C . ALA A 1 402 ? -13.970 28.089 20.812 1.00 66.75 402 ALA A C 1
ATOM 3096 O O . ALA A 1 402 ? -14.929 28.369 21.534 1.00 66.75 402 ALA A O 1
ATOM 3097 N N . GLN A 1 403 ? -13.659 28.832 19.746 1.00 72.12 403 GLN A N 1
ATOM 3098 C CA . GLN A 1 403 ? -14.374 30.057 19.364 1.00 72.12 403 GLN A CA 1
ATOM 3099 C C . GLN A 1 403 ? -15.826 29.792 18.936 1.00 72.12 403 GLN A C 1
ATOM 3101 O O . GLN A 1 403 ? -16.735 30.534 19.315 1.00 72.12 403 GLN A O 1
ATOM 3106 N N . ASN A 1 404 ? -16.079 28.703 18.207 1.00 70.75 404 ASN A N 1
ATOM 3107 C CA . ASN A 1 404 ? -17.441 28.300 17.846 1.00 70.75 404 ASN A CA 1
ATOM 3108 C C . ASN A 1 404 ? -18.277 27.948 19.083 1.00 70.75 404 ASN A C 1
ATOM 3110 O O . ASN A 1 404 ? -19.443 28.332 19.166 1.00 70.75 404 ASN A O 1
ATOM 3114 N N . THR A 1 405 ? -17.674 27.290 20.074 1.00 64.62 405 THR A N 1
ATOM 3115 C CA . THR A 1 405 ? -18.344 26.968 21.343 1.00 64.62 405 THR A CA 1
ATOM 3116 C C . THR A 1 405 ? -18.764 28.248 22.075 1.00 64.62 405 THR A C 1
ATOM 3118 O O . THR A 1 405 ? -19.928 28.399 22.440 1.00 64.62 405 THR A O 1
ATOM 3121 N N . VAL A 1 406 ? -17.863 29.230 22.185 1.00 68.00 406 VAL A N 1
ATOM 3122 C CA . VAL A 1 406 ? -18.148 30.561 22.762 1.00 68.00 406 VAL A CA 1
ATOM 3123 C C . VAL A 1 406 ? -19.306 31.256 22.053 1.00 68.00 406 VAL A C 1
ATOM 3125 O O . VAL A 1 406 ? -20.203 31.802 22.699 1.00 68.00 406 VAL A O 1
ATOM 3128 N N . ARG A 1 407 ? -19.299 31.223 20.719 1.00 70.69 407 ARG A N 1
ATOM 3129 C CA . ARG A 1 407 ? -20.327 31.856 19.895 1.00 70.69 407 ARG A CA 1
ATOM 3130 C C . ARG A 1 407 ? -21.701 31.229 20.124 1.00 70.69 407 ARG A C 1
ATOM 3132 O O . ARG A 1 407 ? -22.656 31.959 20.365 1.00 70.69 407 ARG A O 1
ATOM 3139 N N . THR A 1 408 ? -21.787 29.899 20.139 1.00 67.19 408 THR A N 1
ATOM 3140 C CA . THR A 1 408 ? -23.057 29.189 20.369 1.00 67.19 408 THR A CA 1
ATOM 3141 C C . THR A 1 408 ? -23.658 29.457 21.752 1.00 67.19 408 THR A C 1
ATOM 3143 O O . THR A 1 408 ? -24.870 29.630 21.865 1.00 67.19 408 THR A O 1
ATOM 3146 N N . VAL A 1 409 ? -22.829 29.571 22.796 1.00 65.44 409 VAL A N 1
ATOM 3147 C CA . VAL A 1 409 ? -23.288 29.905 24.158 1.00 65.44 409 VAL A CA 1
ATOM 3148 C C . VAL A 1 409 ? -23.792 31.350 24.234 1.00 65.44 409 VAL A C 1
ATOM 3150 O O . VAL A 1 409 ? -24.835 31.616 24.833 1.00 65.44 409 VAL A O 1
ATOM 3153 N N . SER A 1 410 ? -23.089 32.281 23.579 1.00 65.69 410 SER A N 1
ATOM 3154 C CA . SER A 1 410 ? -23.484 33.692 23.524 1.00 65.69 410 SER A CA 1
ATOM 3155 C C . SER A 1 410 ? -24.771 33.918 22.723 1.00 65.69 410 SER A C 1
ATOM 3157 O O . SER A 1 410 ? -25.580 34.760 23.106 1.00 65.69 410 SER A O 1
ATOM 3159 N N . GLU A 1 411 ? -24.968 33.194 21.617 1.00 68.25 411 GLU A N 1
ATOM 3160 C CA . GLU A 1 411 ? -26.178 33.267 20.782 1.00 68.25 411 GLU A CA 1
ATOM 3161 C C . GLU A 1 411 ? -27.397 32.626 21.476 1.00 68.25 411 GLU A C 1
ATOM 3163 O O . GLU A 1 411 ? -28.527 33.062 21.265 1.00 68.25 411 GLU A O 1
ATOM 3168 N N . GLY A 1 412 ? -27.177 31.646 22.361 1.00 62.75 412 GLY A N 1
ATOM 3169 C CA . GLY A 1 412 ? -28.213 31.000 23.177 1.00 62.75 412 GLY A CA 1
ATOM 3170 C C . GLY A 1 412 ? -28.639 31.762 24.441 1.00 62.75 412 GLY A C 1
ATOM 3171 O O . GLY A 1 412 ? -29.429 31.236 25.223 1.00 62.75 412 GLY A O 1
ATOM 3172 N N . GLY A 1 413 ? -28.121 32.975 24.678 1.00 55.25 413 GLY A N 1
ATOM 3173 C CA . GLY A 1 413 ? -28.455 33.798 25.850 1.00 55.25 413 GLY A CA 1
ATOM 3174 C C . GLY A 1 413 ? -27.800 33.358 27.170 1.00 55.25 413 GLY A C 1
ATOM 3175 O O . GLY A 1 413 ? -28.166 33.870 28.229 1.00 55.25 413 GLY A O 1
ATOM 3176 N N . GLY A 1 414 ? -26.839 32.427 27.130 1.00 62.38 414 GLY A N 1
ATOM 3177 C CA . GLY A 1 414 ? -26.084 31.963 28.298 1.00 62.38 414 GLY A CA 1
ATOM 3178 C C . GLY A 1 414 ? -24.905 32.880 28.646 1.00 62.38 414 GLY A C 1
ATOM 3179 O O . GLY A 1 414 ? -24.238 33.424 27.765 1.00 62.38 414 GLY A O 1
ATOM 3180 N N . SER A 1 415 ? -24.614 33.063 29.940 1.00 61.19 415 SER A N 1
ATOM 3181 C CA . SER A 1 415 ? -23.444 33.837 30.378 1.00 61.19 415 SER A CA 1
ATOM 3182 C C . SER A 1 415 ? -22.227 32.931 30.587 1.00 61.19 415 SER A C 1
ATOM 3184 O O . SER A 1 415 ? -22.176 32.176 31.556 1.00 61.19 415 SER A O 1
ATOM 3186 N N . ILE A 1 416 ? -21.212 33.067 29.731 1.00 67.00 416 ILE A N 1
ATOM 3187 C CA . ILE A 1 416 ? -19.924 32.374 29.895 1.00 67.00 416 ILE A CA 1
ATOM 3188 C C . ILE A 1 416 ? -19.249 32.836 31.192 1.00 67.00 416 ILE A C 1
ATOM 3190 O O . ILE A 1 416 ? -19.110 34.047 31.420 1.00 67.00 416 ILE A O 1
ATOM 3194 N N . SER A 1 417 ? -18.786 31.887 32.013 1.00 74.31 417 SER A N 1
ATOM 3195 C CA . SER A 1 417 ? -18.111 32.203 33.274 1.00 74.31 417 SER A CA 1
ATOM 3196 C C . SER A 1 417 ? -16.838 33.049 33.054 1.00 74.31 417 SER A C 1
ATOM 3198 O O . SER A 1 417 ? -16.137 32.882 32.046 1.00 74.31 417 SER A O 1
ATOM 3200 N N . PRO A 1 418 ? -16.490 33.964 33.982 1.00 75.69 418 PRO A N 1
ATOM 3201 C CA . PRO A 1 418 ? -15.272 34.774 33.881 1.00 75.69 418 PRO A CA 1
ATOM 3202 C C . PRO A 1 418 ? -13.993 33.936 33.734 1.00 75.69 418 PRO A C 1
ATOM 3204 O O . PRO A 1 418 ? -13.098 34.310 32.978 1.00 75.69 418 PRO A O 1
ATOM 3207 N N . GLU A 1 419 ? -13.938 32.785 34.406 1.00 72.25 419 GLU A N 1
ATOM 3208 C CA . GLU A 1 419 ? -12.828 31.824 34.367 1.00 72.25 419 GLU A CA 1
ATOM 3209 C C . GLU A 1 419 ? -12.660 31.197 32.978 1.00 72.25 419 GLU A C 1
ATOM 3211 O O . GLU A 1 419 ? -11.552 31.150 32.445 1.00 72.25 419 GLU A O 1
ATOM 3216 N N . THR A 1 420 ? -13.765 30.803 32.341 1.00 69.25 420 THR A N 1
ATOM 3217 C CA . THR A 1 420 ? -13.770 30.256 30.976 1.00 69.25 420 THR A CA 1
ATOM 3218 C C . THR A 1 420 ? -13.288 31.294 29.965 1.00 69.25 420 THR A C 1
ATOM 3220 O O . THR A 1 420 ? -12.454 31.006 29.108 1.00 69.25 420 THR A O 1
ATOM 3223 N N . ARG A 1 421 ? -13.746 32.545 30.100 1.00 75.75 421 ARG A N 1
ATOM 3224 C CA . ARG A 1 421 ? -13.315 33.656 29.238 1.00 75.75 421 ARG A CA 1
ATOM 3225 C C . ARG A 1 421 ? -11.840 34.025 29.440 1.00 75.75 421 ARG A C 1
ATOM 3227 O O . ARG A 1 421 ? -11.219 34.572 28.530 1.00 75.75 421 ARG A O 1
ATOM 3234 N N . ALA A 1 422 ? -11.287 33.792 30.628 1.00 79.06 422 ALA A N 1
ATOM 3235 C CA . ALA A 1 422 ? -9.862 33.969 30.892 1.00 79.06 422 ALA A CA 1
ATOM 3236 C C . ALA A 1 422 ? -9.032 32.832 30.272 1.00 79.06 422 ALA A C 1
ATOM 3238 O O . ALA A 1 422 ? -8.034 33.112 29.617 1.00 79.06 422 ALA A O 1
ATOM 3239 N N . ALA A 1 423 ? -9.480 31.578 30.400 1.00 71.38 423 ALA A N 1
ATOM 3240 C CA . ALA A 1 423 ? -8.807 30.413 29.822 1.00 71.38 423 ALA A CA 1
ATOM 3241 C C . ALA A 1 423 ? -8.741 30.463 28.286 1.00 71.38 423 ALA A C 1
ATOM 3243 O O . ALA A 1 423 ? -7.702 30.173 27.704 1.00 71.38 423 ALA A O 1
ATOM 3244 N N . LEU A 1 424 ? -9.819 30.888 27.624 1.00 73.00 424 LEU A N 1
ATOM 3245 C CA . LEU A 1 424 ? -9.850 31.021 26.164 1.00 73.00 424 LEU A CA 1
ATOM 3246 C C . LEU A 1 424 ? -8.910 32.117 25.652 1.00 73.00 424 LEU A C 1
ATOM 3248 O O . LEU A 1 424 ? -8.182 31.898 24.692 1.00 73.00 424 LEU A O 1
ATOM 3252 N N . ARG A 1 425 ? -8.859 33.263 26.342 1.00 80.00 425 ARG A N 1
ATOM 3253 C CA . ARG A 1 425 ? -7.905 34.334 26.017 1.00 80.00 425 ARG A CA 1
ATOM 3254 C C . ARG A 1 425 ? -6.454 33.912 26.238 1.00 80.00 425 ARG A C 1
ATOM 3256 O O . ARG A 1 425 ? -5.567 34.374 25.526 1.00 80.00 425 ARG A O 1
ATOM 3263 N N . ASP A 1 426 ? -6.205 33.044 27.215 1.00 80.31 426 ASP A N 1
ATOM 3264 C CA . ASP A 1 426 ? -4.878 32.474 27.434 1.00 80.31 426 ASP A CA 1
ATOM 3265 C C . ASP A 1 426 ? -4.468 31.522 26.299 1.00 80.31 426 ASP A C 1
ATOM 3267 O O . ASP A 1 426 ? -3.335 31.592 25.827 1.00 80.31 426 ASP A O 1
ATOM 3271 N N . ILE A 1 427 ? -5.400 30.702 25.802 1.00 73.25 427 ILE A N 1
ATOM 3272 C CA . ILE A 1 427 ? -5.194 29.829 24.635 1.00 73.25 427 ILE A CA 1
ATOM 3273 C C . ILE A 1 427 ? -4.876 30.657 23.383 1.00 73.25 427 ILE A C 1
ATOM 3275 O O . ILE A 1 427 ? -3.852 30.410 22.752 1.00 73.25 427 ILE A O 1
ATOM 3279 N N . GLU A 1 428 ? -5.685 31.672 23.062 1.00 79.69 428 GLU A N 1
ATOM 3280 C CA . GLU A 1 428 ? -5.464 32.560 21.903 1.00 79.69 428 GLU A CA 1
ATOM 3281 C C . GLU A 1 428 ? -4.084 33.239 21.966 1.00 79.69 428 GLU A C 1
ATOM 3283 O O . GLU A 1 428 ? -3.339 33.275 20.984 1.00 79.69 428 GLU A O 1
ATOM 3288 N N . ARG A 1 429 ? -3.686 33.715 23.154 1.00 84.31 429 ARG A N 1
ATOM 3289 C CA . ARG A 1 429 ? -2.355 34.294 23.379 1.00 84.31 429 ARG A CA 1
ATOM 3290 C C . ARG A 1 429 ? -1.236 33.280 23.125 1.00 84.31 429 ARG A C 1
ATOM 3292 O O . ARG A 1 429 ? -0.252 33.619 22.471 1.00 84.31 429 ARG A O 1
ATOM 3299 N N . GLN A 1 430 ? -1.375 32.055 23.632 1.00 79.00 430 GLN A N 1
ATOM 3300 C CA . GLN A 1 430 ? -0.374 31.000 23.453 1.00 79.00 430 GLN A CA 1
ATOM 3301 C C . GLN A 1 430 ? -0.272 30.534 21.991 1.00 79.00 430 GLN A C 1
ATOM 3303 O O . GLN A 1 430 ? 0.834 30.274 21.523 1.00 79.00 430 GLN A O 1
ATOM 3308 N N . VAL A 1 431 ? -1.385 30.461 21.249 1.00 79.69 431 VAL A N 1
ATOM 3309 C CA . VAL A 1 431 ? -1.365 30.163 19.804 1.00 79.69 431 VAL A CA 1
ATOM 3310 C C . VAL A 1 431 ? -0.603 31.241 19.043 1.00 79.69 431 VAL A C 1
ATOM 3312 O O . VAL A 1 431 ? 0.276 30.916 18.246 1.00 79.69 431 VAL A O 1
ATOM 3315 N N . ALA A 1 432 ? -0.898 32.515 19.314 1.00 82.44 432 ALA A N 1
ATOM 3316 C CA . ALA A 1 432 ? -0.231 33.635 18.656 1.00 82.44 432 ALA A CA 1
ATOM 3317 C C . ALA A 1 432 ? 1.287 33.638 18.916 1.00 82.44 432 ALA A C 1
ATOM 3319 O O . ALA A 1 432 ? 2.076 33.862 17.996 1.00 82.44 432 ALA A O 1
ATOM 3320 N N . GLU A 1 433 ? 1.704 33.335 20.149 1.00 83.62 433 GLU A N 1
ATOM 3321 C CA . GLU A 1 433 ? 3.116 33.210 20.517 1.00 83.62 433 GLU A CA 1
ATOM 3322 C C . GLU A 1 433 ? 3.810 32.055 19.773 1.00 83.62 433 GLU A C 1
ATOM 3324 O O . GLU A 1 433 ? 4.866 32.256 19.171 1.00 83.62 433 GLU A O 1
ATOM 3329 N N . ILE A 1 434 ? 3.200 30.864 19.746 1.00 78.12 434 ILE A N 1
ATOM 3330 C CA . ILE A 1 434 ? 3.752 29.677 19.066 1.00 78.12 434 ILE A CA 1
ATOM 3331 C C . ILE A 1 434 ? 3.822 29.887 17.545 1.00 78.12 434 ILE A C 1
ATOM 3333 O O . ILE A 1 434 ? 4.795 29.475 16.902 1.00 78.12 434 ILE A O 1
ATOM 3337 N N . ASN A 1 435 ? 2.820 30.545 16.953 1.00 83.38 435 ASN A N 1
ATOM 3338 C CA . ASN A 1 435 ? 2.823 30.859 15.527 1.00 83.38 435 ASN A CA 1
ATOM 3339 C C . ASN A 1 435 ? 3.966 31.824 15.170 1.00 83.38 435 ASN A C 1
ATOM 3341 O O . ASN A 1 435 ? 4.754 31.531 14.274 1.00 83.38 435 ASN A O 1
ATOM 3345 N N . SER A 1 436 ? 4.121 32.910 15.937 1.00 84.38 436 SER A N 1
ATOM 3346 C CA . SER A 1 436 ? 5.219 33.876 15.771 1.00 84.38 436 SER A CA 1
ATOM 3347 C C . SER A 1 436 ? 6.597 33.208 15.852 1.00 84.38 436 SER A C 1
ATOM 3349 O O . SER A 1 436 ? 7.474 33.432 15.015 1.00 84.38 436 SER A O 1
ATOM 3351 N N . GLN A 1 437 ? 6.787 32.307 16.817 1.00 80.25 437 GLN A N 1
ATOM 3352 C CA . GLN A 1 437 ? 8.052 31.592 16.956 1.00 80.25 437 GLN A CA 1
ATOM 3353 C C . GLN A 1 437 ? 8.306 30.592 15.814 1.00 80.25 437 GLN A C 1
ATOM 3355 O O . GLN A 1 437 ? 9.445 30.442 15.370 1.00 80.25 437 GLN A O 1
ATOM 3360 N N . THR A 1 438 ? 7.262 29.946 15.289 1.00 80.50 438 THR A N 1
ATOM 3361 C CA . THR A 1 438 ? 7.386 29.053 14.126 1.00 80.50 438 THR A CA 1
ATOM 3362 C C . THR A 1 438 ? 7.755 29.824 12.857 1.00 80.50 438 THR A C 1
ATOM 3364 O O . THR A 1 438 ? 8.571 29.356 12.060 1.00 80.50 438 THR A O 1
ATOM 3367 N N . GLU A 1 439 ? 7.203 31.025 12.678 1.00 85.50 439 GLU A N 1
ATOM 3368 C CA . GLU A 1 439 ? 7.580 31.935 11.592 1.00 85.50 439 GLU A CA 1
ATOM 3369 C C . GLU A 1 439 ? 9.049 32.367 11.709 1.00 85.50 439 GLU A C 1
ATOM 3371 O O . GLU A 1 439 ? 9.777 32.343 10.713 1.00 85.50 439 GLU A O 1
ATOM 3376 N N . ALA A 1 440 ? 9.530 32.655 12.923 1.00 82.50 440 ALA A N 1
ATOM 3377 C CA . ALA A 1 440 ? 10.944 32.942 13.167 1.00 82.50 440 ALA A CA 1
ATOM 3378 C C . ALA A 1 440 ? 11.856 31.748 12.813 1.00 82.50 440 ALA A C 1
ATOM 3380 O O . ALA A 1 440 ? 12.884 31.929 12.158 1.00 82.50 440 ALA A O 1
ATOM 3381 N N . SER A 1 441 ? 11.474 30.515 13.170 1.00 80.62 441 SER A N 1
ATOM 3382 C CA . SER A 1 441 ? 12.212 29.306 12.768 1.00 80.62 441 SER A CA 1
ATOM 3383 C C . SER A 1 441 ? 12.214 29.093 11.249 1.00 80.62 441 SER A C 1
ATOM 3385 O O . SER A 1 441 ? 13.239 28.702 10.688 1.00 80.62 441 SER A O 1
ATOM 3387 N N . ALA A 1 442 ? 11.106 29.397 10.564 1.00 83.06 442 ALA A N 1
ATOM 3388 C CA . ALA A 1 442 ? 11.024 29.338 9.105 1.00 83.06 442 ALA A CA 1
ATOM 3389 C C . ALA A 1 442 ? 11.952 30.362 8.432 1.00 83.06 442 ALA A C 1
ATOM 3391 O O . ALA A 1 442 ? 12.652 30.018 7.480 1.00 83.06 442 ALA A O 1
ATOM 3392 N N . ALA A 1 443 ? 12.013 31.589 8.957 1.00 82.94 443 ALA A N 1
ATOM 3393 C CA . ALA A 1 443 ? 12.928 32.620 8.471 1.00 82.94 443 ALA A CA 1
ATOM 3394 C C . ALA A 1 443 ? 14.403 32.212 8.651 1.00 82.94 443 ALA A C 1
ATOM 3396 O O . ALA A 1 443 ? 15.234 32.450 7.775 1.00 82.94 443 ALA A O 1
ATOM 3397 N N . THR A 1 444 ? 14.746 31.547 9.755 1.00 78.69 444 THR A N 1
ATOM 3398 C CA . THR A 1 444 ? 16.102 31.018 9.975 1.00 78.69 444 THR A CA 1
ATOM 3399 C C . THR A 1 444 ? 16.438 29.854 9.037 1.00 78.69 444 THR A C 1
ATOM 3401 O O . THR A 1 444 ? 17.522 29.843 8.458 1.00 78.69 444 THR A O 1
ATOM 3404 N N . HIS A 1 445 ? 15.505 28.928 8.792 1.00 81.75 445 HIS A N 1
ATOM 3405 C CA . HIS A 1 445 ? 15.676 27.877 7.779 1.00 81.75 445 HIS A CA 1
ATOM 3406 C C . HIS A 1 445 ? 15.889 28.458 6.367 1.00 81.75 445 HIS A C 1
ATOM 3408 O O . HIS A 1 445 ? 16.713 27.959 5.599 1.00 81.75 445 HIS A O 1
ATOM 3414 N N . GLN A 1 446 ? 15.205 29.554 6.031 1.00 80.31 446 GLN A N 1
ATOM 3415 C CA . GLN A 1 446 ? 15.406 30.245 4.759 1.00 80.31 446 GLN A CA 1
ATOM 3416 C C . GLN A 1 446 ? 16.815 30.854 4.649 1.00 80.31 446 GLN A C 1
ATOM 3418 O O . GLN A 1 446 ? 17.490 30.636 3.644 1.00 80.31 446 GLN A O 1
ATOM 3423 N N . ARG A 1 447 ? 17.309 31.526 5.699 1.00 80.12 447 ARG A N 1
ATOM 3424 C CA . ARG A 1 447 ? 18.692 32.047 5.740 1.00 80.12 447 ARG A CA 1
ATOM 3425 C C . ARG A 1 447 ? 19.738 30.936 5.594 1.00 80.12 447 ARG A C 1
ATOM 3427 O O . ARG A 1 447 ? 20.723 31.105 4.881 1.00 80.12 447 ARG A O 1
ATOM 3434 N N . LEU A 1 448 ? 19.505 29.776 6.211 1.00 74.00 448 LEU A N 1
ATOM 3435 C CA . LEU A 1 448 ? 20.355 28.592 6.050 1.00 74.00 448 LEU A CA 1
ATOM 3436 C C . LEU A 1 448 ? 20.328 28.051 4.611 1.00 74.00 448 LEU A C 1
ATOM 3438 O O . LEU A 1 448 ? 21.366 27.675 4.070 1.00 74.00 448 LEU A O 1
ATOM 3442 N N . THR A 1 449 ? 19.154 28.037 3.979 1.00 74.94 449 THR A N 1
ATOM 3443 C CA . THR A 1 449 ? 18.991 27.630 2.575 1.00 74.94 449 THR A CA 1
ATOM 3444 C C . THR A 1 449 ? 19.796 28.537 1.648 1.00 74.94 449 THR A C 1
ATOM 3446 O O . THR A 1 449 ? 20.518 28.047 0.782 1.00 74.94 449 THR A O 1
ATOM 3449 N N . GLU A 1 450 ? 19.740 29.851 1.869 1.00 74.19 450 GLU A N 1
ATOM 3450 C CA . GLU A 1 450 ? 20.527 30.844 1.131 1.00 74.19 450 GLU A CA 1
ATOM 3451 C C . GLU A 1 450 ? 22.038 30.659 1.361 1.00 74.19 450 GLU A C 1
ATOM 3453 O O . GLU A 1 450 ? 22.817 30.655 0.405 1.00 74.19 450 GLU A O 1
ATOM 3458 N N . HIS A 1 451 ? 22.456 30.412 2.607 1.00 71.50 451 HIS A N 1
ATOM 3459 C CA . HIS A 1 451 ? 23.853 30.138 2.954 1.00 71.50 451 HIS A CA 1
ATOM 3460 C C . HIS A 1 451 ? 24.387 28.859 2.281 1.00 71.50 451 HIS A C 1
ATOM 3462 O O . HIS A 1 451 ? 25.443 28.877 1.647 1.00 71.50 451 HIS A O 1
ATOM 3468 N N . CYS A 1 452 ? 23.634 27.758 2.333 1.00 67.12 452 CYS A N 1
ATOM 3469 C CA . CYS A 1 452 ? 23.998 26.500 1.676 1.00 67.12 452 CYS A CA 1
ATOM 3470 C C . CYS A 1 452 ? 23.941 26.588 0.140 1.00 67.12 452 CYS A C 1
ATOM 3472 O O . CYS A 1 452 ? 24.715 25.918 -0.548 1.00 67.12 452 CYS A O 1
ATOM 3474 N N . ALA A 1 453 ? 23.076 27.437 -0.425 1.00 63.88 453 ALA A N 1
ATOM 3475 C CA . ALA A 1 453 ? 23.034 27.697 -1.862 1.00 63.88 453 ALA A CA 1
ATOM 3476 C C . ALA A 1 453 ? 24.286 28.441 -2.364 1.00 63.88 453 ALA A C 1
ATOM 3478 O O . ALA A 1 453 ? 24.747 28.172 -3.473 1.00 63.88 453 ALA A O 1
ATOM 3479 N N . ALA A 1 454 ? 24.892 29.309 -1.548 1.00 61.97 454 ALA A N 1
ATOM 3480 C CA . ALA A 1 454 ? 26.154 29.972 -1.889 1.00 61.97 454 ALA A CA 1
ATOM 3481 C C . ALA A 1 454 ? 27.351 28.997 -1.965 1.00 61.97 454 ALA A C 1
ATOM 3483 O O . ALA A 1 454 ? 28.308 29.253 -2.693 1.00 61.97 454 ALA A O 1
ATOM 3484 N N . ILE A 1 455 ? 27.278 27.853 -1.271 1.00 58.12 455 ILE A N 1
ATOM 3485 C CA . ILE A 1 455 ? 28.298 26.784 -1.274 1.00 58.12 455 ILE A CA 1
ATOM 3486 C C . ILE A 1 455 ? 28.122 25.820 -2.477 1.00 58.12 455 ILE A C 1
ATOM 3488 O O . ILE A 1 455 ? 29.058 25.121 -2.867 1.00 58.12 455 ILE A O 1
ATOM 3492 N N . ARG A 1 456 ? 26.952 25.817 -3.139 1.00 52.09 456 ARG A N 1
ATOM 3493 C CA . ARG A 1 456 ? 26.578 24.900 -4.242 1.00 52.09 456 ARG A CA 1
ATOM 3494 C C . ARG A 1 456 ? 27.330 25.024 -5.596 1.00 52.09 456 ARG A C 1
ATOM 3496 O O . ARG A 1 456 ? 27.275 24.036 -6.330 1.00 52.09 456 ARG A O 1
ATOM 3503 N N . PRO A 1 457 ? 28.039 26.104 -5.999 1.00 49.28 457 PRO A N 1
ATOM 3504 C CA . PRO A 1 457 ? 28.509 26.244 -7.389 1.00 49.28 457 PRO A CA 1
ATOM 3505 C C . PRO A 1 457 ? 29.817 25.504 -7.765 1.00 49.28 457 PRO A C 1
ATOM 3507 O O . PRO A 1 457 ? 30.483 25.910 -8.713 1.00 49.28 457 PRO A O 1
ATOM 3510 N N . GLN A 1 458 ? 30.210 24.414 -7.088 1.00 52.53 458 GLN A N 1
ATOM 3511 C CA . GLN A 1 458 ? 31.472 23.695 -7.390 1.00 52.53 458 GLN A CA 1
ATOM 3512 C C . GLN A 1 458 ? 31.377 22.157 -7.495 1.00 52.53 458 GLN A C 1
ATOM 3514 O O . GLN A 1 458 ? 32.393 21.472 -7.375 1.00 52.53 458 GLN A O 1
ATOM 3519 N N . ARG A 1 459 ? 30.194 21.568 -7.719 1.00 57.66 459 ARG A N 1
ATOM 3520 C CA . ARG A 1 459 ? 30.085 20.103 -7.900 1.00 57.66 459 ARG A CA 1
ATOM 3521 C C . ARG A 1 459 ? 30.358 19.683 -9.350 1.00 57.66 459 ARG A C 1
ATOM 3523 O O . ARG A 1 459 ? 29.865 20.318 -10.277 1.00 57.66 459 ARG A O 1
ATOM 3530 N N . LYS A 1 460 ? 31.121 18.600 -9.543 1.00 63.72 460 LYS A N 1
ATOM 3531 C CA . LYS A 1 460 ? 31.290 17.935 -10.849 1.00 63.72 460 LYS A CA 1
ATOM 3532 C C . LYS A 1 460 ? 30.044 17.098 -11.165 1.00 63.72 460 LYS A C 1
ATOM 3534 O O . LYS A 1 460 ? 29.412 16.574 -10.249 1.00 63.72 460 LYS A O 1
ATOM 3539 N N . GLU A 1 461 ? 29.699 16.926 -12.442 1.00 67.19 461 GLU A N 1
ATOM 3540 C CA . GLU A 1 461 ? 28.500 16.189 -12.877 1.00 67.19 461 GLU A CA 1
ATOM 3541 C C . GLU A 1 461 ? 28.451 14.754 -12.311 1.00 67.19 461 GLU A C 1
ATOM 3543 O O . GLU A 1 461 ? 27.391 14.297 -11.881 1.00 67.19 461 GLU A O 1
ATOM 3548 N N . ASN A 1 462 ? 29.589 14.056 -12.235 1.00 65.50 462 ASN A N 1
ATOM 3549 C CA . ASN A 1 462 ? 29.679 12.708 -11.664 1.00 65.50 462 ASN A CA 1
ATOM 3550 C C . ASN A 1 462 ? 29.360 12.668 -10.164 1.00 65.50 462 ASN A C 1
ATOM 3552 O O . ASN A 1 462 ? 28.714 11.728 -9.710 1.00 65.50 462 ASN A O 1
ATOM 3556 N N . ASP A 1 463 ? 29.723 13.693 -9.391 1.00 68.12 463 ASP A N 1
ATOM 3557 C CA . ASP A 1 463 ? 29.354 13.741 -7.972 1.00 68.12 463 ASP A CA 1
ATOM 3558 C C . ASP A 1 463 ? 27.833 13.846 -7.828 1.00 68.12 463 ASP A C 1
ATOM 3560 O O . ASP A 1 463 ? 27.232 13.163 -7.000 1.00 68.12 463 ASP A O 1
ATOM 3564 N N . CYS A 1 464 ? 27.185 14.608 -8.711 1.00 68.50 464 CYS A N 1
ATOM 3565 C CA . CYS A 1 464 ? 25.733 14.727 -8.723 1.00 68.50 464 CYS A CA 1
ATOM 3566 C C . CYS A 1 464 ? 25.033 13.425 -9.141 1.00 68.50 464 CYS A C 1
ATOM 3568 O O . CYS A 1 464 ? 24.031 13.051 -8.534 1.00 68.50 464 CYS A O 1
ATOM 3570 N N . VAL A 1 465 ? 25.587 12.664 -10.091 1.00 64.38 465 VAL A N 1
ATOM 3571 C CA . VAL A 1 465 ? 25.045 11.342 -10.467 1.00 64.38 465 VAL A CA 1
ATOM 3572 C C . VAL A 1 465 ? 25.311 10.275 -9.399 1.00 64.38 465 VAL A C 1
ATOM 3574 O O . VAL A 1 465 ? 24.424 9.478 -9.091 1.00 64.38 465 VAL A O 1
ATOM 3577 N N . ARG A 1 466 ? 26.495 10.257 -8.777 1.00 66.75 466 ARG A N 1
ATOM 3578 C CA . ARG A 1 466 ? 26.818 9.317 -7.689 1.00 66.75 466 ARG A CA 1
ATOM 3579 C C . ARG A 1 466 ? 25.948 9.535 -6.459 1.00 66.75 466 ARG A C 1
ATOM 3581 O O . ARG A 1 466 ? 25.527 8.560 -5.844 1.00 66.75 466 ARG A O 1
ATOM 3588 N N . LEU A 1 467 ? 25.676 10.792 -6.115 1.00 59.38 467 LEU A N 1
ATOM 3589 C CA . LEU A 1 467 ? 24.876 11.164 -4.947 1.00 59.38 467 LEU A CA 1
ATOM 3590 C C . LEU A 1 467 ? 23.361 11.115 -5.203 1.00 59.38 467 LEU A C 1
ATOM 3592 O O . LEU A 1 467 ? 22.590 11.214 -4.253 1.00 59.38 467 LEU A O 1
ATOM 3596 N N . GLY A 1 468 ? 22.919 10.935 -6.453 1.00 57.66 468 GLY A N 1
ATOM 3597 C CA . GLY A 1 468 ? 21.492 10.935 -6.785 1.00 57.66 468 GLY A CA 1
ATOM 3598 C C . GLY A 1 468 ? 20.857 12.333 -6.810 1.00 57.66 468 GLY A C 1
ATOM 3599 O O . GLY A 1 468 ? 19.650 12.456 -6.627 1.00 57.66 468 GLY A O 1
ATOM 3600 N N . ASP A 1 469 ? 21.650 13.388 -7.005 1.00 68.06 469 ASP A N 1
ATOM 3601 C CA . ASP A 1 469 ? 21.212 14.787 -6.969 1.00 68.06 469 ASP A CA 1
ATOM 3602 C C . ASP A 1 469 ? 20.650 15.222 -8.335 1.00 68.06 469 ASP A C 1
ATOM 3604 O O . ASP A 1 469 ? 21.365 15.693 -9.227 1.00 68.06 469 ASP A O 1
ATOM 3608 N N . GLY A 1 470 ? 19.341 15.019 -8.511 1.00 72.19 470 GLY A N 1
ATOM 3609 C CA . GLY A 1 470 ? 18.634 15.327 -9.755 1.00 72.19 470 GLY A CA 1
ATOM 3610 C C . GLY A 1 470 ? 18.583 16.813 -10.105 1.00 72.19 470 GLY A C 1
ATOM 3611 O O . GLY A 1 470 ? 18.666 17.152 -11.290 1.00 72.19 470 GLY A O 1
ATOM 3612 N N . GLU A 1 471 ? 18.501 17.686 -9.098 1.00 72.94 471 GLU A N 1
ATOM 3613 C CA . GLU A 1 471 ? 18.480 19.141 -9.283 1.00 72.94 471 GLU A CA 1
ATOM 3614 C C . GLU A 1 471 ? 19.825 19.647 -9.797 1.00 72.94 471 GLU A C 1
ATOM 3616 O O . GLU A 1 471 ? 19.868 20.455 -10.726 1.00 72.94 471 GLU A O 1
ATOM 3621 N N . CYS A 1 472 ? 20.928 19.126 -9.251 1.00 76.31 472 CYS A N 1
ATOM 3622 C CA . CYS A 1 472 ? 22.261 19.456 -9.735 1.00 76.31 472 CYS A CA 1
ATOM 3623 C C . CYS A 1 472 ? 22.447 19.064 -11.213 1.00 76.31 472 CYS A C 1
ATOM 3625 O O . CYS A 1 472 ? 22.869 19.893 -12.023 1.00 76.31 472 CYS A O 1
ATOM 3627 N N . VAL A 1 473 ? 22.094 17.827 -11.593 1.00 78.31 473 VAL A N 1
ATOM 3628 C CA . VAL A 1 473 ? 22.211 17.370 -12.993 1.00 78.31 473 VAL A CA 1
ATOM 3629 C C . VAL A 1 473 ? 21.326 18.213 -13.913 1.00 78.31 473 VAL A C 1
ATOM 3631 O O . VAL A 1 473 ? 21.763 18.601 -14.996 1.00 78.31 473 VAL A O 1
ATOM 3634 N N . GLN A 1 474 ? 20.109 18.558 -13.481 1.00 83.81 474 GLN A N 1
ATOM 3635 C CA . GLN A 1 474 ? 19.224 19.426 -14.257 1.00 83.81 474 GLN A CA 1
ATOM 3636 C C . GLN A 1 474 ? 19.832 20.811 -14.471 1.00 83.81 474 GLN A C 1
ATOM 3638 O O . GLN A 1 474 ? 19.837 21.300 -15.598 1.00 83.81 474 GLN A O 1
ATOM 3643 N N . ALA A 1 475 ? 20.361 21.434 -13.417 1.00 79.81 475 ALA A N 1
ATOM 3644 C CA . ALA A 1 475 ? 20.948 22.767 -13.487 1.00 79.81 475 ALA A CA 1
ATOM 3645 C C . ALA A 1 475 ? 22.151 22.815 -14.443 1.00 79.81 475 ALA A C 1
ATOM 3647 O O . ALA A 1 475 ? 22.217 23.706 -15.293 1.00 79.81 475 ALA A O 1
ATOM 3648 N N . LEU A 1 476 ? 23.052 21.830 -14.363 1.00 80.06 476 LEU A N 1
ATOM 3649 C CA . LEU A 1 476 ? 24.240 21.742 -15.219 1.00 80.06 476 LEU A CA 1
ATOM 3650 C C . LEU A 1 476 ? 23.869 21.563 -16.698 1.00 80.06 476 LEU A C 1
ATOM 3652 O O . LEU A 1 476 ? 24.369 22.289 -17.560 1.00 80.06 476 LEU A O 1
ATOM 3656 N N . PHE A 1 477 ? 22.933 20.658 -16.998 1.00 83.31 477 PHE A N 1
ATOM 3657 C CA . PHE A 1 477 ? 22.476 20.424 -18.370 1.00 83.31 477 PHE A CA 1
ATOM 3658 C C . PHE A 1 477 ? 21.684 21.609 -18.930 1.00 83.31 477 PHE A C 1
ATOM 3660 O O . PHE A 1 477 ? 21.863 21.972 -20.090 1.00 83.31 477 PHE A O 1
ATOM 3667 N N . MET A 1 478 ? 20.855 22.261 -18.113 1.00 82.50 478 MET A N 1
ATOM 3668 C CA . MET A 1 478 ? 20.127 23.475 -18.495 1.00 82.50 478 MET A CA 1
ATOM 3669 C C . MET A 1 478 ? 21.068 24.640 -18.795 1.00 82.50 478 MET A C 1
ATOM 3671 O O . MET A 1 478 ? 20.854 25.380 -19.756 1.00 82.50 478 MET A O 1
ATOM 3675 N N . GLN A 1 479 ? 22.118 24.812 -17.990 1.00 82.44 479 GLN A N 1
ATOM 3676 C CA . GLN A 1 479 ? 23.139 25.825 -18.229 1.00 82.44 479 GLN A CA 1
ATOM 3677 C C . GLN A 1 479 ? 23.882 25.555 -19.541 1.00 82.44 479 GLN A C 1
ATOM 3679 O O . GLN A 1 479 ? 24.020 26.467 -20.356 1.00 82.44 479 GLN A O 1
ATOM 3684 N N . ALA A 1 480 ? 24.300 24.308 -19.776 1.00 83.31 480 ALA A N 1
ATOM 3685 C CA . ALA A 1 480 ? 24.961 23.913 -21.016 1.00 83.31 480 ALA A CA 1
ATOM 3686 C C . ALA A 1 480 ? 24.048 24.078 -22.243 1.00 83.31 480 ALA A C 1
ATOM 3688 O O . ALA A 1 480 ? 24.510 24.510 -23.296 1.00 83.31 480 ALA A O 1
ATOM 3689 N N . LEU A 1 481 ? 22.753 23.772 -22.110 1.00 84.00 481 LEU A N 1
ATOM 3690 C CA . LEU A 1 481 ? 21.764 23.924 -23.179 1.00 84.00 481 LEU A CA 1
ATOM 3691 C C . LEU A 1 481 ? 21.561 25.398 -23.556 1.00 84.00 481 LEU A C 1
ATOM 3693 O O . LEU A 1 481 ? 21.546 25.729 -24.735 1.00 84.00 481 LEU A O 1
ATOM 3697 N N . ARG A 1 482 ? 21.481 26.300 -22.567 1.00 82.25 482 ARG A N 1
ATOM 3698 C CA . ARG A 1 482 ? 21.353 27.754 -22.795 1.00 82.25 482 ARG A CA 1
ATOM 3699 C C . ARG A 1 482 ? 22.573 28.381 -23.469 1.00 82.25 482 ARG A C 1
ATOM 3701 O O . ARG A 1 482 ? 22.449 29.433 -24.084 1.00 82.25 482 ARG A O 1
ATOM 3708 N N . GLN A 1 483 ? 23.744 27.773 -23.307 1.00 81.69 483 GLN A N 1
ATOM 3709 C CA . GLN A 1 483 ? 25.004 28.244 -23.888 1.00 81.69 483 GLN A CA 1
ATOM 3710 C C . GLN A 1 483 ? 25.304 27.605 -25.252 1.00 81.69 483 GLN A C 1
ATOM 3712 O O . GLN A 1 483 ? 26.295 27.965 -25.887 1.00 81.69 483 GLN A O 1
ATOM 3717 N N . ALA A 1 484 ? 24.483 26.654 -25.706 1.00 84.12 484 ALA A N 1
ATOM 3718 C CA . ALA A 1 484 ? 24.718 25.936 -26.948 1.00 84.12 484 ALA A CA 1
ATOM 3719 C C . ALA A 1 484 ? 24.412 26.824 -28.173 1.00 84.12 484 ALA A C 1
ATOM 3721 O O . ALA A 1 484 ? 23.315 27.382 -28.276 1.00 84.12 484 ALA A O 1
ATOM 3722 N N . PRO A 1 485 ? 25.351 26.955 -29.127 1.00 81.56 485 PRO A N 1
ATOM 3723 C CA . PRO A 1 485 ? 25.141 27.762 -30.323 1.00 81.56 485 PRO A CA 1
ATOM 3724 C C . PRO A 1 485 ? 24.057 27.149 -31.221 1.00 81.56 485 PRO A C 1
ATOM 3726 O O . PRO A 1 485 ? 24.007 25.938 -31.413 1.00 81.56 485 PRO A O 1
ATOM 3729 N N . GLY A 1 486 ? 23.201 27.995 -31.802 1.00 78.56 486 GLY A N 1
ATOM 3730 C CA . GLY A 1 486 ? 22.173 27.568 -32.762 1.00 78.56 486 GLY A CA 1
ATOM 3731 C C . GLY A 1 486 ? 20.886 26.999 -32.149 1.00 78.56 486 GLY A C 1
ATOM 3732 O O . GLY A 1 486 ? 19.989 26.618 -32.901 1.00 78.56 486 GLY A O 1
ATOM 3733 N N . LEU A 1 487 ? 20.760 26.971 -30.815 1.00 82.56 487 LEU A N 1
ATOM 3734 C CA . LEU A 1 487 ? 19.527 26.588 -30.120 1.00 82.56 487 LEU A CA 1
ATOM 3735 C C . LEU A 1 487 ? 18.753 27.815 -29.611 1.00 82.56 487 LEU A C 1
ATOM 3737 O O . LEU A 1 487 ? 19.361 28.737 -29.062 1.00 82.56 487 LEU A O 1
ATOM 3741 N N . PRO A 1 488 ? 17.415 27.854 -29.765 1.00 74.19 488 PRO A N 1
ATOM 3742 C CA . PRO A 1 488 ? 16.620 28.960 -29.256 1.00 74.19 488 PRO A CA 1
ATOM 3743 C C . PRO A 1 488 ? 16.608 28.964 -27.713 1.00 74.19 488 PRO A C 1
ATOM 3745 O O . PRO A 1 488 ? 16.483 27.901 -27.100 1.00 74.19 488 PRO A O 1
ATOM 3748 N N . PRO A 1 489 ? 16.653 30.140 -27.054 1.00 63.81 489 PRO A N 1
ATOM 3749 C CA . PRO A 1 489 ? 16.629 30.246 -25.587 1.00 63.81 489 PRO A CA 1
ATOM 3750 C C . PRO A 1 489 ? 15.378 29.640 -24.929 1.00 63.81 489 PRO A C 1
ATOM 3752 O O . PRO A 1 489 ? 15.387 29.333 -23.737 1.00 63.81 489 PRO A O 1
ATOM 3755 N N . SER A 1 490 ? 14.298 29.492 -25.701 1.00 60.47 490 SER A N 1
ATOM 3756 C CA . SER A 1 490 ? 13.005 28.940 -25.296 1.00 60.47 490 SER A CA 1
ATOM 3757 C C . SER A 1 490 ? 12.901 27.414 -25.421 1.00 60.47 490 SER A C 1
ATOM 3759 O O . SER A 1 490 ? 11.844 26.871 -25.104 1.00 60.47 490 SER A O 1
ATOM 3761 N N . LEU A 1 491 ? 13.955 26.712 -25.864 1.00 65.94 491 LEU A N 1
ATOM 3762 C CA . LEU A 1 491 ? 13.966 25.253 -26.020 1.00 65.94 491 LEU A CA 1
ATOM 3763 C C . LEU A 1 491 ? 13.959 24.550 -24.647 1.00 65.94 491 LEU A C 1
ATOM 3765 O O . LEU A 1 491 ? 14.989 24.098 -24.155 1.00 65.94 491 LEU A O 1
ATOM 3769 N N . LEU A 1 492 ? 12.795 24.492 -24.000 1.00 63.19 492 LEU A N 1
ATOM 3770 C CA . LEU A 1 492 ? 12.554 23.812 -22.727 1.00 63.19 492 LEU A CA 1
ATOM 3771 C C . LEU A 1 492 ? 11.267 23.009 -22.856 1.00 63.19 492 LEU A C 1
ATOM 3773 O O . LEU A 1 492 ? 10.190 23.595 -22.964 1.00 63.19 492 LEU A O 1
ATOM 3777 N N . PRO A 1 493 ? 11.364 21.673 -22.876 1.00 58.12 493 PRO A N 1
ATOM 3778 C CA . PRO A 1 493 ? 11.385 20.921 -21.615 1.00 58.12 493 PRO A CA 1
ATOM 3779 C C . PRO A 1 493 ? 12.530 19.890 -21.507 1.00 58.12 493 PRO A C 1
ATOM 3781 O O . PRO A 1 493 ? 12.488 18.826 -22.123 1.00 58.12 493 PRO A O 1
ATOM 3784 N N . LEU A 1 494 ? 13.519 20.163 -20.645 1.00 72.62 494 LEU A N 1
ATOM 3785 C CA . LEU A 1 494 ? 14.476 19.163 -20.152 1.00 72.62 494 LEU A CA 1
ATOM 3786 C C . LEU A 1 494 ? 13.915 18.506 -18.882 1.00 72.62 494 LEU A C 1
ATOM 3788 O O . LEU A 1 494 ? 13.569 19.211 -17.931 1.00 72.62 494 LEU A O 1
ATOM 3792 N N . ARG A 1 495 ? 13.861 17.173 -18.830 1.00 80.38 495 ARG A N 1
ATOM 3793 C CA . ARG A 1 495 ? 13.555 16.421 -17.600 1.00 80.38 495 ARG A CA 1
ATOM 3794 C C . ARG A 1 495 ? 14.726 15.536 -17.212 1.00 80.38 495 ARG A C 1
ATOM 3796 O O . ARG A 1 495 ? 15.243 14.805 -18.054 1.00 80.38 495 ARG A O 1
ATOM 3803 N N . THR A 1 496 ? 15.107 15.560 -15.943 1.00 78.56 496 THR A N 1
ATOM 3804 C CA . THR A 1 496 ? 16.141 14.680 -15.396 1.00 78.56 496 THR A CA 1
ATOM 3805 C C . THR A 1 496 ? 15.539 13.748 -14.352 1.00 78.56 496 THR A C 1
ATOM 3807 O O . THR A 1 496 ? 14.715 14.143 -13.531 1.00 78.56 496 THR A O 1
ATOM 3810 N N . PHE A 1 497 ? 15.950 12.487 -14.389 1.00 74.38 497 PHE A N 1
ATOM 3811 C CA . PHE A 1 497 ? 15.693 11.512 -13.336 1.00 74.38 497 PHE A CA 1
ATOM 3812 C C . PHE A 1 497 ? 17.035 10.948 -12.908 1.00 74.38 497 PHE A C 1
ATOM 3814 O O . PHE A 1 497 ? 17.737 10.362 -13.729 1.00 74.38 497 PHE A O 1
ATOM 3821 N N . VAL A 1 498 ? 17.410 11.141 -11.649 1.00 72.38 498 VAL A N 1
ATOM 3822 C CA . VAL A 1 498 ? 18.719 10.725 -11.142 1.00 72.38 498 VAL A CA 1
ATOM 3823 C C . VAL A 1 498 ? 18.515 9.870 -9.902 1.00 72.38 498 VAL A C 1
ATOM 3825 O O . VAL A 1 498 ? 17.737 10.208 -9.016 1.00 72.38 498 VAL A O 1
ATOM 3828 N N . PHE A 1 499 ? 19.210 8.743 -9.874 1.00 62.16 499 PHE A N 1
ATOM 3829 C CA . PHE A 1 499 ? 19.345 7.843 -8.739 1.00 62.16 499 PHE A CA 1
ATOM 3830 C C . PHE A 1 499 ? 20.841 7.680 -8.451 1.00 62.16 499 PHE A C 1
ATOM 3832 O O . PHE A 1 499 ? 21.648 7.901 -9.355 1.00 62.16 499 PHE A O 1
ATOM 3839 N N . PRO A 1 500 ? 21.246 7.267 -7.239 1.00 62.06 500 PRO A N 1
ATOM 3840 C CA . PRO A 1 500 ? 22.653 6.998 -6.961 1.00 62.06 500 PRO A CA 1
ATOM 3841 C C . PRO A 1 500 ? 23.249 6.021 -7.988 1.00 62.06 500 PRO A C 1
ATOM 3843 O O . PRO A 1 500 ? 22.853 4.857 -8.053 1.00 62.06 500 PRO A O 1
ATOM 3846 N N . GLY A 1 501 ? 24.166 6.519 -8.822 1.00 66.69 501 GLY A N 1
ATOM 3847 C CA . GLY A 1 501 ? 24.838 5.747 -9.870 1.00 66.69 501 GLY A CA 1
ATOM 3848 C C . GLY A 1 501 ? 24.075 5.585 -11.193 1.00 66.69 501 GLY A C 1
ATOM 3849 O O . GLY A 1 501 ? 24.530 4.841 -12.058 1.00 66.69 501 GLY A O 1
ATOM 3850 N N . ALA A 1 502 ? 22.940 6.262 -11.399 1.00 76.06 502 ALA A N 1
ATOM 3851 C CA . ALA A 1 502 ? 22.221 6.245 -12.676 1.00 76.06 502 ALA A CA 1
ATOM 3852 C C . ALA A 1 502 ? 21.506 7.573 -12.962 1.00 76.06 502 ALA A C 1
ATOM 3854 O O . ALA A 1 502 ? 20.899 8.170 -12.078 1.00 76.06 502 ALA A O 1
ATOM 3855 N N . ALA A 1 503 ? 21.513 8.019 -14.216 1.00 82.38 503 ALA A N 1
ATOM 3856 C CA . ALA A 1 503 ? 20.833 9.245 -14.630 1.00 82.38 503 ALA A CA 1
ATOM 3857 C C . ALA A 1 503 ? 20.114 9.058 -15.967 1.00 82.38 503 ALA A C 1
ATOM 3859 O O . ALA A 1 503 ? 20.636 8.420 -16.873 1.00 82.38 503 ALA A O 1
ATOM 3860 N N . ALA A 1 504 ? 18.932 9.645 -16.113 1.00 88.00 504 ALA A N 1
ATOM 3861 C CA . ALA A 1 504 ? 18.214 9.759 -17.372 1.00 88.00 504 ALA A CA 1
ATOM 3862 C C . ALA A 1 504 ? 17.924 11.234 -17.650 1.00 88.00 504 ALA A C 1
ATOM 3864 O O . A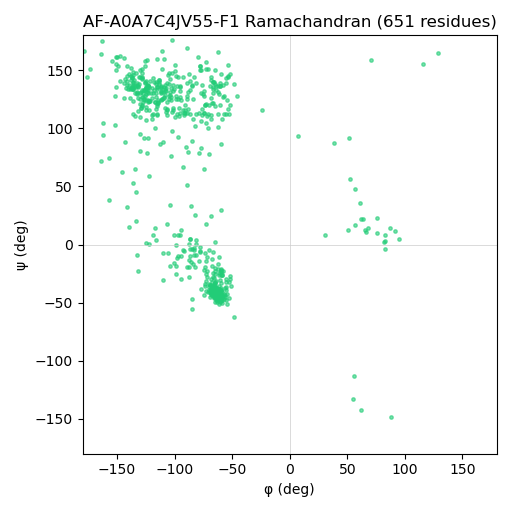LA A 1 504 ? 17.307 11.914 -16.832 1.00 88.00 504 ALA A O 1
ATOM 3865 N N . VAL A 1 505 ? 18.356 11.716 -18.810 1.00 88.06 505 VAL A N 1
ATOM 3866 C CA . VAL A 1 505 ? 18.156 13.088 -19.276 1.00 88.06 505 VAL A CA 1
ATOM 3867 C C . VAL A 1 505 ? 17.258 13.040 -20.503 1.00 88.06 505 VAL A C 1
ATOM 3869 O O . VAL A 1 505 ? 17.578 12.365 -21.477 1.00 88.06 505 VAL A O 1
ATOM 3872 N N . THR A 1 506 ? 16.119 13.723 -20.453 1.00 89.69 506 THR A N 1
ATOM 3873 C CA . THR A 1 506 ? 15.137 13.747 -21.540 1.00 89.69 506 THR A CA 1
ATOM 3874 C C . THR A 1 506 ? 15.034 15.140 -22.129 1.00 89.69 506 THR A C 1
ATOM 3876 O O . THR A 1 506 ? 14.695 16.082 -21.415 1.00 89.69 506 THR A O 1
ATOM 3879 N N . TYR A 1 507 ? 15.274 15.243 -23.431 1.00 88.56 507 TYR A N 1
ATOM 3880 C CA . TYR A 1 507 ? 15.051 16.441 -24.230 1.00 88.56 507 TYR A CA 1
ATOM 3881 C C . TYR A 1 507 ? 13.717 16.300 -24.948 1.00 88.56 507 TYR A C 1
ATOM 3883 O O . TYR A 1 507 ? 13.494 15.287 -25.605 1.00 88.56 507 TYR A O 1
ATOM 3891 N N . HIS A 1 508 ? 12.846 17.293 -24.827 1.00 84.38 508 HIS A N 1
ATOM 3892 C CA . HIS A 1 508 ? 11.571 17.342 -25.536 1.00 84.38 508 HIS A CA 1
ATOM 3893 C C . HIS A 1 508 ? 11.589 18.500 -26.543 1.00 84.38 508 HIS A C 1
ATOM 3895 O O . HIS A 1 508 ? 12.082 19.584 -26.228 1.00 84.38 508 HIS A O 1
ATOM 3901 N N . PHE A 1 509 ? 11.039 18.293 -27.736 1.00 79.81 509 PHE A N 1
ATOM 3902 C CA . PHE A 1 509 ? 10.836 19.359 -28.717 1.00 79.81 509 PHE A CA 1
ATOM 3903 C C . PHE A 1 509 ? 9.624 19.063 -29.609 1.00 79.81 509 PHE A C 1
ATOM 3905 O O . PHE A 1 509 ? 9.273 17.902 -29.837 1.00 79.81 509 PHE A O 1
ATOM 3912 N N . ALA A 1 510 ? 8.972 20.126 -30.083 1.00 76.19 510 ALA A N 1
ATOM 3913 C CA . ALA A 1 510 ? 7.910 20.018 -31.078 1.00 76.19 510 ALA A CA 1
ATOM 3914 C C . ALA A 1 510 ? 8.500 19.538 -32.411 1.00 76.19 510 ALA A C 1
ATOM 3916 O O . ALA A 1 510 ? 9.608 19.937 -32.771 1.00 76.19 510 ALA A O 1
ATOM 3917 N N . ASP A 1 511 ? 7.788 18.653 -33.103 1.00 76.25 511 ASP A N 1
ATOM 3918 C CA . ASP A 1 511 ? 8.248 18.047 -34.353 1.00 76.25 511 ASP A CA 1
ATOM 3919 C C . ASP A 1 511 ? 7.119 18.021 -35.392 1.00 76.25 511 ASP A C 1
ATOM 3921 O O . ASP A 1 511 ? 6.775 16.975 -35.939 1.00 76.25 511 ASP A O 1
ATOM 3925 N N . ASP A 1 512 ? 6.526 19.192 -35.622 1.00 71.25 512 ASP A N 1
ATOM 3926 C CA . ASP A 1 512 ? 5.396 19.463 -36.517 1.00 71.25 512 ASP A CA 1
ATOM 3927 C C . ASP A 1 512 ? 5.793 19.663 -37.992 1.00 71.25 512 ASP A C 1
ATOM 3929 O O . ASP A 1 512 ? 4.928 19.801 -38.850 1.00 71.25 512 ASP A O 1
ATOM 3933 N N . GLU A 1 513 ? 7.090 19.633 -38.308 1.00 77.00 513 GLU A N 1
ATOM 3934 C CA . GLU A 1 513 ? 7.610 19.745 -39.678 1.00 77.00 513 GLU A CA 1
ATOM 3935 C C . GLU A 1 513 ? 7.195 18.540 -40.545 1.00 77.00 513 GLU A C 1
ATOM 3937 O O . GLU A 1 513 ? 7.263 17.401 -40.094 1.00 77.00 513 GLU A O 1
ATOM 3942 N N . GLU A 1 514 ? 6.830 18.743 -41.812 1.00 79.62 514 GLU A N 1
ATOM 3943 C CA . GLU A 1 514 ? 6.473 17.633 -42.719 1.00 79.62 514 GLU A CA 1
ATOM 3944 C C . GLU A 1 514 ? 7.697 16.934 -43.349 1.00 79.62 514 GLU A C 1
ATOM 3946 O O . GLU A 1 514 ? 7.542 15.968 -44.087 1.00 79.62 514 GLU A O 1
ATOM 3951 N N . ASP A 1 515 ? 8.918 17.368 -43.021 1.00 81.81 515 ASP A N 1
ATOM 3952 C CA . ASP A 1 515 ? 10.178 16.795 -43.510 1.00 81.81 515 ASP A CA 1
ATOM 3953 C C . ASP A 1 515 ? 10.845 15.894 -42.446 1.00 81.81 515 ASP A C 1
ATOM 3955 O O . ASP A 1 515 ? 10.740 16.128 -41.236 1.00 81.81 515 ASP A O 1
ATOM 3959 N N . TYR A 1 516 ? 11.540 14.845 -42.890 1.00 87.25 516 TYR A N 1
ATOM 3960 C CA . TYR A 1 516 ? 12.368 13.987 -42.037 1.00 87.25 516 TYR A CA 1
ATOM 3961 C C . TYR A 1 516 ? 13.856 14.350 -42.055 1.00 87.25 516 TYR A C 1
ATOM 3963 O O . TYR A 1 516 ? 14.614 13.838 -41.223 1.00 87.25 516 TYR A O 1
ATOM 3971 N N . VAL A 1 517 ? 14.289 15.235 -42.955 1.00 87.00 517 VAL A N 1
ATOM 3972 C CA . VAL A 1 517 ? 15.643 15.790 -42.943 1.00 87.00 517 VAL A CA 1
ATOM 3973 C C . VAL A 1 517 ? 15.824 16.664 -41.699 1.00 87.00 517 VAL A C 1
ATOM 3975 O O . VAL A 1 517 ? 14.977 17.479 -41.337 1.00 87.00 517 VAL A O 1
ATOM 3978 N N . LEU A 1 518 ? 16.948 16.495 -40.995 1.00 86.75 518 LEU A N 1
ATOM 3979 C CA . LEU A 1 518 ? 17.219 17.276 -39.789 1.00 86.75 518 LEU A CA 1
ATOM 3980 C C . LEU A 1 518 ? 17.524 18.734 -40.147 1.00 86.75 518 LEU A C 1
ATOM 3982 O O . LEU A 1 518 ? 18.588 19.037 -40.686 1.00 86.75 518 LEU A O 1
ATOM 3986 N N . GLY A 1 519 ? 16.630 19.647 -39.765 1.00 87.00 519 GLY A N 1
ATOM 3987 C CA . GLY A 1 519 ? 16.892 21.083 -39.810 1.00 87.00 519 GLY A CA 1
ATOM 3988 C C . GLY A 1 519 ? 18.059 21.514 -38.908 1.00 87.00 519 GLY A C 1
ATOM 3989 O O . GLY A 1 519 ? 18.498 20.789 -38.007 1.00 87.00 519 GLY A O 1
ATOM 3990 N N . SER A 1 520 ? 18.545 22.740 -39.108 1.00 86.62 520 SER A N 1
ATOM 3991 C CA . SER A 1 520 ? 19.715 23.291 -38.402 1.00 86.62 520 SER A CA 1
ATOM 3992 C C . SER A 1 520 ? 19.580 23.259 -36.873 1.00 86.62 520 SER A C 1
ATOM 3994 O O . SER A 1 520 ? 20.545 22.934 -36.180 1.00 86.62 520 SER A O 1
ATOM 3996 N N . THR A 1 521 ? 18.385 23.511 -36.332 1.00 86.31 521 THR A N 1
ATOM 3997 C CA . THR A 1 521 ? 18.118 23.454 -34.885 1.00 86.31 521 THR A CA 1
ATOM 3998 C C . THR A 1 521 ? 18.190 22.029 -34.331 1.00 86.31 521 THR A C 1
ATOM 4000 O O . THR A 1 521 ? 18.782 21.814 -33.274 1.00 86.31 521 THR A O 1
ATOM 4003 N N . LYS A 1 522 ? 17.649 21.031 -35.047 1.00 87.50 522 LYS A N 1
ATOM 4004 C CA . LYS A 1 522 ? 17.723 19.612 -34.647 1.00 87.50 522 LYS A CA 1
ATOM 4005 C C . LYS A 1 522 ? 19.167 19.104 -34.708 1.00 87.50 522 LYS A C 1
ATOM 4007 O O . LYS A 1 522 ? 19.604 18.408 -33.794 1.00 87.50 522 LYS A O 1
ATOM 4012 N N . ILE A 1 523 ? 19.936 19.526 -35.717 1.00 90.06 523 ILE A N 1
ATOM 4013 C CA . ILE A 1 523 ? 21.379 19.254 -35.806 1.00 90.06 523 ILE A CA 1
ATOM 4014 C C . ILE A 1 523 ? 22.123 19.866 -34.611 1.00 90.06 523 ILE A C 1
ATOM 4016 O O . ILE A 1 523 ? 22.897 19.166 -33.959 1.00 90.06 523 ILE A O 1
ATOM 4020 N N . ALA A 1 524 ? 21.867 21.135 -34.278 1.00 89.81 524 ALA A N 1
ATOM 4021 C CA . ALA A 1 524 ? 22.481 21.791 -33.122 1.00 89.81 524 ALA A CA 1
ATOM 4022 C C . ALA A 1 524 ? 22.135 21.077 -31.800 1.00 89.81 524 ALA A C 1
ATOM 4024 O O . ALA A 1 524 ? 23.002 20.887 -30.943 1.00 89.81 524 ALA A O 1
ATOM 4025 N N . LEU A 1 525 ? 20.894 20.596 -31.650 1.00 89.94 525 LEU A N 1
ATOM 4026 C CA . LEU A 1 525 ? 20.474 19.827 -30.476 1.00 89.94 525 LEU A CA 1
ATOM 4027 C C . LEU A 1 525 ? 21.179 18.466 -30.414 1.00 89.94 525 LEU A C 1
ATOM 4029 O O . LEU A 1 525 ? 21.662 18.069 -29.354 1.00 89.94 525 LEU A O 1
ATOM 4033 N N . ALA A 1 526 ? 21.293 17.765 -31.542 1.00 90.50 526 ALA A N 1
ATOM 4034 C CA . ALA A 1 526 ? 22.012 16.500 -31.620 1.00 90.50 526 ALA A CA 1
ATOM 4035 C C . ALA A 1 526 ? 23.499 16.664 -31.266 1.00 90.50 526 ALA A C 1
ATOM 4037 O O . ALA A 1 526 ? 24.044 15.867 -30.500 1.00 90.50 526 ALA A O 1
ATOM 4038 N N . GLN A 1 527 ? 24.144 17.727 -31.754 1.00 92.12 527 GLN A N 1
ATOM 4039 C CA . GLN A 1 527 ? 25.523 18.074 -31.398 1.00 92.12 527 GLN A CA 1
ATOM 4040 C C . GLN A 1 527 ? 25.672 18.354 -29.899 1.00 92.12 527 GLN A C 1
ATOM 4042 O O . GLN A 1 527 ? 26.587 17.822 -29.266 1.00 92.12 527 GLN A O 1
ATOM 4047 N N . HIS A 1 528 ? 24.748 19.124 -29.316 1.00 91.12 528 HIS A N 1
ATOM 4048 C CA . HIS A 1 528 ? 24.716 19.371 -27.875 1.00 91.12 528 HIS A CA 1
ATOM 4049 C C . HIS A 1 528 ? 24.625 18.057 -27.081 1.00 91.12 528 HIS A C 1
ATOM 4051 O O . HIS A 1 528 ? 25.406 17.845 -26.153 1.00 91.12 528 HIS A O 1
ATOM 4057 N N . ILE A 1 529 ? 23.723 17.148 -27.467 1.00 92.12 529 ILE A N 1
ATOM 4058 C CA . ILE A 1 529 ? 23.545 15.848 -26.804 1.00 92.12 529 ILE A CA 1
ATOM 4059 C C . ILE A 1 529 ? 24.832 15.016 -26.866 1.00 92.12 529 ILE A C 1
ATOM 4061 O O . ILE A 1 529 ? 25.264 14.476 -25.847 1.00 92.12 529 ILE A O 1
ATOM 4065 N N . VAL A 1 530 ? 25.487 14.953 -28.029 1.00 93.69 530 VAL A N 1
ATOM 4066 C CA . VAL A 1 530 ? 26.771 14.251 -28.192 1.00 93.69 530 VAL A CA 1
ATOM 4067 C C . VAL A 1 530 ? 27.847 14.849 -27.281 1.00 93.69 530 VAL A C 1
ATOM 4069 O O . VAL A 1 530 ? 28.590 14.106 -26.639 1.00 93.69 530 VAL A O 1
ATOM 4072 N N . GLN A 1 531 ? 27.915 16.178 -27.174 1.00 92.25 531 GLN A N 1
ATOM 4073 C CA . GLN A 1 531 ? 28.863 16.851 -26.288 1.00 92.25 531 GLN A CA 1
ATOM 4074 C C . GLN A 1 531 ? 28.607 16.515 -24.812 1.00 92.25 531 GLN A C 1
ATOM 4076 O O . GLN A 1 531 ? 29.558 16.233 -24.082 1.00 92.25 531 GLN A O 1
ATOM 4081 N N . GLN A 1 532 ? 27.343 16.491 -24.371 1.00 90.75 532 GLN A N 1
ATOM 4082 C CA . GLN A 1 532 ? 27.013 16.117 -22.993 1.00 90.75 532 GLN A CA 1
ATOM 4083 C C . GLN A 1 532 ? 27.343 14.651 -22.703 1.00 90.75 532 GLN A C 1
ATOM 4085 O O . GLN A 1 532 ? 27.876 14.347 -21.640 1.00 90.75 532 GLN A O 1
ATOM 4090 N N . ILE A 1 533 ? 27.097 13.743 -23.652 1.00 91.81 533 ILE A N 1
ATOM 4091 C CA . ILE A 1 533 ? 27.475 12.330 -23.510 1.00 91.81 533 ILE A CA 1
ATOM 4092 C C . ILE A 1 533 ? 28.985 12.196 -23.295 1.00 91.81 533 ILE A C 1
ATOM 4094 O O . ILE A 1 533 ? 29.398 11.521 -22.354 1.00 91.81 533 ILE A O 1
ATOM 4098 N N . ARG A 1 534 ? 29.803 12.876 -24.108 1.00 92.31 534 ARG A N 1
ATOM 4099 C CA . ARG A 1 534 ? 31.269 12.851 -23.969 1.00 92.31 534 ARG A CA 1
ATOM 4100 C C . ARG A 1 534 ? 31.717 13.407 -22.618 1.00 92.31 534 ARG A C 1
ATOM 4102 O O . ARG A 1 534 ? 32.501 12.760 -21.934 1.00 92.31 534 ARG A O 1
ATOM 4109 N N . ARG A 1 535 ? 31.143 14.534 -22.182 1.00 87.62 535 ARG A N 1
ATOM 4110 C CA . ARG A 1 535 ? 31.425 15.134 -20.867 1.00 87.62 535 ARG A CA 1
ATOM 4111 C C . ARG A 1 535 ? 31.100 14.183 -19.712 1.00 87.62 5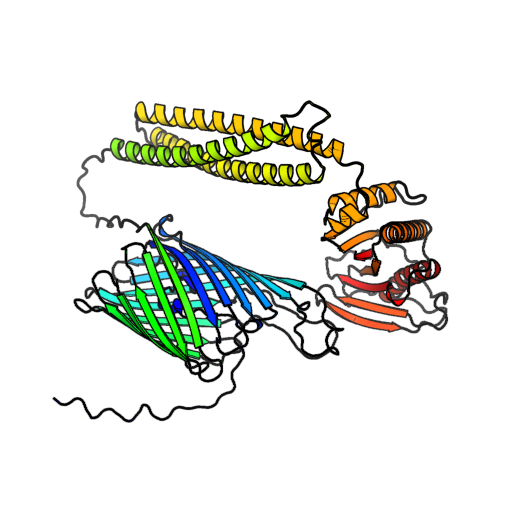35 ARG A C 1
ATOM 4113 O O . ARG A 1 535 ? 31.866 14.090 -18.763 1.00 87.62 535 ARG A O 1
ATOM 4120 N N . MET A 1 536 ? 29.991 13.448 -19.793 1.00 86.19 536 MET A N 1
ATOM 4121 C CA . MET A 1 536 ? 29.617 12.451 -18.780 1.00 86.19 536 MET A CA 1
ATOM 4122 C C . MET A 1 536 ? 30.574 11.246 -18.790 1.00 86.19 536 MET A C 1
ATOM 4124 O O . MET A 1 536 ? 30.965 10.760 -17.729 1.00 86.19 536 MET A O 1
ATOM 4128 N N . GLN A 1 537 ? 31.006 10.806 -19.976 1.00 89.12 537 GLN A N 1
ATOM 4129 C CA . GLN A 1 537 ? 31.986 9.726 -20.144 1.00 89.12 537 GLN A CA 1
ATOM 4130 C C . GLN A 1 537 ? 33.377 10.086 -19.614 1.00 89.12 537 GLN A C 1
ATOM 4132 O O . GLN A 1 537 ? 34.002 9.260 -18.953 1.00 89.12 537 GLN A O 1
ATOM 4137 N N . GLU A 1 538 ? 33.839 11.320 -19.827 1.00 85.88 538 GLU A N 1
ATOM 4138 C CA . GLU A 1 538 ? 35.100 11.836 -19.266 1.00 85.88 538 GLU A CA 1
ATOM 4139 C C . GLU A 1 538 ? 35.126 11.783 -17.735 1.00 85.88 538 GLU A C 1
ATOM 4141 O O . GLU A 1 538 ? 36.187 11.667 -17.124 1.00 85.88 538 GLU A O 1
ATOM 4146 N N . GLN A 1 539 ? 33.953 11.831 -17.108 1.00 81.94 539 GLN A N 1
ATOM 4147 C CA . GLN A 1 539 ? 33.819 11.758 -15.660 1.00 81.94 539 GLN A CA 1
ATOM 4148 C C . GLN A 1 539 ? 33.537 10.345 -15.141 1.00 81.94 539 GLN A C 1
ATOM 4150 O O . GLN A 1 539 ? 33.295 10.179 -13.949 1.00 81.94 539 GLN A O 1
ATOM 4155 N N . GLY A 1 540 ? 33.612 9.328 -16.003 1.00 81.75 540 GLY A N 1
ATOM 4156 C CA . GLY A 1 540 ? 33.513 7.917 -15.630 1.00 81.75 540 GLY A CA 1
ATOM 4157 C C . GLY A 1 540 ? 32.117 7.307 -15.748 1.00 81.75 540 GLY A C 1
ATOM 4158 O O . GLY A 1 540 ? 31.957 6.143 -15.401 1.00 81.75 540 GLY A O 1
ATOM 4159 N N . LEU A 1 541 ? 31.117 8.038 -16.254 1.00 84.81 541 LEU A N 1
ATOM 4160 C CA . LEU A 1 541 ? 29.780 7.487 -16.487 1.00 84.81 541 LEU A CA 1
ATOM 4161 C C . LEU A 1 541 ? 29.706 6.781 -17.847 1.00 84.81 541 LEU A C 1
ATOM 4163 O O . LEU A 1 541 ? 30.145 7.295 -18.873 1.00 84.81 541 LEU A O 1
ATOM 4167 N N . VAL A 1 542 ? 29.079 5.613 -17.891 1.00 90.19 542 VAL A N 1
ATOM 4168 C CA . VAL A 1 542 ? 28.867 4.842 -19.117 1.00 90.19 542 VAL A CA 1
ATOM 4169 C C . VAL A 1 542 ? 27.486 5.150 -19.695 1.00 90.19 542 VAL A C 1
ATOM 4171 O O . VAL A 1 542 ? 26.476 5.101 -18.991 1.00 90.19 542 VAL A O 1
ATOM 4174 N N . LEU A 1 543 ? 27.431 5.430 -21.000 1.00 92.69 543 LEU A N 1
ATOM 4175 C CA . LEU A 1 543 ? 26.177 5.542 -21.748 1.00 92.69 543 LEU A CA 1
ATOM 4176 C C . LEU A 1 543 ? 25.472 4.177 -21.789 1.00 92.69 543 LEU A C 1
ATOM 4178 O O . LEU A 1 543 ? 26.007 3.212 -22.338 1.00 92.69 543 LEU A O 1
ATOM 4182 N N . ASP A 1 544 ? 24.261 4.109 -21.242 1.00 91.81 544 ASP A N 1
ATOM 4183 C CA . ASP A 1 544 ? 23.431 2.906 -21.241 1.00 91.81 544 ASP A CA 1
ATOM 4184 C C . ASP A 1 544 ? 22.623 2.768 -22.541 1.00 91.81 544 ASP A C 1
ATOM 4186 O O . ASP A 1 544 ? 22.744 1.776 -23.256 1.00 91.81 544 ASP A O 1
ATOM 4190 N N . ASN A 1 545 ? 21.834 3.778 -22.900 1.00 94.69 545 ASN A N 1
ATOM 4191 C CA . ASN A 1 545 ? 21.168 3.871 -24.201 1.00 94.69 545 ASN A CA 1
ATOM 4192 C C . ASN A 1 545 ? 20.673 5.298 -24.464 1.00 94.69 545 ASN A C 1
ATOM 4194 O O . ASN A 1 545 ? 20.566 6.125 -23.558 1.00 94.69 545 ASN A O 1
ATOM 4198 N N . ILE A 1 546 ? 20.363 5.558 -25.729 1.00 95.06 546 ILE A N 1
ATOM 4199 C CA . ILE A 1 546 ? 19.626 6.710 -26.228 1.00 95.06 546 ILE A CA 1
ATOM 4200 C C . ILE A 1 546 ? 18.329 6.169 -26.822 1.00 95.06 546 ILE A C 1
ATOM 4202 O O . ILE A 1 546 ? 18.366 5.348 -27.735 1.00 95.06 546 ILE A O 1
ATOM 4206 N N . THR A 1 547 ? 17.184 6.613 -26.320 1.00 94.31 547 THR A N 1
ATOM 4207 C CA . THR A 1 547 ? 15.878 6.289 -26.905 1.00 94.31 547 THR A CA 1
ATOM 4208 C C . THR A 1 547 ? 15.332 7.525 -27.603 1.00 94.31 547 THR A C 1
ATOM 4210 O O . THR A 1 547 ? 15.066 8.536 -26.953 1.00 94.31 547 THR A O 1
ATOM 4213 N N . LEU A 1 548 ? 15.179 7.439 -28.921 1.00 94.56 548 LEU A N 1
ATOM 4214 C CA . LEU A 1 548 ? 14.516 8.434 -29.752 1.00 94.56 548 LEU A CA 1
ATOM 4215 C C . LEU A 1 548 ? 13.044 8.047 -29.847 1.00 94.56 548 LEU A C 1
ATOM 4217 O O . LEU A 1 548 ? 12.717 6.975 -30.353 1.00 94.56 548 LEU A O 1
ATOM 4221 N N . VAL A 1 549 ? 12.173 8.890 -29.309 1.00 92.25 549 VAL A N 1
ATOM 4222 C CA . VAL A 1 549 ? 10.737 8.639 -29.209 1.00 92.25 549 VAL A CA 1
ATOM 4223 C C . VAL A 1 549 ? 10.010 9.727 -29.975 1.00 92.25 549 VAL A C 1
ATOM 4225 O O . VAL A 1 549 ? 10.210 10.892 -29.670 1.00 92.25 549 VAL A O 1
ATOM 4228 N N . THR A 1 550 ? 9.144 9.377 -30.913 1.00 90.00 550 THR A N 1
ATOM 4229 C CA . THR A 1 550 ? 8.184 10.323 -31.491 1.00 90.00 550 THR A CA 1
ATOM 4230 C C . THR A 1 550 ? 6.780 9.926 -31.048 1.00 90.00 550 THR A C 1
ATOM 4232 O O . THR A 1 550 ? 6.443 8.744 -31.061 1.00 90.00 550 THR A O 1
ATOM 4235 N N . GLU A 1 551 ? 5.996 10.877 -30.556 1.00 86.62 551 GLU A N 1
ATOM 4236 C CA . GLU A 1 551 ? 4.631 10.672 -30.073 1.00 86.62 551 GLU A CA 1
ATOM 4237 C C . GLU A 1 551 ? 3.643 11.308 -31.051 1.00 86.62 551 GLU A C 1
ATOM 4239 O O . GLU A 1 551 ? 3.756 12.492 -31.361 1.00 86.62 551 GLU A O 1
ATOM 4244 N N . LEU A 1 552 ? 2.682 10.510 -31.512 1.00 82.19 552 LEU A N 1
ATOM 4245 C CA . LEU A 1 552 ? 1.581 10.884 -32.391 1.00 82.19 552 LEU A CA 1
ATOM 4246 C C . LEU A 1 552 ? 0.292 10.925 -31.556 1.00 82.19 552 LEU A C 1
ATOM 4248 O O . LEU A 1 552 ? -0.109 9.907 -30.988 1.00 82.19 552 LEU A O 1
ATOM 4252 N N . GLN A 1 553 ? -0.329 12.102 -31.440 1.00 70.56 553 GLN A N 1
ATOM 4253 C CA . GLN A 1 553 ? -1.560 12.320 -30.662 1.00 70.56 553 GLN A CA 1
ATOM 4254 C C . GLN A 1 553 ? -2.842 12.094 -31.490 1.00 70.56 553 GLN A C 1
ATOM 4256 O O . GLN A 1 553 ? -3.697 12.967 -31.528 1.00 70.56 553 GLN A O 1
ATOM 4261 N N . GLU A 1 554 ? -2.963 10.955 -32.181 1.00 64.06 554 GLU A N 1
ATOM 4262 C CA . GLU A 1 554 ? -4.203 10.516 -32.849 1.00 64.06 554 GLU A CA 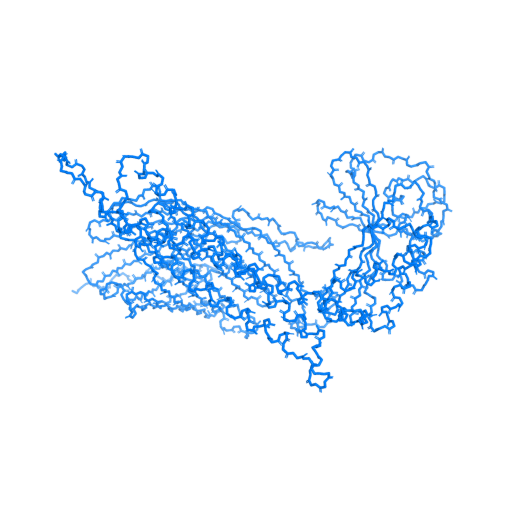1
ATOM 4263 C C . GLU A 1 554 ? -4.304 8.979 -32.872 1.00 64.06 554 GLU A C 1
ATOM 4265 O O . GLU A 1 554 ? -3.286 8.278 -32.847 1.00 64.06 554 GLU A O 1
ATOM 4270 N N . ASP A 1 555 ? -5.533 8.450 -32.935 1.00 57.66 555 ASP A N 1
ATOM 4271 C CA . ASP A 1 555 ? -5.786 7.016 -33.105 1.00 57.66 555 ASP A CA 1
ATOM 4272 C C . ASP A 1 555 ? -5.312 6.550 -34.496 1.00 57.66 555 ASP A C 1
ATOM 4274 O O . ASP A 1 555 ? -5.604 7.162 -35.525 1.00 57.66 555 ASP A O 1
ATOM 4278 N N . ARG A 1 556 ? -4.622 5.405 -34.551 1.00 57.94 556 ARG A N 1
ATOM 4279 C CA . ARG A 1 556 ? -4.240 4.716 -35.795 1.00 57.94 556 ARG A CA 1
ATOM 4280 C C . ARG A 1 556 ? -5.425 4.490 -36.736 1.00 57.94 556 ARG A C 1
ATOM 4282 O O . ARG A 1 556 ? -5.227 4.457 -37.948 1.00 57.94 556 ARG A O 1
ATOM 4289 N N . SER A 1 557 ? -6.634 4.331 -36.195 1.00 54.62 557 SER A N 1
ATOM 4290 C CA . SER A 1 557 ? -7.862 4.149 -36.975 1.00 54.62 557 SER A CA 1
ATOM 4291 C C . SER A 1 557 ? -8.372 5.434 -37.648 1.00 54.62 557 SER A C 1
ATOM 4293 O O . SER A 1 557 ? -9.084 5.347 -38.648 1.00 54.62 557 SER A O 1
ATOM 4295 N N . THR A 1 558 ? -7.980 6.611 -37.144 1.00 53.09 558 THR A N 1
ATOM 4296 C CA . THR A 1 558 ? -8.409 7.933 -37.640 1.00 53.09 558 THR A CA 1
ATOM 4297 C C . THR A 1 558 ? -7.332 8.667 -38.438 1.00 53.09 558 THR A C 1
ATOM 4299 O O . THR A 1 558 ? -7.618 9.693 -39.049 1.00 53.09 558 THR A O 1
ATOM 4302 N N . LEU A 1 559 ? -6.110 8.129 -38.477 1.00 58.38 559 LEU A N 1
ATOM 4303 C CA . LEU A 1 559 ? -4.951 8.683 -39.178 1.00 58.38 559 LEU A CA 1
ATOM 4304 C C . LEU A 1 559 ? -5.038 8.509 -40.711 1.00 58.38 559 LEU A C 1
ATOM 4306 O O . LEU A 1 559 ? -4.224 7.821 -41.328 1.00 58.38 559 LEU A O 1
ATOM 4310 N N . THR A 1 560 ? -6.013 9.148 -41.361 1.00 55.09 560 THR A N 1
ATOM 4311 C CA . THR A 1 560 ? -5.975 9.399 -42.813 1.00 55.09 560 THR A CA 1
ATOM 4312 C C . THR A 1 560 ? -5.264 10.719 -43.077 1.00 55.09 560 THR A C 1
ATOM 4314 O O . THR A 1 560 ? -5.893 11.753 -43.284 1.00 55.09 560 THR A O 1
ATOM 4317 N N . TYR A 1 561 ? -3.936 10.674 -43.043 1.00 62.19 561 TYR A N 1
ATOM 4318 C CA . TYR A 1 561 ? -3.067 11.777 -43.432 1.00 62.19 561 TYR A CA 1
ATOM 4319 C C . TYR A 1 561 ? -2.029 11.232 -44.418 1.00 62.19 561 TYR A C 1
ATOM 4321 O O . TYR A 1 561 ? -1.254 10.331 -44.080 1.00 62.19 561 TYR A O 1
ATOM 4329 N N . GLU A 1 562 ? -2.059 11.744 -45.648 1.00 61.94 562 GLU A N 1
ATOM 4330 C CA . GLU A 1 562 ? -1.065 11.473 -46.689 1.00 61.94 562 GLU A CA 1
ATOM 4331 C C . GLU A 1 562 ? -0.117 12.678 -46.776 1.00 61.94 562 GLU A C 1
ATOM 4333 O O . GLU A 1 562 ? -0.470 13.686 -47.393 1.00 61.94 562 GLU A O 1
ATOM 4338 N N . PRO A 1 563 ? 1.064 12.620 -46.132 1.00 64.88 563 PRO A N 1
ATOM 4339 C CA . PRO A 1 563 ? 2.095 13.626 -46.318 1.00 64.88 563 PRO A CA 1
ATOM 4340 C C . PRO A 1 563 ? 2.447 13.775 -47.804 1.00 64.88 563 PRO A C 1
ATOM 4342 O O . PRO A 1 563 ? 2.627 12.786 -48.515 1.00 64.88 563 PRO A O 1
ATOM 4345 N N . GLY A 1 564 ? 2.644 15.011 -48.267 1.00 75.44 564 GLY A N 1
ATOM 4346 C CA . GLY A 1 564 ? 3.107 15.304 -49.631 1.00 75.44 564 GLY A CA 1
ATOM 4347 C C . GLY A 1 564 ? 4.587 14.977 -49.888 1.00 75.44 564 GLY A C 1
ATOM 4348 O O . GLY A 1 564 ? 5.164 15.499 -50.839 1.00 75.44 564 GLY A O 1
ATOM 4349 N N . VAL A 1 565 ? 5.218 14.163 -49.034 1.00 81.88 565 VAL A N 1
ATOM 4350 C CA . VAL A 1 565 ? 6.666 13.912 -49.020 1.00 81.88 565 VAL A CA 1
ATOM 4351 C C . VAL A 1 565 ? 6.983 12.502 -49.506 1.00 81.88 565 VAL A C 1
ATOM 4353 O O . VAL A 1 565 ? 6.355 11.517 -49.108 1.00 81.88 565 VAL A O 1
ATOM 4356 N N . THR A 1 566 ? 7.995 12.413 -50.365 1.00 88.81 566 THR A N 1
ATOM 4357 C CA . THR A 1 566 ? 8.527 11.166 -50.918 1.00 88.81 566 THR A CA 1
ATOM 4358 C C . THR A 1 566 ? 9.857 10.807 -50.273 1.00 88.81 566 THR A C 1
ATOM 4360 O O . THR A 1 566 ? 10.651 11.678 -49.925 1.00 88.81 566 THR A O 1
ATOM 4363 N N . TYR A 1 567 ? 10.122 9.512 -50.139 1.00 90.12 567 TYR A N 1
ATOM 4364 C CA . TYR A 1 567 ? 11.383 9.010 -49.608 1.00 90.12 567 TYR A CA 1
ATOM 4365 C C . TYR A 1 567 ? 12.537 9.162 -50.613 1.00 90.12 567 TYR A C 1
ATOM 4367 O O . TYR A 1 567 ? 12.515 8.569 -51.686 1.00 90.12 567 TYR A O 1
ATOM 4375 N N . ASP A 1 568 ? 13.576 9.899 -50.232 1.00 89.38 568 ASP A N 1
ATOM 4376 C CA . ASP A 1 568 ? 14.785 10.187 -51.020 1.00 89.38 568 ASP A CA 1
ATOM 4377 C C . ASP A 1 568 ? 15.817 9.044 -51.077 1.00 89.38 568 ASP A C 1
ATOM 4379 O O . ASP A 1 568 ? 16.824 9.152 -51.775 1.00 89.38 568 ASP A O 1
ATOM 4383 N N . GLY A 1 569 ? 15.600 7.949 -50.341 1.00 87.94 569 GLY A N 1
ATOM 4384 C CA . GLY A 1 569 ? 16.526 6.818 -50.320 1.00 87.94 569 GLY A CA 1
ATOM 4385 C C . GLY A 1 569 ? 17.672 6.911 -49.306 1.00 87.94 569 GLY A C 1
ATOM 4386 O O . GLY A 1 569 ? 18.597 6.107 -49.410 1.00 87.94 569 GLY A O 1
ATOM 4387 N N . PHE A 1 570 ? 17.656 7.820 -48.317 1.00 89.88 570 PHE A N 1
ATOM 4388 C CA . PHE A 1 570 ? 18.830 8.044 -47.448 1.00 89.88 570 PHE A CA 1
ATOM 4389 C C . PHE A 1 570 ? 19.321 6.828 -46.630 1.00 89.88 570 PHE A C 1
ATOM 4391 O O . PHE A 1 570 ? 20.482 6.805 -46.218 1.00 89.88 570 PHE A O 1
ATOM 4398 N N . LEU A 1 571 ? 18.480 5.817 -46.369 1.00 85.44 571 LEU A N 1
ATOM 4399 C CA . LEU A 1 571 ? 18.885 4.569 -45.693 1.00 85.44 571 LEU A CA 1
ATOM 4400 C C . LEU A 1 571 ? 19.506 3.535 -46.653 1.00 85.44 571 LEU A C 1
ATOM 4402 O O . LEU A 1 571 ? 19.967 2.483 -46.199 1.00 85.44 571 LEU A O 1
ATOM 4406 N N . GLY A 1 572 ? 19.530 3.809 -47.962 1.00 86.25 572 GLY A N 1
ATOM 4407 C CA . GLY A 1 572 ? 19.950 2.858 -48.991 1.00 86.25 572 GLY A CA 1
ATOM 4408 C C . GLY A 1 572 ? 19.147 1.557 -48.913 1.00 86.25 572 GLY A C 1
ATOM 4409 O O . GLY A 1 572 ? 17.929 1.582 -48.743 1.00 86.25 572 GLY A O 1
ATOM 4410 N N . ASP A 1 573 ? 19.846 0.420 -48.961 1.00 83.00 573 ASP A N 1
ATOM 4411 C CA . ASP A 1 573 ? 19.247 -0.921 -48.865 1.00 83.00 573 ASP A CA 1
ATOM 4412 C C . ASP A 1 573 ? 18.881 -1.340 -47.425 1.00 83.00 573 ASP A C 1
ATOM 4414 O O . ASP A 1 573 ? 18.360 -2.436 -47.200 1.00 83.00 573 ASP A O 1
ATOM 4418 N N . SER A 1 574 ? 19.171 -0.506 -46.417 1.00 85.44 574 SER A N 1
ATOM 4419 C CA . SER A 1 574 ? 18.916 -0.861 -45.018 1.00 85.44 574 SER A CA 1
ATOM 4420 C C . SER A 1 574 ? 17.430 -0.719 -44.675 1.00 85.44 574 SER A C 1
ATOM 4422 O O . SER A 1 574 ? 16.847 0.342 -44.911 1.00 85.44 574 SER A O 1
ATOM 4424 N N . PRO A 1 575 ? 16.800 -1.734 -44.054 1.00 90.00 575 PRO A N 1
ATOM 4425 C CA . PRO A 1 575 ? 15.408 -1.622 -43.650 1.00 90.00 575 PRO A CA 1
ATOM 4426 C C . PRO A 1 575 ? 15.246 -0.608 -42.511 1.00 90.00 575 PRO A C 1
ATOM 4428 O O . PRO A 1 575 ? 16.062 -0.532 -41.587 1.00 90.00 575 PRO A O 1
ATOM 4431 N N . LEU A 1 576 ? 14.137 0.128 -42.537 1.00 91.81 576 LEU A N 1
ATOM 4432 C CA . LEU A 1 576 ? 13.711 0.977 -41.434 1.00 91.81 576 LEU A CA 1
ATOM 4433 C C . LEU A 1 576 ? 13.161 0.090 -40.310 1.00 91.81 576 LEU A C 1
ATOM 4435 O O . LEU A 1 576 ? 12.118 -0.547 -40.473 1.00 91.81 576 LEU A O 1
ATOM 4439 N N . VAL A 1 577 ? 13.865 0.052 -39.175 1.00 92.38 577 VAL A N 1
ATOM 4440 C CA . VAL A 1 577 ? 13.495 -0.750 -37.997 1.00 92.38 577 VAL A CA 1
ATOM 4441 C C . VAL A 1 577 ? 13.213 0.160 -36.809 1.00 92.38 577 VAL A C 1
ATOM 4443 O O . VAL A 1 577 ? 14.084 0.924 -36.392 1.00 92.38 577 VAL A O 1
ATOM 4446 N N . TYR A 1 578 ? 12.016 0.059 -36.237 1.00 93.94 578 TYR A N 1
ATOM 4447 C CA . TYR A 1 578 ? 11.599 0.833 -35.066 1.00 93.94 578 TYR A CA 1
ATOM 4448 C C . TYR A 1 578 ? 10.567 0.067 -34.237 1.00 93.94 578 TYR A C 1
ATOM 4450 O O . TYR A 1 578 ? 9.946 -0.883 -34.707 1.00 93.94 578 TYR A O 1
ATOM 4458 N N . SER A 1 579 ? 10.395 0.464 -32.979 1.00 92.25 579 SER A N 1
ATOM 4459 C CA . SER A 1 579 ? 9.345 -0.081 -32.115 1.00 92.25 579 SER A CA 1
ATOM 4460 C C . SER A 1 579 ? 8.121 0.820 -32.162 1.00 92.25 579 SER A C 1
ATOM 4462 O O . SER A 1 579 ? 8.220 2.016 -31.909 1.00 92.25 579 SER A O 1
ATOM 4464 N N . LEU A 1 580 ? 6.969 0.248 -32.461 1.00 86.75 580 LEU A N 1
ATOM 4465 C CA . LEU A 1 580 ? 5.679 0.912 -32.418 1.00 86.75 580 LEU A CA 1
ATOM 4466 C C . LEU A 1 580 ? 5.038 0.631 -31.062 1.00 86.75 580 LEU A C 1
ATOM 4468 O O . LEU A 1 580 ? 4.934 -0.530 -30.674 1.00 86.75 580 LEU A O 1
ATOM 4472 N N . VAL A 1 581 ? 4.671 1.679 -30.329 1.00 84.19 581 VAL A N 1
ATOM 4473 C CA . VAL A 1 581 ? 4.141 1.599 -28.966 1.00 84.19 581 VAL A CA 1
ATOM 4474 C C . VAL A 1 581 ? 2.759 2.233 -28.921 1.00 84.19 581 VAL A C 1
ATOM 4476 O O . VAL A 1 581 ? 2.591 3.400 -29.249 1.00 84.19 581 VAL A O 1
ATOM 4479 N N . ASP A 1 582 ? 1.765 1.496 -28.474 1.00 79.44 582 ASP A N 1
ATOM 4480 C CA . ASP A 1 582 ? 0.451 2.053 -28.168 1.00 79.44 582 ASP A CA 1
ATOM 4481 C C . ASP A 1 582 ? 0.436 2.472 -26.689 1.00 79.44 582 ASP A C 1
ATOM 4483 O O . ASP A 1 582 ? 0.703 1.647 -25.815 1.00 79.44 582 ASP A O 1
ATOM 4487 N N . ASN A 1 583 ? 0.203 3.755 -26.382 1.00 69.06 583 ASN A N 1
ATOM 4488 C CA . ASN A 1 583 ? 0.240 4.236 -24.997 1.00 69.06 583 ASN A CA 1
ATOM 4489 C C . ASN A 1 583 ? -0.982 3.804 -24.165 1.00 69.06 583 ASN A C 1
ATOM 4491 O O . ASN A 1 583 ? -0.884 3.819 -22.937 1.00 69.06 583 ASN A O 1
ATOM 4495 N N . GLU A 1 584 ? -2.100 3.415 -24.785 1.00 65.75 584 GLU A N 1
ATOM 4496 C CA . GLU A 1 584 ? -3.294 2.935 -24.078 1.00 65.75 584 GLU A CA 1
ATOM 4497 C C . GLU A 1 584 ? -3.199 1.446 -23.765 1.00 65.75 584 GLU A C 1
ATOM 4499 O O . GLU A 1 584 ? -3.429 1.022 -22.629 1.00 65.75 584 GLU A O 1
ATOM 4504 N N . THR A 1 585 ? -2.813 0.643 -24.758 1.00 67.62 585 THR A N 1
ATOM 4505 C CA . THR A 1 585 ? -2.688 -0.812 -24.586 1.00 67.62 585 THR A CA 1
ATOM 4506 C C . THR A 1 585 ? -1.314 -1.234 -24.061 1.00 67.62 585 THR A C 1
ATOM 4508 O O . THR A 1 585 ? -1.145 -2.375 -23.623 1.00 67.62 585 THR A O 1
ATOM 4511 N N . ALA A 1 586 ? -0.332 -0.324 -24.073 1.00 63.56 586 ALA A N 1
ATOM 4512 C CA . ALA A 1 586 ? 1.087 -0.588 -23.824 1.00 63.56 586 ALA A CA 1
ATOM 4513 C C . ALA A 1 586 ? 1.695 -1.646 -24.768 1.00 63.56 586 ALA A C 1
ATOM 4515 O O . ALA A 1 586 ? 2.762 -2.192 -24.474 1.00 63.56 586 ALA A O 1
ATOM 4516 N N . ALA A 1 587 ? 1.033 -1.951 -25.892 1.00 71.62 587 ALA A N 1
ATOM 4517 C CA . ALA A 1 587 ? 1.527 -2.904 -26.874 1.00 71.62 587 ALA A CA 1
ATOM 4518 C C . ALA A 1 587 ? 2.788 -2.354 -27.545 1.00 71.62 587 ALA A C 1
ATOM 4520 O O . ALA A 1 587 ? 2.795 -1.218 -28.013 1.00 71.62 587 ALA A O 1
ATOM 4521 N N . VAL A 1 588 ? 3.844 -3.168 -27.608 1.00 80.62 588 VAL A N 1
ATOM 4522 C CA . VAL A 1 588 ? 5.078 -2.857 -28.336 1.00 80.62 588 VAL A CA 1
ATOM 4523 C C . VAL A 1 588 ? 5.212 -3.841 -29.489 1.00 80.62 588 VAL A C 1
ATOM 4525 O O . VAL A 1 588 ? 5.192 -5.051 -29.285 1.00 80.62 588 VAL A O 1
ATOM 4528 N N . MET A 1 589 ? 5.340 -3.328 -30.707 1.00 84.62 589 MET A N 1
ATOM 4529 C CA . MET A 1 589 ? 5.532 -4.129 -31.912 1.00 84.62 589 MET A CA 1
ATOM 4530 C C . MET A 1 589 ? 6.762 -3.639 -32.663 1.00 84.62 589 MET A C 1
ATOM 4532 O O . MET A 1 589 ? 6.842 -2.469 -33.030 1.00 84.62 589 MET A O 1
ATOM 4536 N N . THR A 1 590 ? 7.718 -4.521 -32.939 1.00 91.12 590 THR A N 1
ATOM 4537 C CA . THR A 1 590 ? 8.831 -4.181 -33.828 1.00 91.12 590 THR A CA 1
ATOM 4538 C C . THR A 1 590 ? 8.337 -4.131 -35.269 1.00 91.12 590 THR A C 1
ATOM 4540 O O . THR A 1 590 ? 7.852 -5.125 -35.803 1.00 91.12 590 THR A O 1
ATOM 4543 N N . GLN A 1 591 ? 8.481 -2.973 -35.902 1.00 90.38 591 GLN A N 1
ATOM 4544 C CA . GLN A 1 591 ? 8.216 -2.774 -37.318 1.00 90.38 591 GLN A CA 1
ATOM 4545 C C . GLN A 1 591 ? 9.527 -2.840 -38.092 1.00 90.38 591 GLN A C 1
ATOM 4547 O O . GLN A 1 591 ? 10.537 -2.272 -37.678 1.00 90.38 591 GLN A O 1
ATOM 4552 N N . THR A 1 592 ? 9.503 -3.545 -39.219 1.00 92.25 592 THR A N 1
ATOM 4553 C CA . THR A 1 592 ? 10.603 -3.603 -40.185 1.00 92.25 592 THR A CA 1
ATOM 4554 C C . THR A 1 592 ? 10.022 -3.299 -41.553 1.00 92.25 592 THR A C 1
ATOM 4556 O O . THR A 1 592 ? 9.153 -4.030 -42.025 1.00 92.25 592 THR A O 1
ATOM 4559 N N . ARG A 1 593 ? 10.473 -2.212 -42.181 1.00 88.00 593 ARG A N 1
ATOM 4560 C CA . ARG A 1 593 ? 9.933 -1.747 -43.460 1.00 88.00 593 ARG A CA 1
ATOM 4561 C C . ARG A 1 593 ? 11.056 -1.486 -44.455 1.00 88.00 593 ARG A C 1
ATOM 4563 O O . ARG A 1 593 ? 11.972 -0.719 -44.178 1.00 88.00 593 ARG A O 1
ATOM 4570 N N . THR A 1 594 ? 10.974 -2.114 -45.621 1.00 88.06 594 THR A N 1
ATOM 4571 C CA . THR A 1 594 ? 11.812 -1.794 -46.782 1.00 88.06 594 THR A CA 1
ATOM 4572 C C . THR A 1 594 ? 11.114 -0.718 -47.604 1.00 88.06 594 THR A C 1
ATOM 4574 O O . THR A 1 594 ? 9.951 -0.896 -47.973 1.00 88.06 594 THR A O 1
ATOM 4577 N N . LEU A 1 595 ? 11.796 0.395 -47.866 1.00 88.00 595 LEU A N 1
ATOM 4578 C CA . LEU A 1 595 ? 11.239 1.541 -48.584 1.00 88.00 595 LEU A CA 1
ATOM 4579 C C . LEU A 1 595 ? 11.981 1.719 -49.917 1.00 88.00 595 LEU A C 1
ATOM 4581 O O . LEU A 1 595 ? 13.195 1.918 -49.886 1.00 88.00 595 LEU A O 1
ATOM 4585 N N . PRO A 1 596 ? 11.301 1.633 -51.076 1.00 87.88 596 PRO A N 1
ATOM 4586 C CA . PRO A 1 596 ? 11.910 1.991 -52.352 1.00 87.88 596 PRO A CA 1
ATOM 4587 C C . PRO A 1 596 ? 12.067 3.513 -52.455 1.00 87.88 596 PRO A C 1
ATOM 4589 O O . PRO A 1 596 ? 11.263 4.251 -51.883 1.00 87.88 596 PRO A O 1
ATOM 4592 N N . ALA A 1 597 ? 13.077 3.977 -53.195 1.00 86.94 597 ALA A N 1
ATOM 4593 C CA . ALA A 1 597 ? 13.200 5.394 -53.537 1.00 86.94 597 ALA A CA 1
ATOM 4594 C C . ALA A 1 597 ? 11.901 5.902 -54.193 1.00 86.94 597 ALA A C 1
ATOM 4596 O O . ALA A 1 597 ? 11.213 5.146 -54.882 1.00 86.94 597 ALA A O 1
ATOM 4597 N N . ASP A 1 598 ? 11.554 7.157 -53.919 1.00 87.38 598 ASP A N 1
ATOM 4598 C CA . ASP A 1 598 ? 10.333 7.842 -54.360 1.00 87.38 598 ASP A CA 1
ATOM 4599 C C . ASP A 1 598 ? 9.018 7.288 -53.771 1.00 87.38 598 ASP A C 1
ATOM 4601 O O . ASP A 1 598 ? 7.926 7.676 -54.191 1.00 87.38 598 ASP A O 1
ATOM 4605 N N . ALA A 1 599 ? 9.081 6.411 -52.760 1.00 86.62 599 ALA A N 1
ATOM 4606 C CA . ALA A 1 599 ? 7.886 5.955 -52.052 1.00 86.62 599 ALA A CA 1
ATOM 4607 C C . ALA A 1 599 ? 7.156 7.126 -51.375 1.00 86.62 599 ALA A C 1
ATOM 4609 O O . ALA A 1 599 ? 7.760 7.877 -50.607 1.00 86.62 599 ALA A O 1
ATOM 4610 N N . SER A 1 600 ? 5.843 7.233 -51.601 1.00 84.69 600 SER A N 1
ATOM 4611 C CA . SER A 1 600 ? 4.976 8.118 -50.816 1.00 84.69 600 SER A CA 1
ATOM 4612 C C . SER A 1 600 ? 4.940 7.652 -49.358 1.00 84.69 600 SER A C 1
ATOM 4614 O O . SER A 1 600 ? 4.811 6.456 -49.065 1.00 84.69 600 SER A O 1
ATOM 4616 N N . LEU A 1 601 ? 5.106 8.600 -48.439 1.00 86.62 601 LEU A N 1
ATOM 4617 C CA . LEU A 1 601 ? 5.183 8.338 -47.010 1.00 86.62 601 LEU A CA 1
ATOM 4618 C C . LEU A 1 601 ? 3.812 8.511 -46.368 1.00 86.62 601 LEU A C 1
ATOM 4620 O O . LEU A 1 601 ? 3.139 9.497 -46.618 1.00 86.62 601 LEU A O 1
ATOM 4624 N N . ASN A 1 602 ? 3.428 7.586 -45.487 1.00 85.38 602 ASN A N 1
ATOM 4625 C CA . ASN A 1 602 ? 2.351 7.834 -44.527 1.00 85.38 602 ASN A CA 1
ATOM 4626 C C . ASN A 1 602 ? 2.925 8.446 -43.239 1.00 85.38 602 ASN A C 1
ATOM 4628 O O . ASN A 1 602 ? 4.140 8.423 -43.019 1.00 85.38 602 ASN A O 1
ATOM 4632 N N . LEU A 1 603 ? 2.055 8.941 -42.358 1.00 82.31 603 LEU A N 1
ATOM 4633 C CA . LEU A 1 603 ? 2.485 9.656 -41.156 1.00 82.31 603 LEU A CA 1
ATOM 4634 C C . LEU A 1 603 ? 3.388 8.837 -40.222 1.00 82.31 603 LEU A C 1
ATOM 4636 O O . LEU A 1 603 ? 4.413 9.324 -39.754 1.00 82.31 603 LEU A O 1
ATOM 4640 N N . GLU A 1 604 ? 3.039 7.569 -39.997 1.00 86.94 604 GLU A N 1
ATOM 4641 C CA . GLU A 1 604 ? 3.832 6.633 -39.190 1.00 86.94 604 GLU A CA 1
ATOM 4642 C C . GLU A 1 604 ? 5.255 6.474 -39.749 1.00 86.94 604 GLU A C 1
ATOM 4644 O O . GLU A 1 604 ? 6.236 6.519 -39.006 1.00 86.94 604 GLU A O 1
ATOM 4649 N N . THR A 1 605 ? 5.376 6.326 -41.072 1.00 88.38 605 THR A N 1
ATOM 4650 C CA . THR A 1 605 ? 6.674 6.152 -41.740 1.00 88.38 605 THR A CA 1
ATOM 4651 C C . THR A 1 605 ? 7.476 7.441 -41.716 1.00 88.38 605 THR A C 1
ATOM 4653 O O . THR A 1 605 ? 8.671 7.388 -41.448 1.00 88.38 605 THR A O 1
ATOM 4656 N N . LEU A 1 606 ? 6.835 8.591 -41.931 1.00 88.56 606 LEU A N 1
ATOM 4657 C CA . LEU A 1 606 ? 7.478 9.897 -41.807 1.00 88.56 606 LEU A CA 1
ATOM 4658 C C . LEU A 1 606 ? 8.034 10.104 -40.387 1.00 88.56 606 LEU A C 1
ATOM 4660 O O . LEU A 1 606 ? 9.198 10.463 -40.217 1.00 88.56 606 LEU A O 1
ATOM 4664 N N . ALA A 1 607 ? 7.240 9.792 -39.360 1.00 89.31 607 ALA A N 1
ATOM 4665 C CA . ALA A 1 607 ? 7.645 9.877 -37.959 1.00 89.31 607 ALA A CA 1
ATOM 4666 C C . ALA A 1 607 ? 8.819 8.934 -37.631 1.00 89.31 607 ALA A C 1
ATOM 4668 O O . ALA A 1 607 ? 9.780 9.329 -36.965 1.00 89.31 607 ALA A O 1
ATOM 4669 N N . ALA A 1 608 ? 8.790 7.705 -38.151 1.00 92.12 608 ALA A N 1
ATOM 4670 C CA . ALA A 1 608 ? 9.893 6.758 -38.020 1.00 92.12 608 ALA A CA 1
ATOM 4671 C C . ALA A 1 608 ? 11.165 7.216 -38.767 1.00 92.12 608 ALA A C 1
ATOM 4673 O O . ALA A 1 608 ? 12.272 7.045 -38.251 1.00 92.12 608 ALA A O 1
ATOM 4674 N N . LEU A 1 609 ? 11.033 7.831 -39.948 1.00 92.19 609 LEU A N 1
ATOM 4675 C CA . LEU A 1 609 ? 12.163 8.364 -40.715 1.00 92.19 609 LEU A CA 1
ATOM 4676 C C . LEU A 1 609 ? 12.816 9.563 -40.020 1.00 92.19 609 LEU A C 1
ATOM 4678 O O . LEU A 1 609 ? 14.044 9.625 -39.978 1.00 92.19 609 LEU A O 1
ATOM 4682 N N . LYS A 1 610 ? 12.037 10.446 -39.381 1.00 91.62 610 LYS A N 1
ATOM 4683 C CA . LYS A 1 610 ? 12.557 11.562 -38.566 1.00 91.62 610 LYS A CA 1
ATOM 4684 C C . LYS A 1 610 ? 13.521 11.073 -37.484 1.00 91.62 610 LYS A C 1
ATOM 4686 O O . LYS A 1 610 ? 14.657 11.540 -37.381 1.00 91.62 610 LYS A O 1
ATOM 4691 N N . ILE A 1 611 ? 13.111 10.082 -36.691 1.00 93.94 611 ILE A N 1
ATOM 4692 C CA . ILE A 1 611 ? 13.979 9.512 -35.648 1.00 93.94 611 ILE A CA 1
ATOM 4693 C C . ILE A 1 611 ? 15.108 8.641 -36.232 1.00 93.94 611 ILE A C 1
ATOM 4695 O O . ILE A 1 611 ? 16.176 8.529 -35.626 1.00 93.94 611 ILE A O 1
ATOM 4699 N N . ALA A 1 612 ? 14.940 8.073 -37.430 1.00 94.06 612 ALA A N 1
ATOM 4700 C CA . ALA A 1 612 ? 16.017 7.382 -38.138 1.00 94.06 612 ALA A CA 1
ATOM 4701 C C . ALA A 1 612 ? 17.103 8.347 -38.648 1.00 94.06 612 ALA A C 1
ATOM 4703 O O . ALA A 1 612 ? 18.288 8.022 -38.551 1.00 94.06 612 ALA A O 1
ATOM 4704 N N . ALA A 1 613 ? 16.733 9.548 -39.101 1.00 92.81 613 ALA A N 1
ATOM 4705 C CA . ALA A 1 613 ? 17.676 10.604 -39.463 1.00 92.81 613 ALA A CA 1
ATOM 4706 C C . ALA A 1 613 ? 18.500 11.053 -38.242 1.00 92.81 613 ALA A C 1
ATOM 4708 O O . ALA A 1 613 ? 19.730 11.128 -38.311 1.00 92.81 613 ALA A O 1
ATOM 4709 N N . TRP A 1 614 ? 17.848 11.226 -37.083 1.00 94.00 614 TRP A N 1
ATOM 4710 C CA . TRP A 1 614 ? 18.520 11.437 -35.792 1.00 94.00 614 TRP A CA 1
ATOM 4711 C C . TRP A 1 614 ? 19.519 10.328 -35.464 1.00 94.00 614 TRP A C 1
ATOM 4713 O O . TRP A 1 614 ? 20.664 10.606 -35.102 1.00 94.00 614 TRP A O 1
ATOM 4723 N N . ARG A 1 615 ? 19.111 9.061 -35.606 1.00 94.62 615 ARG A N 1
ATOM 4724 C CA . ARG A 1 615 ? 20.005 7.921 -35.387 1.00 94.62 615 ARG A CA 1
ATOM 4725 C C . ARG A 1 615 ? 21.201 7.984 -36.323 1.00 94.62 615 ARG A C 1
ATOM 4727 O O . ARG A 1 615 ? 22.315 7.912 -35.823 1.00 94.62 615 ARG A O 1
ATOM 4734 N N . SER A 1 616 ? 20.995 8.172 -37.625 1.00 93.19 616 SER A N 1
ATOM 4735 C CA . SER A 1 616 ? 22.079 8.278 -38.611 1.00 93.19 616 SER A CA 1
ATOM 4736 C C . SER A 1 616 ? 23.113 9.338 -38.210 1.00 93.19 616 SER A C 1
ATOM 4738 O O . SER A 1 616 ? 24.310 9.050 -38.153 1.00 93.19 616 SER A O 1
ATOM 4740 N N . PHE A 1 617 ? 22.649 10.521 -37.791 1.00 94.25 617 PHE A N 1
ATOM 4741 C CA . PHE A 1 617 ? 23.521 11.575 -37.277 1.00 94.25 617 PHE A CA 1
ATOM 4742 C C . PHE A 1 617 ? 24.321 11.129 -36.040 1.00 94.25 617 PHE A C 1
ATOM 4744 O O . PHE A 1 617 ? 25.539 11.301 -35.994 1.00 94.25 617 PHE A O 1
ATOM 4751 N N . LEU A 1 618 ? 23.670 10.524 -35.040 1.00 95.00 618 LEU A N 1
ATOM 4752 C CA . LEU A 1 618 ? 24.341 10.045 -33.823 1.00 95.00 618 LEU A CA 1
ATOM 4753 C C . LEU A 1 618 ? 25.388 8.959 -34.122 1.00 95.00 618 LEU A C 1
ATOM 4755 O O . LEU A 1 618 ? 26.465 8.969 -33.522 1.00 95.00 618 LEU A O 1
ATOM 4759 N N . LEU A 1 619 ? 25.103 8.052 -35.063 1.00 94.19 619 LEU A N 1
ATOM 4760 C CA . LEU A 1 619 ? 26.054 7.023 -35.498 1.00 94.19 619 LEU A CA 1
ATOM 4761 C C . LEU A 1 619 ? 27.277 7.646 -36.174 1.00 94.19 619 LEU A C 1
ATOM 4763 O O . LEU A 1 619 ? 28.404 7.272 -35.853 1.00 94.19 619 LEU A O 1
ATOM 4767 N N . ALA A 1 620 ? 27.072 8.646 -37.037 1.00 94.12 620 ALA A N 1
ATOM 4768 C CA . ALA A 1 620 ? 28.160 9.386 -37.676 1.00 94.12 620 ALA A CA 1
ATOM 4769 C C . ALA A 1 620 ? 29.059 10.121 -36.660 1.00 94.12 620 ALA A C 1
ATOM 4771 O O . ALA A 1 620 ? 30.242 10.332 -36.916 1.00 94.12 620 ALA A O 1
ATOM 4772 N N . GLN A 1 621 ? 28.526 10.467 -35.483 1.00 95.44 621 GLN A N 1
ATOM 4773 C CA . GLN A 1 621 ? 29.275 11.072 -34.373 1.00 95.44 621 GLN A CA 1
ATOM 4774 C C . GLN A 1 621 ? 29.953 10.053 -33.434 1.00 95.44 621 GLN A C 1
ATOM 4776 O O . GLN A 1 621 ? 30.548 10.448 -32.422 1.00 95.44 621 GLN A O 1
ATOM 4781 N N . GLY A 1 622 ? 29.886 8.758 -33.763 1.00 92.44 622 GLY A N 1
ATOM 4782 C CA . GLY A 1 622 ? 30.558 7.672 -33.047 1.00 92.44 622 GLY A CA 1
ATOM 4783 C C . GLY A 1 622 ? 29.733 7.009 -31.940 1.00 92.44 622 GLY A C 1
ATOM 4784 O O . GLY A 1 622 ? 30.287 6.239 -31.156 1.00 92.44 622 GLY A O 1
ATOM 4785 N N . ILE A 1 623 ? 28.425 7.277 -31.841 1.00 95.44 623 ILE A N 1
ATOM 4786 C CA . ILE A 1 623 ? 27.559 6.568 -30.888 1.00 95.44 623 ILE A CA 1
ATOM 4787 C C . ILE A 1 623 ? 27.293 5.137 -31.398 1.00 95.44 623 ILE A C 1
ATOM 4789 O O . ILE A 1 623 ? 26.908 4.970 -32.555 1.00 95.44 623 ILE A O 1
ATOM 4793 N N . PRO A 1 624 ? 27.442 4.082 -30.570 1.00 92.94 624 PRO A N 1
ATOM 4794 C CA . PRO A 1 624 ? 27.231 2.707 -31.022 1.00 92.94 624 PRO A CA 1
ATOM 4795 C C . PRO A 1 624 ? 25.784 2.424 -31.450 1.00 92.94 624 PRO A C 1
ATOM 4797 O O . PRO A 1 624 ? 24.838 2.736 -30.726 1.00 92.94 624 PRO A O 1
ATOM 4800 N N . ALA A 1 625 ? 25.605 1.723 -32.574 1.00 88.69 625 ALA A N 1
ATOM 4801 C CA . ALA A 1 625 ? 24.282 1.438 -33.140 1.00 88.69 625 ALA A CA 1
ATOM 4802 C C . ALA A 1 625 ? 23.342 0.649 -32.220 1.00 88.69 625 ALA A C 1
ATOM 4804 O O . ALA A 1 625 ? 22.137 0.897 -32.242 1.00 88.69 625 ALA A O 1
ATOM 4805 N N . GLY A 1 626 ? 23.885 -0.248 -31.388 1.00 89.75 626 GLY A N 1
ATOM 4806 C CA . GLY A 1 626 ? 23.122 -1.009 -30.391 1.00 89.75 626 GLY A CA 1
ATOM 4807 C C . GLY A 1 626 ? 22.680 -0.193 -29.171 1.00 89.75 626 GLY A C 1
ATOM 4808 O O . GLY A 1 626 ? 21.930 -0.695 -28.343 1.00 89.75 626 GLY A O 1
ATOM 4809 N N . ARG A 1 627 ? 23.138 1.059 -29.041 1.00 91.56 627 ARG A N 1
ATOM 4810 C CA . ARG A 1 627 ? 22.755 1.968 -27.952 1.00 91.56 627 ARG A CA 1
ATOM 4811 C C . ARG A 1 627 ? 21.653 2.941 -28.367 1.00 91.56 627 ARG A C 1
ATOM 4813 O O . ARG A 1 627 ? 21.116 3.597 -27.486 1.00 91.56 627 ARG A O 1
ATOM 4820 N N . VAL A 1 628 ? 21.320 3.055 -29.656 1.00 94.88 628 VAL A N 1
ATOM 4821 C CA . VAL A 1 628 ? 20.302 3.995 -30.158 1.00 94.88 628 VAL A CA 1
ATOM 4822 C C . VAL A 1 628 ? 19.037 3.237 -30.548 1.00 94.88 628 VAL A C 1
ATOM 4824 O O . VAL A 1 628 ? 19.031 2.490 -31.526 1.00 94.88 628 VAL A O 1
ATOM 4827 N N . LEU A 1 629 ? 17.971 3.447 -29.781 1.00 93.50 629 LEU A N 1
ATOM 4828 C CA . LEU A 1 629 ? 16.673 2.797 -29.930 1.00 93.50 629 LEU A CA 1
ATOM 4829 C C . LEU A 1 629 ? 15.668 3.770 -30.553 1.00 93.50 629 LEU A C 1
ATOM 4831 O O . LEU A 1 629 ? 15.622 4.936 -30.164 1.00 93.50 629 LEU A O 1
ATOM 4835 N N . LEU A 1 630 ? 14.853 3.282 -31.489 1.00 95.38 630 LEU A N 1
ATOM 4836 C CA . LEU A 1 630 ? 13.824 4.061 -32.184 1.00 95.38 630 LEU A CA 1
ATOM 4837 C C . LEU A 1 630 ? 12.432 3.627 -31.724 1.00 95.38 630 LEU A C 1
ATOM 4839 O O . LEU A 1 630 ? 12.117 2.436 -31.779 1.00 95.38 630 LEU A O 1
ATOM 4843 N N . GLN A 1 631 ? 11.604 4.577 -31.288 1.00 93.50 631 GLN A N 1
ATOM 4844 C CA . GLN A 1 631 ? 10.228 4.336 -30.858 1.00 93.50 631 GLN A CA 1
ATOM 4845 C C . GLN A 1 631 ? 9.254 5.344 -31.478 1.00 93.50 631 GLN A C 1
ATOM 4847 O O . GLN A 1 631 ? 9.457 6.550 -31.376 1.00 93.50 631 GLN A O 1
ATOM 4852 N N . VAL A 1 632 ? 8.163 4.850 -32.053 1.00 90.38 632 VAL A N 1
ATOM 4853 C CA . VAL A 1 632 ? 6.989 5.640 -32.450 1.00 90.38 632 VAL A CA 1
ATOM 4854 C C . VAL A 1 632 ? 5.870 5.294 -31.479 1.00 90.38 632 VAL A C 1
ATOM 4856 O O . VAL A 1 632 ? 5.626 4.110 -31.257 1.00 90.38 632 VAL A O 1
ATOM 4859 N N . ARG A 1 633 ? 5.219 6.286 -30.865 1.00 88.12 633 ARG A N 1
ATOM 4860 C CA . ARG A 1 633 ? 4.147 6.062 -29.889 1.00 88.12 633 ARG A CA 1
ATOM 4861 C C . ARG A 1 633 ? 2.838 6.704 -30.304 1.00 88.12 633 ARG A C 1
ATOM 4863 O O . ARG A 1 633 ? 2.853 7.849 -30.734 1.00 88.12 633 ARG A O 1
ATOM 4870 N N . TYR A 1 634 ? 1.730 6.019 -30.061 1.00 79.88 634 TYR A N 1
ATOM 4871 C CA . TYR A 1 634 ? 0.381 6.546 -30.263 1.00 79.88 634 TYR A CA 1
ATOM 4872 C C . TYR A 1 634 ? -0.258 6.934 -28.937 1.00 79.88 634 TYR A C 1
ATOM 4874 O O . TYR A 1 634 ? -0.152 6.194 -27.961 1.00 79.88 634 TYR A O 1
ATOM 4882 N N . ASN A 1 635 ? -0.893 8.102 -28.882 1.00 70.94 635 ASN A N 1
ATOM 4883 C CA . ASN A 1 635 ? -1.653 8.574 -27.730 1.00 70.94 635 ASN A CA 1
ATOM 4884 C C . ASN A 1 635 ? -3.054 9.006 -28.181 1.00 70.94 635 ASN A C 1
ATOM 4886 O O . ASN A 1 635 ? -3.179 9.934 -28.971 1.00 70.94 635 ASN A O 1
ATOM 4890 N N . HIS A 1 636 ? -4.096 8.365 -27.659 1.00 67.25 636 HIS A N 1
ATOM 4891 C CA . HIS A 1 636 ? -5.485 8.534 -28.103 1.00 67.25 636 HIS A CA 1
ATOM 4892 C C . HIS A 1 636 ? -6.214 9.718 -27.416 1.00 67.25 636 HIS A C 1
ATOM 4894 O O . HIS A 1 636 ? -7.413 9.657 -27.155 1.00 67.25 636 HIS A O 1
ATOM 4900 N N . ALA A 1 637 ? -5.503 10.801 -27.084 1.00 53.25 637 ALA A N 1
ATOM 4901 C CA . ALA A 1 637 ? -6.086 11.976 -26.421 1.00 53.25 637 ALA A CA 1
ATOM 4902 C C . ALA A 1 637 ? -6.667 12.996 -27.431 1.00 53.25 637 ALA A C 1
ATOM 4904 O O . ALA A 1 637 ? -6.128 13.145 -28.520 1.00 53.25 637 ALA A O 1
ATOM 4905 N N . ASP A 1 638 ? -7.750 13.688 -27.046 1.00 46.88 638 ASP A N 1
ATOM 4906 C CA . ASP A 1 638 ? -8.623 14.582 -27.842 1.00 46.88 638 ASP A CA 1
ATOM 4907 C C . ASP A 1 638 ? -8.041 15.242 -29.123 1.00 46.88 638 ASP A C 1
ATOM 4909 O O . ASP A 1 638 ? -7.196 16.131 -29.042 1.00 46.88 638 ASP A O 1
ATOM 4913 N N . ASN A 1 639 ? -8.624 14.864 -30.276 1.00 50.34 639 ASN A N 1
ATOM 4914 C CA . ASN A 1 639 ? -8.888 15.538 -31.573 1.00 50.34 639 ASN A CA 1
ATOM 4915 C C . ASN A 1 639 ? -7.971 16.643 -32.162 1.00 50.34 639 ASN A C 1
ATOM 4917 O O . ASN A 1 639 ? -8.352 17.226 -33.178 1.00 50.34 639 ASN A O 1
ATOM 4921 N N . ASN A 1 640 ? -6.795 16.944 -31.614 1.00 55.25 640 ASN A N 1
ATOM 4922 C CA . ASN A 1 640 ? -5.842 17.873 -32.227 1.00 55.25 640 ASN A CA 1
ATOM 4923 C C . ASN A 1 640 ? -4.516 17.165 -32.518 1.00 55.25 640 ASN A C 1
ATOM 4925 O O . ASN A 1 640 ? -3.759 16.862 -31.595 1.00 55.25 640 ASN A O 1
ATOM 4929 N N . TYR A 1 641 ? -4.206 16.985 -33.805 1.00 60.50 641 TYR A N 1
ATOM 4930 C CA . TYR A 1 641 ? -2.917 16.469 -34.256 1.00 60.50 641 TYR A CA 1
ATOM 4931 C C . TYR A 1 641 ? -1.753 17.263 -33.648 1.00 60.50 641 TYR A C 1
ATOM 4933 O O . TYR A 1 641 ? -1.604 18.470 -33.863 1.00 60.50 641 TYR A O 1
ATOM 4941 N N . ARG A 1 642 ? -0.897 16.566 -32.899 1.00 67.12 642 ARG A N 1
ATOM 4942 C CA . ARG A 1 642 ? 0.365 17.100 -32.388 1.00 67.12 642 ARG A CA 1
ATOM 4943 C C . ARG A 1 642 ? 1.422 16.006 -32.405 1.00 67.12 642 ARG A C 1
ATOM 4945 O O . ARG A 1 642 ? 1.223 14.938 -31.825 1.00 67.12 642 ARG A O 1
ATOM 4952 N N . GLN A 1 643 ? 2.552 16.302 -33.043 1.00 74.75 643 GLN A N 1
ATOM 4953 C CA . GLN A 1 643 ? 3.733 15.448 -33.043 1.00 74.75 643 GLN A CA 1
ATOM 4954 C C . GLN A 1 643 ? 4.809 16.040 -32.125 1.00 74.75 643 GLN A C 1
ATOM 4956 O O . GLN A 1 643 ? 5.221 17.193 -32.271 1.00 74.75 643 GLN A O 1
ATOM 4961 N N . GLU A 1 644 ? 5.274 15.242 -31.165 1.00 82.12 644 GLU A N 1
ATOM 4962 C CA . GLU A 1 644 ? 6.391 15.603 -30.289 1.00 82.12 644 GLU A CA 1
ATOM 4963 C C . GLU A 1 644 ? 7.490 14.557 -30.373 1.00 82.12 644 GLU A C 1
ATOM 4965 O O . GLU A 1 644 ? 7.222 13.359 -30.295 1.00 82.12 644 GLU A O 1
ATOM 4970 N N . THR A 1 645 ? 8.742 15.002 -30.444 1.00 86.06 645 THR A N 1
ATOM 4971 C CA . THR A 1 645 ? 9.894 14.104 -30.402 1.00 86.06 645 THR A CA 1
ATOM 4972 C C . THR A 1 645 ? 10.672 14.309 -29.103 1.00 86.06 645 THR A C 1
ATOM 4974 O O . THR A 1 645 ? 10.899 15.424 -28.626 1.00 86.06 645 THR A O 1
ATOM 4977 N N . LYS A 1 646 ? 11.050 13.191 -28.484 1.00 89.81 646 LYS A N 1
ATOM 4978 C CA . LYS A 1 646 ? 11.776 13.105 -27.222 1.00 89.81 646 LYS A CA 1
ATOM 4979 C C . LYS A 1 646 ? 13.061 12.320 -27.428 1.00 89.81 646 LYS A C 1
ATOM 4981 O O . LYS A 1 646 ? 13.060 11.250 -28.034 1.00 89.81 646 LYS A O 1
ATOM 4986 N N . VAL A 1 647 ? 14.152 12.812 -26.856 1.00 91.25 647 VAL A N 1
ATOM 4987 C CA . VAL A 1 647 ? 15.434 12.103 -26.809 1.00 91.25 647 VAL A CA 1
ATOM 4988 C C . VAL A 1 647 ? 15.753 11.799 -25.359 1.00 91.25 647 VAL A C 1
ATOM 4990 O O . VAL A 1 647 ? 16.013 12.710 -24.578 1.00 91.25 647 VAL A O 1
ATOM 4993 N N . VAL A 1 648 ? 15.715 10.522 -24.989 1.00 90.56 648 VAL A N 1
ATOM 4994 C CA . VAL A 1 648 ? 16.016 10.049 -23.634 1.00 90.56 648 VAL A CA 1
ATOM 4995 C C . VAL A 1 648 ? 17.419 9.461 -23.623 1.00 90.56 648 VAL A C 1
ATOM 4997 O O . VAL A 1 648 ? 17.654 8.423 -24.233 1.00 90.56 648 VAL A O 1
ATOM 5000 N N . VAL A 1 649 ? 18.345 10.090 -22.910 1.00 91.56 649 VAL A N 1
ATOM 5001 C CA . VAL A 1 649 ? 19.733 9.641 -22.761 1.00 91.56 649 VAL A CA 1
ATOM 5002 C C . VAL A 1 649 ? 19.922 9.076 -21.360 1.00 91.56 649 VAL A C 1
ATOM 5004 O O . VAL A 1 649 ? 19.673 9.775 -20.379 1.00 91.56 649 VAL A O 1
ATOM 5007 N N . LYS A 1 650 ? 20.351 7.818 -21.248 1.00 90.25 650 LYS A N 1
ATOM 5008 C CA . LYS A 1 650 ? 20.563 7.139 -19.963 1.00 90.25 650 LYS A CA 1
ATOM 5009 C C . LYS A 1 650 ? 22.039 6.871 -19.704 1.00 90.25 650 LYS A C 1
ATOM 5011 O O . LYS A 1 650 ? 22.747 6.379 -20.578 1.00 90.25 650 LYS A O 1
ATOM 5016 N N . PHE A 1 651 ? 22.470 7.130 -18.479 1.00 87.19 651 PHE A N 1
ATOM 5017 C CA . PHE A 1 651 ? 23.823 6.938 -17.976 1.00 87.19 651 PHE A CA 1
ATOM 5018 C C . PHE A 1 651 ? 23.816 6.064 -16.722 1.00 87.19 651 PHE A C 1
ATOM 5020 O O . PHE A 1 651 ? 22.847 6.058 -15.959 1.00 87.19 651 PHE A O 1
ATOM 5027 N N . ARG A 1 652 ? 24.933 5.377 -16.491 1.00 83.38 652 ARG A N 1
ATOM 5028 C CA . ARG A 1 652 ? 25.230 4.582 -15.293 1.00 83.38 652 ARG A CA 1
ATOM 5029 C C . ARG A 1 652 ? 26.670 4.837 -14.850 1.00 83.38 652 ARG A C 1
ATOM 5031 O O . ARG A 1 652 ? 27.520 5.037 -15.713 1.00 83.38 652 ARG A O 1
ATOM 5038 N N . SER A 1 653 ? 26.934 4.854 -13.548 1.00 76.31 653 SER A N 1
ATOM 5039 C CA . SER A 1 653 ? 28.292 4.956 -12.989 1.00 76.31 653 SER A CA 1
ATOM 5040 C C . SER A 1 653 ? 29.064 3.653 -13.053 1.00 76.31 653 SER A C 1
ATOM 5042 O O . SER A 1 653 ? 28.406 2.594 -12.916 1.00 76.31 653 SER A O 1
#